Protein AF-0000000084443148 (afdb_homodimer)

InterPro domains:
  IPR000672 Tetrahydrofolate dehydrogenase/cyclohydrolase [MF_01576] (3-283)
  IPR000672 Tetrahydrofolate dehydrogenase/cyclohydrolase [PR00085] (34-56)
  IPR000672 Tetrahydrofolate dehydrogenase/cyclohydrolase [PR00085] (75-102)
  IPR000672 Tetrahydrofolate dehydrogenase/cyclohydrolase [PR00085] (110-131)
  IPR000672 Tetrahydrofolate dehydrogenase/cyclohydrolase [PR00085] (155-175)
  IPR000672 Tetrahydrofolate dehydrogenase/cyclohydrolase [PR00085] (204-233)
  IPR000672 Tetrahydrofolate dehydrogenase/cyclohydrolase [PR00085] (239-255)
  IPR000672 Tetrahydrofolate dehydrogenase/cyclohydrolase [PR00085] (256-274)
  IPR020630 Tetrahydrofolate dehydrogenase/cyclohydrolase, catalytic domain [PF00763] (6-121)
  IPR020631 Tetrahydrofolate dehydrogenase/cyclohydrolase, NAD(P)-binding domain [PF02882] (140-282)
  IPR020631 Tetrahydrofolate dehydrogenase/cyclohydrolase, NAD(P)-binding domain [cd01080] (116-280)
  IPR020867 Tetrahydrofolate dehydrogenase/cyclohydrolase, conserved site [PS00766] (76-101)
  IPR020867 Tetrahydrofolate dehydrogenase/cyclohydrolase, conserved site [PS00767] (260-268)
  IPR036291 NAD(P)-binding domain superfamily [SSF51735] (123-281)
  IPR046346 Aminoacid dehydrogenase-like, N-terminal domain superfamily [SSF53223] (1-122)

Organism: Legionella spiritensis (NCBI:txid452)

Sequence (574 aa):
MTASVLDGKQLSSLKRNEIKLAIEAMANEGYRTPGLAVILVGNDPASEIYVANKQKACQEVGIKSWSYNLSDDTTEQELLDLINKLNNSPDIDGILVQLPLPKSMNTHHIIECIHPHKDIDGFHPYNVGRLSQRLPLLRPCTPYGIIQLLEAYNIPLKGMHAVVVGASNIVGRPMALELLAIGSTVTVCHRFTRDLEKHVRSAELLIVATGRRNIISTEWLHSGQIVVDVGIHRLPNGKLTGDVNFDEAAAKVAWITPVPGGVGPMTITTLLQNTLFAAQKNLFPSEMTASVLDGKQLSSLKRNEIKLAIEAMANEGYRTPGLAVILVGNDPASEIYVANKQKACQEVGIKSWSYNLSDDTTEQELLDLINKLNNSPDIDGILVQLPLPKSMNTHHIIECIHPHKDIDGFHPYNVGRLSQRLPLLRPCTPYGIIQLLEAYNIPLKGMHAVVVGASNIVGRPMALELLAIGSTVTVCHRFTRDLEKHVRSAELLIVATGRRNIISTEWLHSGQIVVDVGIHRLPNGKLTGDVNFDEAAAKVAWITPVPGGVGPMTITTLLQNTLFAAQKNLFPSE

Nearest PDB structures (foldseek):
  5o22-assembly1_B  TM=9.679E-01  e=1.514E-38  Escherichia coli K-12
  1b0a-assembly1_A  TM=9.775E-01  e=1.336E-37  Escherichia coli K-12
  5o2a-assembly2_C  TM=9.551E-01  e=2.394E-38  Escherichia coli K-12
  6ape-assembly1_A  TM=9.808E-01  e=2.413E-33  Helicobacter pylori G27
  4a5o-assembly2_C  TM=9.351E-01  e=6.906E-35  Pseudomonas aeruginosa PAO1

pLDDT: mean 95.9, std 5.97, range [42.25, 98.94]

Secondary structure (DSSP, 8-state):
-PPEE--HHHHHHHHHHHHHHHHHHHHHTTPPPPEEEEEEES--HHHHHHHHHHHHHHHHHT-EEEEEEE-TT--HHHHHHHHHHHHT-TT-SEEEEPSSPPTTS-HHHHHHTS-GGGBTTS-SHHHHHHHHTT--SS--HHHHHHHHHHHHTT---TT-EEEEE---TTTHHHHHHHHHHHT-EEEEE-TT-S-HHHHHHH-SEEEE-SS-TT-S-GGG--TT-EEEE---EE-TTS-EE-SS-HHHHHTT-SEE--TTTSHHHHHHHHHHHHHHHHHHHHHS---/-PPEE--HHHHHHHHHHHHHHHHHHHHHTTPPPPEEEEEEES--HHHHHHHHHHHHHHHHHT-EEEEEEE-TT--HHHHHHHHHHHHT-TT-SEEEEPSSPPTTS-HHHHHHTS-GGGBTTS-SHHHHHHHHTT--SS--HHHHHHHHHHHHTT---TT-EEEEE---TTTHHHHHHHHHHHT-EEEEE-TT-S-HHHHHHH-SEEEE-SS-TT-S-GGG--TT-EEEE---EE-TTS-EE-SS-HHHHHTT-SEE--TTTSHHHHHHHHHHHHHHHHHHHHHS---

Radius of gyration: 24.91 Å; Cα contacts (8 Å, |Δi|>4): 1242; chains: 2; bounding box: 59×66×64 Å

Structure (mmCIF, N/CA/C/O backbone):
data_AF-0000000084443148-model_v1
#
loop_
_entity.id
_entity.type
_entity.pdbx_description
1 polymer 'Bifunctional protein FolD'
#
loop_
_atom_site.group_PDB
_atom_site.id
_atom_site.type_symbol
_atom_site.label_atom_id
_atom_site.label_alt_id
_atom_site.label_comp_id
_atom_site.label_asym_id
_atom_site.label_entity_id
_atom_site.label_seq_id
_atom_site.pdbx_PDB_ins_code
_atom_site.Cartn_x
_atom_site.Cartn_y
_atom_site.Cartn_z
_atom_site.occupancy
_atom_site.B_iso_or_equiv
_atom_site.auth_seq_id
_atom_site.auth_comp_id
_atom_site.auth_asym_id
_atom_site.auth_atom_id
_atom_site.pdbx_PDB_model_num
ATOM 1 N N . MET A 1 1 ? 25.5 28.531 0.774 1 65.62 1 MET A N 1
ATOM 2 C CA . MET A 1 1 ? 24.219 29.031 0.329 1 65.62 1 MET A CA 1
ATOM 3 C C . MET A 1 1 ? 23.094 28.562 1.253 1 65.62 1 MET A C 1
ATOM 5 O O . MET A 1 1 ? 23.172 27.469 1.814 1 65.62 1 MET A O 1
ATOM 9 N N . THR A 1 2 ? 22.219 29.5 1.672 1 86.69 2 THR A N 1
ATOM 10 C CA . THR A 1 2 ? 21.156 29.188 2.625 1 86.69 2 THR A CA 1
ATOM 11 C C . THR A 1 2 ? 19.953 28.562 1.915 1 86.69 2 THR A C 1
ATOM 13 O O . THR A 1 2 ? 19.516 29.062 0.872 1 86.69 2 THR A O 1
ATOM 16 N N . ALA A 1 3 ? 19.547 27.406 2.381 1 93.94 3 ALA A N 1
ATOM 17 C CA . ALA A 1 3 ? 18.438 26.672 1.769 1 93.94 3 ALA A CA 1
ATOM 18 C C . ALA A 1 3 ? 17.188 27.531 1.685 1 93.94 3 ALA A C 1
ATOM 20 O O . ALA A 1 3 ? 16.969 28.406 2.521 1 93.94 3 ALA A O 1
ATOM 21 N N . SER A 1 4 ? 16.438 27.422 0.585 1 97.44 4 SER A N 1
ATOM 22 C CA . SER A 1 4 ? 15.07 27.922 0.574 1 97.44 4 SER A CA 1
ATOM 23 C C . SER A 1 4 ? 14.172 27.109 1.503 1 97.44 4 SER A C 1
ATOM 25 O O . SER A 1 4 ? 14.297 25.891 1.584 1 97.44 4 SER A O 1
ATOM 27 N N . VAL A 1 5 ? 13.297 27.812 2.146 1 97.88 5 VAL A N 1
ATOM 28 C CA . VAL A 1 5 ? 12.453 27.172 3.146 1 97.88 5 VAL A CA 1
ATOM 29 C C . VAL A 1 5 ? 11.117 26.781 2.523 1 97.88 5 VAL A C 1
ATOM 31 O O . VAL A 1 5 ? 10.492 27.578 1.824 1 97.88 5 VAL A O 1
ATOM 34 N N . LEU A 1 6 ? 10.695 25.531 2.633 1 98.31 6 LEU A N 1
ATOM 35 C CA . LEU A 1 6 ? 9.352 25.062 2.311 1 98.31 6 LEU A CA 1
ATOM 36 C C . LEU A 1 6 ? 8.375 25.406 3.428 1 98.31 6 LEU A C 1
ATOM 38 O O . LEU A 1 6 ? 8.227 24.656 4.387 1 98.31 6 LEU A O 1
ATOM 42 N N . ASP A 1 7 ? 7.684 26.484 3.246 1 98 7 ASP A N 1
ATOM 43 C CA . ASP A 1 7 ? 6.859 27.078 4.293 1 98 7 ASP A CA 1
ATOM 44 C C . ASP A 1 7 ? 5.457 26.469 4.301 1 98 7 ASP A C 1
ATOM 46 O O . ASP A 1 7 ? 4.59 26.875 3.527 1 98 7 ASP A O 1
ATOM 50 N N . GLY A 1 8 ? 5.207 25.531 5.211 1 98.25 8 GLY A N 1
ATOM 51 C CA . GLY A 1 8 ? 3.916 24.875 5.305 1 98.25 8 GLY A CA 1
ATOM 52 C C . GLY A 1 8 ? 2.84 25.75 5.926 1 98.25 8 GLY A C 1
ATOM 53 O O . GLY A 1 8 ? 1.65 25.547 5.668 1 98.25 8 GLY A O 1
ATOM 54 N N . LYS A 1 9 ? 3.252 26.734 6.742 1 97.56 9 LYS A N 1
ATOM 55 C CA . LYS A 1 9 ? 2.291 27.625 7.395 1 97.56 9 LYS A CA 1
ATOM 56 C C . LYS A 1 9 ? 1.575 28.5 6.371 1 97.56 9 LYS A C 1
ATOM 58 O O . LYS A 1 9 ? 0.351 28.625 6.41 1 97.56 9 LYS A O 1
ATOM 63 N N . GLN A 1 10 ? 2.387 29.047 5.535 1 97.56 10 GLN A N 1
ATOM 64 C CA . GLN A 1 10 ? 1.818 29.906 4.508 1 97.56 10 GLN A CA 1
ATOM 65 C C . GLN A 1 10 ? 0.858 29.141 3.609 1 97.56 10 GLN A C 1
ATOM 67 O O . GLN A 1 10 ? -0.254 29.594 3.34 1 97.56 10 GLN A O 1
ATOM 72 N N . LEU A 1 11 ? 1.298 27.984 3.129 1 98.25 11 LEU A N 1
ATOM 73 C CA . LEU A 1 11 ? 0.445 27.188 2.25 1 98.25 11 LEU A CA 1
ATOM 74 C C . LEU A 1 11 ? -0.804 26.719 2.984 1 98.25 11 LEU A C 1
ATOM 76 O O . LEU A 1 11 ? -1.896 26.703 2.412 1 98.25 11 LEU A O 1
ATOM 80 N N . SER A 1 12 ? -0.629 26.312 4.203 1 98.19 12 SER A N 1
ATOM 81 C CA . SER A 1 12 ? -1.756 25.875 5.02 1 98.19 12 SER A CA 1
ATOM 82 C C . SER A 1 12 ? -2.828 26.953 5.109 1 98.19 12 SER A C 1
ATOM 84 O O . SER A 1 12 ? -4.02 26.672 4.973 1 98.19 12 SER A O 1
ATOM 86 N N . SER A 1 13 ? -2.406 28.188 5.348 1 97.88 13 SER A N 1
ATOM 87 C CA . SER A 1 13 ? -3.34 29.297 5.438 1 97.88 13 SER A CA 1
ATOM 88 C C . SER A 1 13 ? -4.125 29.469 4.141 1 97.88 13 SER A C 1
ATOM 90 O O . SER A 1 13 ? -5.344 29.656 4.168 1 97.88 13 SER A O 1
ATOM 92 N N . LEU A 1 14 ? -3.422 29.406 3.064 1 98.19 14 LEU A N 1
ATOM 93 C CA . LEU A 1 14 ? -4.059 29.516 1.758 1 98.19 14 LEU A CA 1
ATOM 94 C C . LEU A 1 14 ? -5.078 28.406 1.544 1 98.19 14 LEU A C 1
ATOM 96 O O . LEU A 1 14 ? -6.203 28.656 1.114 1 98.19 14 LEU A O 1
ATOM 100 N N . LYS A 1 15 ? -4.711 27.188 1.854 1 98.31 15 LYS A N 1
ATOM 101 C CA . LYS A 1 15 ? -5.566 26.031 1.635 1 98.31 15 LYS A CA 1
ATOM 102 C C . LYS A 1 15 ? -6.77 26.047 2.574 1 98.31 15 LYS A C 1
ATOM 104 O O . LYS A 1 15 ? -7.875 25.672 2.184 1 98.31 15 LYS A O 1
ATOM 109 N N . ARG A 1 16 ? -6.551 26.469 3.775 1 98.25 16 ARG A N 1
ATOM 110 C CA . ARG A 1 16 ? -7.656 26.562 4.719 1 98.25 16 ARG A CA 1
ATOM 111 C C . ARG A 1 16 ? -8.688 27.594 4.258 1 98.25 16 ARG A C 1
ATOM 113 O O . ARG A 1 16 ? -9.891 27.391 4.418 1 98.25 16 ARG A O 1
ATOM 120 N N . ASN A 1 17 ? -8.203 28.688 3.676 1 98.44 17 ASN A N 1
ATOM 121 C CA . ASN A 1 17 ? -9.133 29.656 3.104 1 98.44 17 ASN A CA 1
ATOM 122 C C . ASN A 1 17 ? -9.93 29.062 1.95 1 98.44 17 ASN A C 1
ATOM 124 O O . ASN A 1 17 ? -11.125 29.312 1.822 1 98.44 17 ASN A O 1
ATOM 128 N N . GLU A 1 18 ? -9.289 28.281 1.122 1 98.56 18 GLU A N 1
ATOM 129 C CA . GLU A 1 18 ? -9.977 27.594 0.027 1 98.56 18 GLU A CA 1
ATOM 130 C C . GLU A 1 18 ? -11.055 26.656 0.552 1 98.56 18 GLU A C 1
ATOM 132 O O . GLU A 1 18 ? -12.148 26.578 -0.015 1 98.56 18 GLU A O 1
ATOM 137 N N . ILE A 1 19 ? -10.742 25.922 1.584 1 98.69 19 ILE A N 1
ATOM 138 C CA . ILE A 1 19 ? -11.695 25 2.201 1 98.69 19 ILE A CA 1
ATOM 139 C C . ILE A 1 19 ? -12.891 25.766 2.742 1 98.69 19 ILE A C 1
ATOM 141 O O . ILE A 1 19 ? -14.039 25.375 2.527 1 98.69 19 ILE A O 1
ATOM 145 N N . LYS A 1 20 ? -12.586 26.875 3.439 1 98.62 20 LYS A N 1
ATOM 146 C CA . LYS A 1 20 ? -13.633 27.719 3.998 1 98.62 20 LYS A CA 1
ATOM 147 C C . LYS A 1 20 ? -14.594 28.188 2.91 1 98.62 20 LYS A C 1
ATOM 149 O O . LYS A 1 20 ? -15.812 28.094 3.061 1 98.62 20 LYS A O 1
ATOM 154 N N . LEU A 1 21 ? -14.07 28.688 1.817 1 98.62 21 LEU A N 1
ATOM 155 C CA . LEU A 1 21 ? -14.883 29.188 0.714 1 98.62 21 LEU A CA 1
ATOM 156 C C . LEU A 1 21 ? -15.719 28.062 0.098 1 98.62 21 LEU A C 1
ATOM 158 O O . LEU A 1 21 ? -16.875 28.281 -0.27 1 98.62 21 LEU A O 1
ATOM 162 N N . ALA A 1 22 ? -15.125 26.906 -0.022 1 98.31 22 ALA A N 1
ATOM 163 C CA . ALA A 1 22 ? -15.852 25.766 -0.578 1 98.31 22 ALA A CA 1
ATOM 164 C C . ALA A 1 22 ? -17.031 25.391 0.31 1 98.31 22 ALA A C 1
ATOM 166 O O . ALA A 1 22 ? -18.109 25.078 -0.189 1 98.31 22 ALA A O 1
ATOM 167 N N . ILE A 1 23 ? -16.797 25.391 1.604 1 98.31 23 ILE A N 1
ATOM 168 C CA . ILE A 1 23 ? -17.844 25.016 2.553 1 98.31 23 ILE A CA 1
ATOM 169 C C . ILE A 1 23 ? -18.953 26.062 2.523 1 98.31 23 ILE A C 1
ATOM 171 O O . ILE A 1 23 ? -20.141 25.719 2.568 1 98.31 23 ILE A O 1
ATOM 175 N N . GLU A 1 24 ? -18.609 27.328 2.434 1 98 24 GLU A N 1
ATOM 176 C CA . GLU A 1 24 ? -19.578 28.406 2.316 1 98 24 GLU A CA 1
ATOM 177 C C . GLU A 1 24 ? -20.422 28.25 1.052 1 98 24 GLU A C 1
ATOM 179 O O . GLU A 1 24 ? -21.641 28.469 1.074 1 98 24 GLU A O 1
ATOM 184 N N . ALA A 1 25 ? -19.766 27.906 0.022 1 97.56 25 ALA A N 1
ATOM 185 C CA . ALA A 1 25 ? -20.469 27.688 -1.238 1 97.56 25 ALA A CA 1
ATOM 186 C C . ALA A 1 25 ? -21.484 26.547 -1.109 1 97.56 25 ALA A C 1
ATOM 188 O O . ALA A 1 25 ? -22.594 26.641 -1.635 1 97.56 25 ALA A O 1
ATOM 189 N N . MET A 1 26 ? -21.094 25.469 -0.469 1 96.56 26 MET A N 1
ATOM 190 C CA . MET A 1 26 ? -22 24.359 -0.219 1 96.56 26 MET A CA 1
ATOM 191 C C . MET A 1 26 ? -23.203 24.797 0.59 1 96.56 26 MET A C 1
ATOM 193 O O . MET A 1 26 ? -24.344 24.453 0.263 1 96.56 26 MET A O 1
ATOM 197 N N . ALA A 1 27 ? -22.938 25.578 1.586 1 95.5 27 ALA A N 1
ATOM 198 C CA . ALA A 1 27 ? -24 26.078 2.451 1 95.5 27 ALA A CA 1
ATOM 199 C C . ALA A 1 27 ? -24.984 26.953 1.671 1 95.5 27 ALA A C 1
ATOM 201 O O . ALA A 1 27 ? -26.188 26.891 1.88 1 95.5 27 ALA A O 1
ATOM 202 N N . ASN A 1 28 ? -24.469 27.734 0.812 1 96.94 28 ASN A N 1
ATOM 203 C CA . ASN A 1 28 ? -25.281 28.625 -0.01 1 96.94 28 ASN A CA 1
ATOM 204 C C . ASN A 1 28 ? -26.188 27.844 -0.957 1 96.94 28 ASN A C 1
ATOM 206 O O . ASN A 1 28 ? -27.234 28.328 -1.365 1 96.94 28 ASN A O 1
ATOM 210 N N . GLU A 1 29 ? -25.734 26.688 -1.31 1 96 29 GLU A N 1
ATOM 211 C CA . GLU A 1 29 ? -26.531 25.828 -2.178 1 96 29 GLU A CA 1
ATOM 212 C C . GLU A 1 29 ? -27.531 25 -1.37 1 96 29 GLU A C 1
ATOM 214 O O . GLU A 1 29 ? -28.281 24.203 -1.932 1 96 29 GLU A O 1
ATOM 219 N N . GLY A 1 30 ? -27.516 25.062 -0.034 1 95.38 30 GLY A N 1
ATOM 220 C CA . GLY A 1 30 ? -28.516 24.438 0.814 1 95.38 30 GLY A CA 1
ATOM 221 C C . GLY A 1 30 ? -28.016 23.141 1.452 1 95.38 30 GLY A C 1
ATOM 222 O O . GLY A 1 30 ? -28.781 22.438 2.107 1 95.38 30 GLY A O 1
ATOM 223 N N . TYR A 1 31 ? -26.75 22.844 1.291 1 96.06 31 TYR A N 1
ATOM 224 C CA . TYR A 1 31 ? -26.188 21.641 1.891 1 96.06 31 TYR A CA 1
ATOM 225 C C . TYR A 1 31 ? -25.703 21.906 3.311 1 96.06 31 TYR A C 1
ATOM 227 O O . TYR A 1 31 ? -25.344 23.047 3.646 1 96.06 31 TYR A O 1
ATOM 235 N N . ARG A 1 32 ? -25.766 20.922 4.098 1 95.94 32 ARG A N 1
ATOM 236 C CA . ARG A 1 32 ? -25.203 21.047 5.43 1 95.94 32 ARG A CA 1
ATOM 237 C C . ARG A 1 32 ? -23.672 21.156 5.367 1 95.94 32 ARG A C 1
ATOM 239 O O . ARG A 1 32 ? -23.062 20.719 4.391 1 95.94 32 ARG A O 1
ATOM 246 N N . THR A 1 33 ? -23.016 21.719 6.434 1 97.06 33 THR A N 1
ATOM 247 C CA . THR A 1 33 ? -21.562 21.766 6.523 1 97.06 33 THR A CA 1
ATOM 248 C C . THR A 1 33 ? -20.984 20.391 6.848 1 97.06 33 THR A C 1
ATOM 250 O O . THR A 1 33 ? -21.688 19.531 7.375 1 97.06 33 THR A O 1
ATOM 253 N N . PRO A 1 34 ? -19.734 20.109 6.535 1 98.44 34 PRO A N 1
ATOM 254 C CA . PRO A 1 34 ? -19.094 18.828 6.859 1 98.44 34 PRO A CA 1
ATOM 255 C C . PRO A 1 34 ? -19.062 18.547 8.359 1 98.44 34 PRO A C 1
ATOM 257 O O . PRO A 1 34 ? -18.891 19.469 9.156 1 98.44 34 PRO A O 1
ATOM 260 N N . GLY A 1 35 ? -19.234 17.344 8.703 1 98.5 35 GLY A N 1
ATOM 261 C CA . GLY A 1 35 ? -19.203 16.922 10.094 1 98.5 35 GLY A CA 1
ATOM 262 C C . GLY A 1 35 ? -18.016 16.016 10.406 1 98.5 35 GLY A C 1
ATOM 263 O O . GLY A 1 35 ? -17.781 15.023 9.711 1 98.5 35 GLY A O 1
ATOM 264 N N . LEU A 1 36 ? -17.25 16.391 11.461 1 98.44 36 LEU A N 1
ATOM 265 C CA . LEU A 1 36 ? -16.078 15.617 11.883 1 98.44 36 LEU A CA 1
ATOM 266 C C . LEU A 1 36 ? -16.203 15.203 13.352 1 98.44 36 LEU A C 1
ATOM 268 O O . LEU A 1 36 ? -16.422 16.047 14.219 1 98.44 36 LEU A O 1
ATOM 272 N N . ALA A 1 37 ? -16.156 13.898 13.594 1 98.38 37 ALA A N 1
ATOM 273 C CA . ALA A 1 37 ? -16.094 13.391 14.961 1 98.38 37 ALA A CA 1
ATOM 274 C C . ALA A 1 37 ? -14.648 13.109 15.367 1 98.38 37 ALA A C 1
ATOM 276 O O . ALA A 1 37 ? -13.93 12.391 14.672 1 98.38 37 ALA A O 1
ATOM 277 N N . VAL A 1 38 ? -14.203 13.688 16.453 1 97.19 38 VAL A N 1
ATOM 278 C CA . VAL A 1 38 ? -12.867 13.461 16.984 1 97.19 38 VAL A CA 1
ATOM 279 C C . VAL A 1 38 ? -12.961 12.703 18.312 1 97.19 38 VAL A C 1
ATOM 281 O O . VAL A 1 38 ? -13.625 13.156 19.25 1 97.19 38 VAL A O 1
ATOM 284 N N . ILE A 1 39 ? -12.281 11.578 18.344 1 97.06 39 ILE A N 1
ATOM 285 C CA . ILE A 1 39 ? -12.336 10.719 19.516 1 97.06 39 ILE A CA 1
ATOM 286 C C . ILE A 1 39 ? -10.969 10.695 20.203 1 97.06 39 ILE A C 1
ATOM 288 O O . ILE A 1 39 ? -9.953 10.422 19.547 1 97.06 39 ILE A O 1
ATOM 292 N N . LEU A 1 40 ? -10.922 10.992 21.406 1 95.94 40 LEU A N 1
ATOM 293 C CA . LEU A 1 40 ? -9.734 10.906 22.25 1 95.94 40 LEU A CA 1
ATOM 294 C C . LEU A 1 40 ? -9.961 9.93 23.406 1 95.94 40 LEU A C 1
ATOM 296 O O . LEU A 1 40 ? -10.984 10 24.094 1 95.94 40 LEU A O 1
ATOM 300 N N . VAL A 1 41 ? -9.086 8.953 23.484 1 95.19 41 VAL A N 1
ATOM 301 C CA . VAL A 1 41 ? -9.148 8.016 24.609 1 95.19 41 VAL A CA 1
ATOM 302 C C . VAL A 1 41 ? -7.969 8.266 25.547 1 95.19 41 VAL A C 1
ATOM 304 O O . VAL A 1 41 ? -6.809 8.164 25.156 1 95.19 41 VAL A O 1
ATOM 307 N N . GLY A 1 42 ? -8.297 8.5 26.781 1 90 42 GLY A N 1
ATOM 308 C CA . GLY A 1 42 ? -7.273 8.758 27.766 1 90 42 GLY A CA 1
ATOM 309 C C . GLY A 1 42 ? -7.012 10.234 28 1 90 42 GLY A C 1
ATOM 310 O O . GLY A 1 42 ? -7.719 11.086 27.453 1 90 42 GLY A O 1
ATOM 311 N N . ASN A 1 43 ? -6 10.555 28.875 1 83.25 43 ASN A N 1
ATOM 312 C CA . ASN A 1 43 ? -5.773 11.93 29.281 1 83.25 43 ASN A CA 1
ATOM 313 C C . ASN A 1 43 ? -4.352 12.391 28.969 1 83.25 43 ASN A C 1
ATOM 315 O O . ASN A 1 43 ? -3.76 13.164 29.719 1 83.25 43 ASN A O 1
ATOM 319 N N . ASP A 1 44 ? -3.861 11.922 27.859 1 82.81 44 ASP A N 1
ATOM 320 C CA . ASP A 1 44 ? -2.529 12.359 27.453 1 82.81 44 ASP A CA 1
ATOM 321 C C . ASP A 1 44 ? -2.531 13.844 27.078 1 82.81 44 ASP A C 1
ATOM 323 O O . ASP A 1 44 ? -3.236 14.25 26.156 1 82.81 44 ASP A O 1
ATOM 327 N N . PRO A 1 45 ? -1.739 14.656 27.812 1 79.69 45 PRO A N 1
ATOM 328 C CA . PRO A 1 45 ? -1.759 16.109 27.578 1 79.69 45 PRO A CA 1
ATOM 329 C C . PRO A 1 45 ? -1.415 16.484 26.141 1 79.69 45 PRO A C 1
ATOM 331 O O . PRO A 1 45 ? -2.006 17.406 25.578 1 79.69 45 PRO A O 1
ATOM 334 N N . ALA A 1 46 ? -0.445 15.867 25.578 1 77.88 46 ALA A N 1
ATOM 335 C CA . ALA A 1 46 ? -0.072 16.156 24.188 1 77.88 46 ALA A CA 1
ATOM 336 C C . ALA A 1 46 ? -1.244 15.898 23.25 1 77.88 46 ALA A C 1
ATOM 338 O O . ALA A 1 46 ? -1.514 16.719 22.359 1 77.88 46 ALA A O 1
ATOM 339 N N . SER A 1 47 ? -1.956 14.859 23.406 1 82.12 47 SER A N 1
ATOM 340 C CA . SER A 1 47 ? -3.113 14.523 22.594 1 82.12 47 SER A CA 1
ATOM 341 C C . SER A 1 47 ? -4.23 15.547 22.75 1 82.12 47 SER A C 1
ATOM 343 O O . SER A 1 47 ? -4.898 15.906 21.781 1 82.12 47 SER A O 1
ATOM 345 N N . GLU A 1 48 ? -4.336 16.016 23.969 1 84.25 48 GLU A N 1
ATOM 346 C CA . GLU A 1 48 ? -5.371 17.016 24.234 1 84.25 48 GLU A CA 1
ATOM 347 C C . GLU A 1 48 ? -5.105 18.312 23.469 1 84.25 48 GLU A C 1
ATOM 349 O O . GLU A 1 48 ? -6.031 18.922 22.922 1 84.25 48 GLU A O 1
ATOM 354 N N . ILE A 1 49 ? -3.939 18.688 23.469 1 81.5 49 ILE A N 1
ATOM 355 C CA . ILE A 1 49 ? -3.557 19.891 22.75 1 81.5 49 ILE A CA 1
ATOM 356 C C . ILE A 1 49 ? -3.812 19.703 21.25 1 81.5 49 ILE A C 1
ATOM 358 O O . ILE A 1 49 ? -4.336 20.594 20.594 1 81.5 49 ILE A O 1
ATOM 362 N N . TYR A 1 50 ? -3.445 18.531 20.766 1 82.75 50 TYR A N 1
ATOM 363 C CA . TYR A 1 50 ? -3.631 18.234 19.344 1 82.75 50 TYR A CA 1
ATOM 364 C C . TYR A 1 50 ? -5.109 18.25 18.984 1 82.75 50 TYR A C 1
ATOM 366 O O . TYR A 1 50 ? -5.484 18.781 17.938 1 82.75 50 TYR A O 1
ATOM 374 N N . VAL A 1 51 ? -5.926 17.703 19.844 1 85.38 51 VAL A N 1
ATOM 375 C CA . VAL A 1 51 ? -7.363 17.672 19.594 1 85.38 51 VAL A CA 1
ATOM 376 C C . VAL A 1 51 ? -7.938 19.078 19.625 1 85.38 51 VAL A C 1
ATOM 378 O O . VAL A 1 51 ? -8.766 19.438 18.781 1 85.38 51 VAL A O 1
ATOM 381 N N . ALA A 1 52 ? -7.414 19.859 20.547 1 86.25 52 ALA A N 1
ATOM 382 C CA . ALA A 1 52 ? -7.863 21.25 20.641 1 86.25 52 ALA A CA 1
ATOM 383 C C . ALA A 1 52 ? -7.5 22.031 19.375 1 86.25 52 ALA A C 1
ATOM 385 O O . ALA A 1 52 ? -8.297 22.828 18.891 1 86.25 52 ALA A O 1
ATOM 386 N N . ASN A 1 53 ? -6.387 21.812 18.922 1 86.94 53 ASN A N 1
ATOM 387 C CA . ASN A 1 53 ? -5.938 22.469 17.703 1 86.94 53 ASN A CA 1
ATOM 388 C C . ASN A 1 53 ? -6.797 22.062 16.5 1 86.94 53 ASN A C 1
ATOM 390 O O . ASN A 1 53 ? -7.129 22.891 15.664 1 86.94 53 ASN A O 1
ATOM 394 N N . LYS A 1 54 ? -7.164 20.828 16.438 1 88.94 54 LYS A N 1
ATOM 395 C CA . LYS A 1 54 ? -8.023 20.344 15.359 1 88.94 54 LYS A CA 1
ATOM 396 C C . LYS A 1 54 ? -9.406 21 15.422 1 88.94 54 LYS A C 1
ATOM 398 O O . LYS A 1 54 ? -9.969 21.359 14.383 1 88.94 54 LYS A O 1
ATOM 403 N N . GLN A 1 55 ? -9.875 21.125 16.656 1 91.75 55 GLN A N 1
ATOM 404 C CA . GLN A 1 55 ? -11.18 21.75 16.828 1 91.75 55 GLN A CA 1
ATOM 405 C C . GLN A 1 55 ? -11.156 23.203 16.344 1 91.75 55 GLN A C 1
ATOM 407 O O . GLN A 1 55 ? -12.086 23.656 15.672 1 91.75 55 GLN A O 1
ATOM 412 N N . LYS A 1 56 ? -10.125 23.859 16.703 1 94.31 56 LYS A N 1
ATOM 413 C CA . LYS A 1 56 ? -9.977 25.25 16.281 1 94.31 56 LYS A CA 1
ATOM 414 C C . LYS A 1 56 ? -9.891 25.359 14.766 1 94.31 56 LYS A C 1
ATOM 416 O O . LYS A 1 56 ? -10.508 26.234 14.164 1 94.31 56 LYS A O 1
ATOM 421 N N . ALA A 1 57 ? -9.141 24.5 14.203 1 95.38 57 ALA A N 1
ATOM 422 C CA . ALA A 1 57 ? -8.992 24.469 12.75 1 95.38 57 ALA A CA 1
ATOM 423 C C . ALA A 1 57 ? -10.336 24.219 12.062 1 95.38 57 ALA A C 1
ATOM 425 O O . ALA A 1 57 ? -10.648 24.844 11.055 1 95.38 57 ALA A O 1
ATOM 426 N N . CYS A 1 58 ? -11.133 23.312 12.602 1 97 58 CYS A N 1
ATOM 427 C CA . CYS A 1 58 ? -12.461 23.016 12.078 1 97 58 CYS A CA 1
ATOM 428 C C . CYS A 1 58 ? -13.352 24.25 12.109 1 97 58 CYS A C 1
ATOM 430 O O . CYS A 1 58 ? -14.008 24.578 11.117 1 97 58 CYS A O 1
ATOM 432 N N . GLN A 1 59 ? -13.297 24.891 13.258 1 96.75 59 GLN A N 1
ATOM 433 C CA . GLN A 1 59 ? -14.102 26.094 13.422 1 96.75 59 GLN A CA 1
ATOM 434 C C . GLN A 1 59 ? -13.719 27.172 12.414 1 96.75 59 GLN A C 1
ATOM 436 O O . GLN A 1 59 ? -14.586 27.828 11.844 1 96.75 59 GLN A O 1
ATOM 441 N N . GLU A 1 60 ? -12.516 27.281 12.211 1 97.19 60 GLU A N 1
ATOM 442 C CA . GLU A 1 60 ? -11.984 28.281 11.305 1 97.19 60 GLU A CA 1
ATOM 443 C C . GLU A 1 60 ? -12.531 28.109 9.891 1 97.19 60 GLU A C 1
ATOM 445 O O . GLU A 1 60 ? -12.805 29.078 9.195 1 97.19 60 GLU A O 1
ATOM 450 N N . VAL A 1 61 ? -12.719 26.906 9.43 1 98.31 61 VAL A N 1
ATOM 451 C CA . VAL A 1 61 ? -13.062 26.672 8.031 1 98.31 61 VAL A CA 1
ATOM 452 C C . VAL A 1 61 ? -14.547 26.344 7.902 1 98.31 61 VAL A C 1
ATOM 454 O O . VAL A 1 61 ? -15.062 26.188 6.793 1 98.31 61 VAL A O 1
ATOM 457 N N . GLY A 1 62 ? -15.234 26.172 9.023 1 98.25 62 GLY A N 1
ATOM 458 C CA . GLY A 1 62 ? -16.672 25.969 8.992 1 98.25 62 GLY A CA 1
ATOM 459 C C . GLY A 1 62 ? -17.078 24.516 9.078 1 98.25 62 GLY A C 1
ATOM 460 O O . GLY A 1 62 ? -18.203 24.156 8.719 1 98.25 62 GLY A O 1
ATOM 461 N N . ILE A 1 63 ? -16.203 23.641 9.555 1 98.5 63 ILE A N 1
ATOM 462 C CA . ILE A 1 63 ? -16.516 22.234 9.789 1 98.5 63 ILE A CA 1
ATOM 463 C C . ILE A 1 63 ? -17.125 22.062 11.18 1 98.5 63 ILE A C 1
ATOM 465 O O . ILE A 1 63 ? -16.609 22.609 12.156 1 98.5 63 ILE A O 1
ATOM 469 N N . LYS A 1 64 ? -18.266 21.469 11.234 1 97.75 64 LYS A N 1
ATOM 470 C CA . LYS A 1 64 ? -18.844 21.141 12.531 1 97.75 64 LYS A CA 1
ATOM 471 C C . LYS A 1 64 ? -18.125 19.953 13.172 1 97.75 64 LYS A C 1
ATOM 473 O O . LYS A 1 64 ? -18.031 18.875 12.594 1 97.75 64 LYS A O 1
ATOM 478 N N . SER A 1 65 ? -17.609 20.156 14.352 1 96.88 65 SER A N 1
ATOM 479 C CA . SER A 1 65 ? -16.797 19.141 15 1 96.88 65 SER A CA 1
ATOM 480 C C . SER A 1 65 ? -17.438 18.656 16.297 1 96.88 65 SER A C 1
ATOM 482 O O . SER A 1 65 ? -17.969 19.469 17.062 1 96.88 65 SER A O 1
ATOM 484 N N . TRP A 1 66 ? -17.547 17.391 16.469 1 96.38 66 TRP A N 1
ATOM 485 C CA . TRP A 1 66 ? -17.953 16.75 17.719 1 96.38 66 TRP A CA 1
ATOM 486 C C . TRP A 1 66 ? -16.75 16.094 18.406 1 96.38 66 TRP A C 1
ATOM 488 O O . TRP A 1 66 ? -16.047 15.305 17.797 1 96.38 66 TRP A O 1
ATOM 498 N N . SER A 1 67 ? -16.547 16.453 19.656 1 95.38 67 SER A N 1
ATOM 499 C CA . SER A 1 67 ? -15.445 15.883 20.422 1 95.38 67 SER A CA 1
ATOM 500 C C . SER A 1 67 ? -15.945 14.844 21.406 1 95.38 67 SER A C 1
ATOM 502 O O . SER A 1 67 ? -16.891 15.094 22.156 1 95.38 67 SER A O 1
ATOM 504 N N . TYR A 1 68 ? -15.312 13.703 21.359 1 96.06 68 TYR A N 1
ATOM 505 C CA . TYR A 1 68 ? -15.562 12.617 22.297 1 96.06 68 TYR A CA 1
ATOM 506 C C . TYR A 1 68 ? -14.328 12.32 23.141 1 96.06 68 TYR A C 1
ATOM 508 O O . TYR A 1 68 ? -13.391 11.68 22.656 1 96.06 68 TYR A O 1
ATOM 516 N N . ASN A 1 69 ? -14.359 12.805 24.344 1 94.75 69 ASN A N 1
ATOM 517 C CA . ASN A 1 69 ? -13.273 12.562 25.281 1 94.75 69 ASN A CA 1
ATOM 518 C C . ASN A 1 69 ? -13.586 11.398 26.219 1 94.75 69 ASN A C 1
ATOM 520 O O . ASN A 1 69 ? -14.336 11.57 27.188 1 94.75 69 ASN A O 1
ATOM 524 N N . LEU A 1 70 ? -12.992 10.305 25.953 1 96 70 LEU A N 1
ATOM 525 C CA . LEU A 1 70 ? -13.242 9.086 26.703 1 96 70 LEU A CA 1
ATOM 526 C C . LEU A 1 70 ?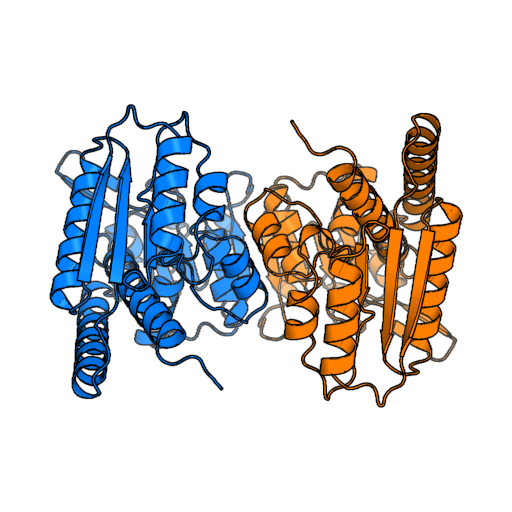 -12.141 8.844 27.734 1 96 70 LEU A C 1
ATOM 528 O O . LEU A 1 70 ? -10.992 9.242 27.516 1 96 70 LEU A O 1
ATOM 532 N N . SER A 1 71 ? -12.484 8.195 28.844 1 93.56 71 SER A N 1
ATOM 533 C CA . SER A 1 71 ? -11.516 7.938 29.906 1 93.56 71 SER A CA 1
ATOM 534 C C . SER A 1 71 ? -10.57 6.805 29.516 1 93.56 71 SER A C 1
ATOM 536 O O . SER A 1 71 ? -10.844 6.055 28.578 1 93.56 71 SER A O 1
ATOM 538 N N . ASP A 1 72 ? -9.516 6.707 30.234 1 90.81 72 ASP A N 1
ATOM 539 C CA . ASP A 1 72 ? -8.516 5.66 30.031 1 90.81 72 ASP A CA 1
ATOM 540 C C . ASP A 1 72 ? -9.094 4.281 30.344 1 90.81 72 ASP A C 1
ATOM 542 O O . ASP A 1 72 ? -8.531 3.264 29.938 1 90.81 72 ASP A O 1
ATOM 546 N N . ASP A 1 73 ? -10.234 4.25 31.062 1 92.19 73 ASP A N 1
ATOM 547 C CA . ASP A 1 73 ? -10.852 2.99 31.453 1 92.19 73 ASP A CA 1
ATOM 548 C C . ASP A 1 73 ? -11.82 2.492 30.391 1 92.19 73 ASP A C 1
ATOM 550 O O . ASP A 1 73 ? -12.352 1.382 30.484 1 92.19 73 ASP A O 1
ATOM 554 N N . THR A 1 74 ? -11.93 3.303 29.391 1 95.88 74 THR A N 1
ATOM 555 C CA . THR A 1 74 ? -12.812 2.904 28.297 1 95.88 74 THR A CA 1
ATOM 556 C C . THR A 1 74 ? -12.344 1.594 27.672 1 95.88 74 THR A C 1
ATOM 558 O O . THR A 1 74 ? -11.148 1.407 27.438 1 95.88 74 THR A O 1
ATOM 561 N N . THR A 1 75 ? -13.305 0.685 27.5 1 96.62 75 THR A N 1
ATOM 562 C CA . THR A 1 75 ? -12.961 -0.592 26.891 1 96.62 75 THR A CA 1
ATOM 563 C C . THR A 1 75 ? -12.93 -0.467 25.359 1 96.62 75 THR A C 1
ATOM 565 O O . THR A 1 75 ? -13.523 0.456 24.797 1 96.62 75 THR A O 1
ATOM 568 N N . GLU A 1 76 ? -12.25 -1.345 24.719 1 97.38 76 GLU A N 1
ATOM 569 C CA . GLU A 1 76 ? -12.242 -1.373 23.266 1 97.38 76 GLU A CA 1
ATOM 570 C C . GLU A 1 76 ? -13.656 -1.484 22.703 1 97.38 76 GLU A C 1
ATOM 572 O O . GLU A 1 76 ? -14 -0.818 21.719 1 97.38 76 GLU A O 1
ATOM 577 N N . GLN A 1 77 ? -14.453 -2.334 23.344 1 97.88 77 GLN A N 1
ATOM 578 C CA . GLN A 1 77 ? -15.82 -2.537 22.875 1 97.88 77 GLN A CA 1
ATOM 579 C C . GLN A 1 77 ? -16.625 -1.243 22.938 1 97.88 77 GLN A C 1
ATOM 581 O O . GLN A 1 77 ? -17.391 -0.929 22.031 1 97.88 77 GLN A O 1
ATOM 586 N N . GLU A 1 78 ? -16.484 -0.529 24.031 1 97.94 78 GLU A N 1
ATOM 587 C CA . GLU A 1 78 ? -17.156 0.756 24.172 1 97.94 78 GLU A CA 1
ATOM 588 C C . GLU A 1 78 ? -16.75 1.717 23.047 1 97.94 78 GLU A C 1
ATOM 590 O O . GLU A 1 78 ? -17.594 2.424 22.5 1 97.94 78 GLU A O 1
ATOM 595 N N . LEU A 1 79 ? -15.477 1.743 22.797 1 98.12 79 LEU A N 1
ATOM 596 C CA . LEU A 1 79 ? -14.969 2.576 21.703 1 98.12 79 LEU A CA 1
ATOM 597 C C . LEU A 1 79 ? -15.547 2.127 20.359 1 98.12 79 LEU A C 1
ATOM 599 O O . LEU A 1 79 ? -15.977 2.955 19.562 1 98.12 79 LEU A O 1
ATOM 603 N N . LEU A 1 80 ? -15.594 0.829 20.109 1 98.5 80 LEU A N 1
ATOM 604 C CA . LEU A 1 80 ? -16.125 0.282 18.859 1 98.5 80 LEU A CA 1
ATOM 605 C C . LEU A 1 80 ? -17.609 0.607 18.703 1 98.5 80 LEU A C 1
ATOM 607 O O . LEU A 1 80 ? -18.078 0.891 17.609 1 98.5 80 LEU A O 1
ATOM 611 N N . ASP A 1 81 ? -18.328 0.581 19.844 1 98.62 81 ASP A N 1
ATOM 612 C CA . ASP A 1 81 ? -19.734 0.942 19.812 1 98.62 81 ASP A CA 1
ATOM 613 C C . ASP A 1 81 ? -19.922 2.402 19.406 1 98.62 81 ASP A C 1
ATOM 615 O O . ASP A 1 81 ? -20.828 2.725 18.625 1 98.62 81 ASP A O 1
ATOM 619 N N . LEU A 1 82 ? -19.094 3.236 19.953 1 98.69 82 LEU A N 1
ATOM 620 C CA . LEU A 1 82 ? -19.141 4.648 19.594 1 98.69 82 LEU A CA 1
ATOM 621 C C . LEU A 1 82 ? -18.828 4.836 18.109 1 98.69 82 LEU A C 1
ATOM 623 O O . LEU A 1 82 ? -19.531 5.559 17.406 1 98.69 82 LEU A O 1
ATOM 627 N N . ILE A 1 83 ? -17.812 4.168 17.578 1 98.75 83 ILE A N 1
ATOM 628 C CA . ILE A 1 83 ? -17.406 4.262 16.172 1 98.75 83 ILE A CA 1
ATOM 629 C C . ILE A 1 83 ? -18.547 3.787 15.281 1 98.75 83 ILE A C 1
ATOM 631 O O . ILE A 1 83 ? -18.859 4.418 14.266 1 98.75 83 ILE A O 1
ATOM 635 N N . ASN A 1 84 ? -19.172 2.727 15.688 1 98.75 84 ASN A N 1
ATOM 636 C CA . ASN A 1 84 ? -20.312 2.215 14.93 1 98.75 84 ASN A CA 1
ATOM 637 C C . ASN A 1 84 ? -21.438 3.24 14.852 1 98.75 84 ASN A C 1
ATOM 639 O O . ASN A 1 84 ? -22.031 3.436 13.781 1 98.75 84 ASN A O 1
ATOM 643 N N . LYS A 1 85 ? -21.703 3.84 16.031 1 98.75 85 LYS A N 1
ATOM 644 C CA . LYS A 1 85 ? -22.703 4.895 16.062 1 98.75 85 LYS A CA 1
ATOM 645 C C . LYS A 1 85 ? -22.344 6.035 15.117 1 98.75 85 LYS A C 1
ATOM 647 O O . LYS A 1 85 ? -23.188 6.516 14.359 1 98.75 85 LYS A O 1
ATOM 652 N N . LEU A 1 86 ? -21.141 6.43 15.102 1 98.75 86 LEU A N 1
ATOM 653 C CA . LEU A 1 86 ? -20.672 7.543 14.289 1 98.75 86 LEU A CA 1
ATOM 654 C C . LEU A 1 86 ? -20.641 7.16 12.812 1 98.75 86 LEU A C 1
ATOM 656 O O . LEU A 1 86 ? -20.953 7.984 11.953 1 98.75 86 LEU A O 1
ATOM 660 N N . ASN A 1 87 ? -20.312 5.957 12.484 1 98.69 87 ASN A N 1
ATOM 661 C CA . ASN A 1 87 ? -20.344 5.445 11.125 1 98.69 87 ASN A CA 1
ATOM 662 C C . ASN A 1 87 ? -21.734 5.609 10.5 1 98.69 87 ASN A C 1
ATOM 664 O O . ASN A 1 87 ? -21.844 5.883 9.305 1 98.69 87 ASN A O 1
ATOM 668 N N . ASN A 1 88 ? -22.688 5.484 11.297 1 98.25 88 ASN A N 1
ATOM 669 C CA . ASN A 1 88 ? -24.062 5.449 10.797 1 98.25 88 ASN A CA 1
ATOM 670 C C . ASN A 1 88 ? -24.75 6.797 10.953 1 98.25 88 ASN A C 1
ATOM 672 O O . ASN A 1 88 ? -25.922 6.945 10.602 1 98.25 88 ASN A O 1
ATOM 676 N N . SER A 1 89 ? -24.094 7.773 11.508 1 98 89 SER A N 1
ATOM 677 C CA . SER A 1 89 ? -24.672 9.094 11.703 1 98 89 SER A CA 1
ATOM 678 C C . SER A 1 89 ? -24.656 9.898 10.406 1 98 89 SER A C 1
ATOM 680 O O . SER A 1 89 ? -23.609 10.086 9.789 1 98 89 SER A O 1
ATOM 682 N N . PRO A 1 90 ? -25.766 10.398 9.961 1 96 90 PRO A N 1
ATOM 683 C CA . PRO A 1 90 ? -25.812 11.211 8.742 1 96 90 PRO A CA 1
ATOM 684 C C . PRO A 1 90 ? -25.141 12.57 8.914 1 96 90 PRO A C 1
ATOM 686 O O . PRO A 1 90 ? -24.844 13.25 7.926 1 96 90 PRO A O 1
ATOM 689 N N . ASP A 1 91 ? -24.906 12.945 10.242 1 96.81 91 ASP A N 1
ATOM 690 C CA . ASP A 1 91 ? -24.312 14.25 10.523 1 96.81 91 ASP A CA 1
ATOM 691 C C . ASP A 1 91 ? -22.781 14.188 10.461 1 96.81 91 ASP A C 1
ATOM 693 O O . ASP A 1 91 ? -22.125 15.227 10.406 1 96.81 91 ASP A O 1
ATOM 697 N N . ILE A 1 92 ? -22.281 12.93 10.461 1 98.44 92 ILE A N 1
ATOM 698 C CA . ILE A 1 92 ? -20.844 12.742 10.555 1 98.44 92 ILE A CA 1
ATOM 699 C C . ILE A 1 92 ? -20.297 12.281 9.203 1 98.44 92 ILE A C 1
ATOM 701 O O . ILE A 1 92 ? -20.719 11.266 8.672 1 98.44 92 ILE A O 1
ATOM 705 N N . ASP A 1 93 ? -19.344 13.055 8.695 1 98.44 93 ASP A N 1
ATOM 706 C CA . ASP A 1 93 ? -18.703 12.711 7.43 1 98.44 93 ASP A CA 1
ATOM 707 C C . ASP A 1 93 ? -17.312 12.125 7.648 1 98.44 93 ASP 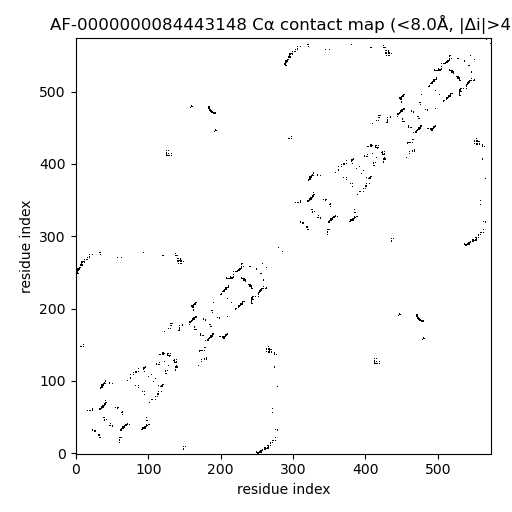A C 1
ATOM 709 O O . ASP A 1 93 ? -16.797 11.406 6.793 1 98.44 93 ASP A O 1
ATOM 713 N N . GLY A 1 94 ? -16.719 12.477 8.703 1 98.56 94 GLY A N 1
ATOM 714 C CA . GLY A 1 94 ? -15.383 12.008 9.039 1 98.56 94 GLY A CA 1
ATOM 715 C C . GLY A 1 94 ? -15.242 11.594 10.492 1 98.56 94 GLY A C 1
ATOM 716 O O . GLY A 1 94 ? -15.875 12.172 11.375 1 98.56 94 GLY A O 1
ATOM 717 N N . ILE A 1 95 ? -14.445 10.609 10.742 1 98.75 95 ILE A N 1
ATOM 718 C CA . ILE A 1 95 ? -14.133 10.125 12.086 1 98.75 95 ILE A CA 1
ATOM 719 C C . ILE A 1 95 ? -12.617 10.094 12.289 1 98.75 95 ILE A C 1
ATOM 721 O O . ILE A 1 95 ? -11.891 9.562 11.453 1 98.75 95 ILE A O 1
ATOM 725 N N . LEU A 1 96 ? -12.156 10.719 13.297 1 97.31 96 LEU A N 1
ATOM 726 C CA . LEU A 1 96 ? -10.75 10.719 13.68 1 97.31 96 LEU A CA 1
ATOM 727 C C . LEU A 1 96 ? -10.562 10.141 15.086 1 97.31 96 LEU A C 1
ATOM 729 O O . LEU A 1 96 ? -11.156 10.641 16.047 1 97.31 96 LEU A O 1
ATOM 733 N N . VAL A 1 97 ? -9.852 9.078 15.172 1 96.12 97 VAL A N 1
ATOM 734 C CA . VAL A 1 97 ? -9.422 8.539 16.453 1 96.12 97 VAL A CA 1
ATOM 735 C C . VAL A 1 97 ? -7.992 8.984 16.75 1 96.12 97 VAL A C 1
ATOM 737 O O . VAL A 1 97 ? -7.062 8.609 16.031 1 96.12 97 VAL A O 1
ATOM 740 N N . GLN A 1 98 ? -7.863 9.781 17.719 1 93.19 98 GLN A N 1
ATOM 741 C CA . GLN A 1 98 ? -6.543 10.305 18.062 1 93.19 98 GLN A CA 1
ATOM 742 C C . GLN A 1 98 ? -5.629 9.195 18.578 1 93.19 98 GLN A C 1
ATOM 744 O O . GLN A 1 98 ? -6.012 8.43 19.469 1 93.19 98 GLN A O 1
ATOM 749 N N . LEU A 1 99 ? -4.461 9.133 18 1 89.69 99 LEU A N 1
ATOM 750 C CA . LEU A 1 99 ? -3.459 8.172 18.438 1 89.69 99 LEU A CA 1
ATOM 751 C C . LEU A 1 99 ? -2.41 8.836 19.312 1 89.69 99 LEU A C 1
ATOM 753 O O . LEU A 1 99 ? -2.166 10.039 19.203 1 89.69 99 LEU A O 1
ATOM 757 N N . PRO A 1 100 ? -1.702 8.055 20.219 1 89 100 PRO A N 1
ATOM 758 C CA . PRO A 1 100 ? -1.849 6.605 20.391 1 89 100 PRO A CA 1
ATOM 759 C C . PRO A 1 100 ? -3.039 6.23 21.266 1 89 100 PRO A C 1
ATOM 761 O O . PRO A 1 100 ? -3.459 7.023 22.109 1 89 100 PRO A O 1
ATOM 764 N N . LEU A 1 101 ? -3.578 5.086 21.062 1 93.12 101 LEU A N 1
ATOM 765 C CA . LEU A 1 101 ? -4.594 4.492 21.922 1 93.12 101 LEU A CA 1
ATOM 766 C C . LEU A 1 101 ? -3.949 3.729 23.078 1 93.12 101 LEU A C 1
ATOM 768 O O . LEU A 1 101 ? -2.768 3.379 23.016 1 93.12 101 LEU A O 1
ATOM 772 N N . PRO A 1 102 ? -4.758 3.557 24.141 1 91.81 102 PRO A N 1
ATOM 773 C CA . PRO A 1 102 ? -4.242 2.717 25.234 1 91.81 102 PRO A CA 1
ATOM 774 C C . PRO A 1 102 ? -3.736 1.362 24.734 1 91.81 102 PRO A C 1
ATOM 776 O O . PRO A 1 102 ? -4.285 0.804 23.781 1 91.81 102 PRO A O 1
ATOM 779 N N . LYS A 1 103 ? -2.738 0.759 25.469 1 90.25 103 LYS A N 1
ATOM 780 C CA . LYS A 1 103 ? -2.061 -0.469 25.062 1 90.25 103 LYS A CA 1
ATOM 781 C C . LYS A 1 103 ? -3.027 -1.649 25.047 1 90.25 103 LYS A C 1
ATOM 783 O O . LYS A 1 103 ? -2.797 -2.637 24.344 1 90.25 103 LYS A O 1
ATOM 788 N N . SER A 1 104 ? -4.047 -1.507 25.844 1 91.94 104 SER A N 1
ATOM 789 C CA . SER A 1 104 ? -5.012 -2.596 25.953 1 91.94 104 SER A CA 1
ATOM 790 C C . SER A 1 104 ? -5.883 -2.695 24.703 1 91.94 104 SER A C 1
ATOM 792 O O . SER A 1 104 ? -6.598 -3.68 24.516 1 91.94 104 SER A O 1
ATOM 794 N N . MET A 1 105 ? -5.773 -1.689 23.828 1 94.56 105 MET A N 1
ATOM 795 C CA . MET A 1 105 ? -6.621 -1.656 22.641 1 94.56 105 MET A CA 1
ATOM 796 C C . MET A 1 105 ? -5.824 -2.021 21.391 1 94.56 105 MET A C 1
ATOM 798 O O . MET A 1 105 ? -4.641 -1.688 21.297 1 94.56 105 MET A O 1
ATOM 802 N N . ASN A 1 106 ? -6.539 -2.719 20.5 1 95.75 106 ASN A N 1
ATOM 803 C CA . ASN A 1 106 ? -5.961 -3.025 19.188 1 95.75 106 ASN A CA 1
ATOM 804 C C . ASN A 1 106 ? -6.195 -1.895 18.203 1 95.75 106 ASN A C 1
ATOM 806 O O . ASN A 1 106 ? -7.234 -1.85 17.531 1 95.75 106 ASN A O 1
ATOM 810 N N . THR A 1 107 ? -5.238 -1.024 18.047 1 95 107 THR A N 1
ATOM 811 C CA . THR A 1 107 ? -5.336 0.177 17.219 1 95 107 THR A CA 1
ATOM 812 C C . THR A 1 107 ? -5.73 -0.178 15.789 1 95 107 THR A C 1
ATOM 814 O O . THR A 1 107 ? -6.598 0.471 15.203 1 95 107 THR A O 1
ATOM 817 N N . HIS A 1 108 ? -5.121 -1.171 15.227 1 95.06 108 HIS A N 1
ATOM 818 C CA . HIS A 1 108 ? -5.406 -1.573 13.859 1 95.06 108 HIS A CA 1
ATOM 819 C C . HIS A 1 108 ? -6.867 -1.968 13.688 1 95.06 108 HIS A C 1
ATOM 821 O O . HIS A 1 108 ? -7.516 -1.566 12.719 1 95.06 108 HIS A O 1
ATOM 827 N N . HIS A 1 109 ? -7.316 -2.785 14.641 1 96.56 109 HIS A N 1
ATOM 828 C CA . HIS A 1 109 ? -8.711 -3.219 14.602 1 96.56 109 HIS A CA 1
ATOM 829 C C . HIS A 1 109 ? -9.656 -2.029 14.68 1 96.56 109 HIS A C 1
ATOM 831 O O . HIS A 1 109 ? -10.641 -1.968 13.945 1 96.56 109 HIS A O 1
ATOM 837 N N . ILE A 1 110 ? -9.352 -1.139 15.539 1 97.62 110 ILE A N 1
ATOM 838 C CA . ILE A 1 110 ? -10.195 0.031 15.758 1 97.62 110 ILE A CA 1
ATOM 839 C C . ILE A 1 110 ? -10.258 0.865 14.477 1 97.62 110 ILE A C 1
ATOM 841 O O . ILE A 1 110 ? -11.344 1.261 14.039 1 97.62 110 ILE A O 1
ATOM 845 N N . ILE A 1 111 ? -9.141 1.122 13.836 1 97.06 111 ILE A N 1
ATOM 846 C CA . ILE A 1 111 ? -9.078 1.901 12.602 1 97.06 111 ILE A CA 1
ATOM 847 C C . ILE A 1 111 ? -9.891 1.206 11.508 1 97.06 111 ILE A C 1
ATOM 849 O O . ILE A 1 111 ? -10.617 1.858 10.758 1 97.06 111 ILE A O 1
ATOM 853 N N . GLU A 1 112 ? -9.82 -0.062 11.461 1 97.06 112 GLU A N 1
ATOM 854 C CA . GLU A 1 112 ? -10.5 -0.838 10.438 1 97.06 112 GLU A CA 1
ATOM 855 C C . GLU A 1 112 ? -12.016 -0.791 10.625 1 97.06 112 GLU A C 1
ATOM 857 O O . GLU A 1 112 ? -12.773 -1.1 9.695 1 97.06 112 GLU A O 1
ATOM 862 N N . CYS A 1 113 ? -12.445 -0.447 11.828 1 98.19 113 CYS A N 1
ATOM 863 C CA . CYS A 1 113 ? -13.875 -0.398 12.117 1 98.19 113 CYS A CA 1
ATOM 864 C C . CYS A 1 113 ? -14.461 0.952 11.727 1 98.19 113 CYS A C 1
ATOM 866 O O . CYS A 1 113 ? -15.688 1.126 11.734 1 98.19 113 CYS A O 1
ATOM 868 N N . ILE A 1 114 ? -13.602 1.882 11.422 1 98.69 114 ILE A N 1
ATOM 869 C CA . ILE A 1 114 ? -14.07 3.125 10.82 1 98.69 114 ILE A CA 1
ATOM 870 C C . ILE A 1 114 ? -14.406 2.893 9.352 1 98.69 114 ILE A C 1
ATOM 872 O O . ILE A 1 114 ? -13.609 2.318 8.609 1 98.69 114 ILE A O 1
ATOM 876 N N . HIS A 1 115 ? -15.617 3.307 8.953 1 98.38 115 HIS A N 1
ATOM 877 C CA . HIS A 1 115 ? -15.938 3.195 7.531 1 98.38 115 HIS A CA 1
ATOM 878 C C . HIS A 1 115 ? -14.875 3.871 6.672 1 98.38 115 HIS A C 1
ATOM 880 O O . HIS A 1 115 ? -14.484 5.012 6.941 1 98.38 115 HIS A O 1
ATOM 886 N N . PRO A 1 116 ? -14.422 3.229 5.562 1 98.19 116 PRO A N 1
ATOM 887 C CA . PRO A 1 116 ? -13.344 3.789 4.75 1 98.19 116 PRO A CA 1
ATOM 888 C C . PRO A 1 116 ? -13.664 5.191 4.234 1 98.19 116 PRO A C 1
ATOM 890 O O . PRO A 1 116 ? -12.758 6.02 4.094 1 98.19 116 PRO A O 1
ATOM 893 N N . HIS A 1 117 ? -14.883 5.469 3.979 1 97.75 117 HIS A N 1
ATOM 894 C CA . HIS A 1 117 ? -15.266 6.766 3.434 1 97.75 117 HIS A CA 1
ATOM 895 C C . HIS A 1 117 ? -15.328 7.828 4.527 1 97.75 117 HIS A C 1
ATOM 897 O O . HIS A 1 117 ? -15.508 9.016 4.238 1 97.75 117 HIS A O 1
ATOM 903 N N . LYS A 1 118 ? -15.203 7.41 5.82 1 98.69 118 LYS A N 1
ATOM 904 C CA . LYS A 1 118 ? -15.18 8.367 6.922 1 98.69 118 LYS A CA 1
ATOM 905 C C . LYS A 1 118 ? -13.812 8.406 7.594 1 98.69 118 LYS A C 1
ATOM 907 O O . LYS A 1 118 ? -13.617 9.133 8.57 1 98.69 118 LYS A O 1
ATOM 912 N N . ASP A 1 119 ? -12.867 7.656 7.113 1 98.5 119 ASP A N 1
ATOM 913 C CA . ASP A 1 119 ? -11.508 7.578 7.645 1 98.5 119 ASP A CA 1
ATOM 914 C C . ASP A 1 119 ? -10.695 8.805 7.242 1 98.5 119 ASP A C 1
ATOM 916 O O . ASP A 1 119 ? -9.836 8.727 6.359 1 98.5 119 ASP A O 1
ATOM 920 N N . ILE A 1 120 ? -10.773 9.867 7.895 1 98 120 ILE A N 1
ATOM 921 C CA . ILE A 1 120 ? -10.266 11.156 7.434 1 98 120 ILE A CA 1
ATOM 922 C C . ILE A 1 120 ? -8.75 11.195 7.586 1 98 120 ILE A C 1
ATOM 924 O O . ILE A 1 120 ? -8.078 12.016 6.957 1 98 120 ILE A O 1
ATOM 928 N N . ASP A 1 121 ? -8.188 10.281 8.414 1 97.12 121 ASP A N 1
ATOM 929 C CA . ASP A 1 121 ? -6.734 10.195 8.516 1 97.12 121 ASP A CA 1
ATOM 930 C C . ASP A 1 121 ? -6.148 9.398 7.352 1 97.12 121 ASP A C 1
ATOM 932 O O . ASP A 1 121 ? -4.938 9.445 7.113 1 97.12 121 ASP A O 1
ATOM 936 N N . GLY A 1 122 ? -6.98 8.656 6.695 1 98.19 122 GLY A N 1
ATOM 937 C CA . GLY A 1 122 ? -6.559 7.871 5.543 1 98.19 122 GLY A CA 1
ATOM 938 C C . GLY A 1 122 ? -5.789 6.621 5.922 1 98.19 122 GLY A C 1
ATOM 939 O O . GLY A 1 122 ? -4.922 6.172 5.168 1 98.19 122 GLY A O 1
ATOM 940 N N . PHE A 1 123 ? -6.098 6.066 7.117 1 98.06 123 PHE A N 1
ATOM 941 C CA . PHE A 1 123 ? -5.285 4.965 7.617 1 98.06 123 PHE A CA 1
ATOM 942 C C . PHE A 1 123 ? -5.965 3.627 7.359 1 98.06 123 PHE A C 1
ATOM 944 O O . PHE A 1 123 ? -5.344 2.57 7.488 1 98.06 123 PHE A O 1
ATOM 951 N N . HIS A 1 124 ? -7.293 3.693 7.023 1 98.5 124 HIS A N 1
ATOM 952 C CA . HIS A 1 124 ? -7.969 2.436 6.734 1 98.5 124 HIS A CA 1
ATOM 953 C C . HIS A 1 124 ? -7.254 1.669 5.625 1 98.5 124 HIS A C 1
ATOM 955 O O . HIS A 1 124 ? -6.859 2.254 4.613 1 98.5 124 HIS A O 1
ATOM 961 N N . PRO A 1 125 ? -7.102 0.322 5.766 1 98.44 125 PRO A N 1
ATOM 962 C CA . PRO A 1 125 ? -6.391 -0.44 4.738 1 98.44 125 PRO A CA 1
ATOM 963 C C . PRO A 1 125 ? -6.98 -0.243 3.344 1 98.44 125 PRO A C 1
ATOM 965 O O . PRO A 1 125 ? -6.242 -0.22 2.355 1 98.44 125 PRO A O 1
ATOM 968 N N . TYR A 1 126 ? -8.25 -0.096 3.244 1 98.5 126 TYR A N 1
ATOM 969 C CA . TYR A 1 126 ? -8.883 0.142 1.951 1 98.5 126 TYR A CA 1
ATOM 970 C C . TYR A 1 126 ? -8.336 1.409 1.304 1 98.5 126 TYR A C 1
ATOM 972 O O . TYR A 1 126 ? -8.008 1.414 0.115 1 98.5 126 TYR A O 1
ATOM 980 N N . ASN A 1 127 ? -8.203 2.469 2.059 1 98.75 127 ASN A N 1
ATOM 981 C CA . ASN A 1 127 ? -7.727 3.738 1.524 1 98.75 127 ASN A CA 1
ATOM 982 C C . ASN A 1 127 ? -6.242 3.668 1.163 1 98.75 127 ASN A C 1
ATOM 984 O O . ASN A 1 127 ? -5.824 4.211 0.139 1 98.75 127 ASN A O 1
ATOM 988 N N . VAL A 1 128 ? -5.473 3.012 1.991 1 98.69 128 VAL A N 1
ATOM 989 C CA . VAL A 1 128 ? -4.055 2.838 1.704 1 98.69 128 VAL A CA 1
ATOM 990 C C . VAL A 1 128 ? -3.881 1.993 0.444 1 98.69 128 VAL A C 1
ATOM 992 O O . VAL A 1 128 ? -3.021 2.281 -0.392 1 98.69 128 VAL A O 1
ATOM 995 N N . GLY A 1 129 ? -4.695 0.938 0.372 1 98.62 129 GLY A N 1
ATOM 996 C CA . GLY A 1 129 ? -4.656 0.114 -0.825 1 98.62 129 GLY A CA 1
ATOM 997 C C . GLY A 1 129 ? -5.031 0.874 -2.084 1 98.62 129 GLY A C 1
ATOM 998 O O . GLY A 1 129 ? -4.395 0.712 -3.125 1 98.62 129 GLY A O 1
ATOM 999 N N . ARG A 1 130 ? -6.059 1.711 -2.01 1 98.5 130 ARG A N 1
ATOM 1000 C CA . ARG A 1 130 ? -6.449 2.545 -3.141 1 98.5 130 ARG A CA 1
ATOM 1001 C C . ARG A 1 130 ? -5.316 3.48 -3.549 1 98.5 130 ARG A C 1
ATOM 1003 O O . ARG A 1 130 ? -5.086 3.705 -4.738 1 98.5 130 ARG A O 1
ATOM 1010 N N . LEU A 1 131 ? -4.656 3.973 -2.557 1 98.75 131 LEU A N 1
ATOM 1011 C CA . LEU A 1 131 ? -3.494 4.809 -2.836 1 98.75 131 LEU A CA 1
ATOM 1012 C C . LEU A 1 131 ? -2.414 4.016 -3.566 1 98.75 131 LEU A C 1
ATOM 1014 O O . LEU A 1 131 ? -1.854 4.488 -4.559 1 98.75 131 LEU A O 1
ATOM 1018 N N . SER A 1 132 ? -2.166 2.846 -3.131 1 98.44 132 SER A N 1
ATOM 1019 C CA . SER A 1 132 ? -1.171 1.976 -3.748 1 98.44 132 SER A CA 1
ATOM 1020 C C . SER A 1 132 ? -1.51 1.698 -5.211 1 98.44 132 SER A C 1
ATOM 1022 O O . SER A 1 132 ? -0.613 1.567 -6.047 1 98.44 132 SER A O 1
ATOM 1024 N N . GLN A 1 133 ? -2.797 1.686 -5.5 1 97.94 133 GLN A N 1
ATOM 1025 C CA . GLN A 1 133 ? -3.262 1.314 -6.832 1 97.94 133 GLN A CA 1
ATOM 1026 C C . GLN A 1 133 ? -3.514 2.551 -7.691 1 97.94 133 GLN A C 1
ATOM 1028 O O . GLN A 1 133 ? -4.203 2.475 -8.711 1 97.94 133 GLN A O 1
ATOM 1033 N N . ARG A 1 134 ? -3.115 3.723 -7.258 1 97.5 134 ARG A N 1
ATOM 1034 C CA . ARG A 1 134 ? -3.117 4.992 -7.977 1 97.5 134 ARG A CA 1
ATOM 1035 C C . ARG A 1 134 ? -4.539 5.496 -8.195 1 97.5 134 ARG A C 1
ATOM 1037 O O . ARG A 1 134 ? -4.812 6.176 -9.188 1 97.5 134 ARG A O 1
ATOM 1044 N N . LEU A 1 135 ? -5.477 5.07 -7.355 1 97.31 135 LEU A N 1
ATOM 1045 C CA . LEU A 1 135 ? -6.863 5.523 -7.34 1 97.31 135 LEU A CA 1
ATOM 1046 C C . LEU A 1 135 ? -7.266 5.988 -5.945 1 97.31 135 LEU A C 1
ATOM 1048 O O . LEU A 1 135 ? -8.211 5.457 -5.355 1 97.31 135 LEU A O 1
ATOM 1052 N N . PRO A 1 136 ? -6.586 7.012 -5.457 1 98.12 136 PRO A N 1
ATOM 1053 C CA . PRO A 1 136 ? -6.777 7.383 -4.055 1 98.12 136 PRO A CA 1
ATOM 1054 C C . PRO A 1 136 ? -8.156 7.984 -3.787 1 98.12 136 PRO A C 1
ATOM 1056 O O . PRO A 1 136 ? -8.75 8.594 -4.68 1 98.12 136 PRO A O 1
ATOM 1059 N N . LEU A 1 137 ? -8.711 7.754 -2.666 1 97.62 137 LEU A N 1
ATOM 1060 C CA . LEU A 1 137 ? -9.844 8.445 -2.055 1 97.62 137 LEU A CA 1
ATOM 1061 C C . LEU A 1 137 ? -9.391 9.297 -0.874 1 97.62 137 LEU A C 1
ATOM 1063 O O . LEU A 1 137 ? -8.664 10.281 -1.054 1 97.62 137 LEU A O 1
ATOM 1067 N N . LEU A 1 138 ? -9.719 8.836 0.381 1 98.62 138 LEU A N 1
ATOM 1068 C CA . LEU A 1 138 ? -9.141 9.516 1.532 1 98.62 138 LEU A CA 1
ATOM 1069 C C . LEU A 1 138 ? -7.688 9.102 1.737 1 98.62 138 LEU A C 1
ATOM 1071 O O . LEU A 1 138 ? -7.395 7.906 1.853 1 98.62 138 LEU A O 1
ATOM 1075 N N . ARG A 1 139 ? -6.789 10.086 1.719 1 98.62 139 ARG A N 1
ATOM 1076 C CA . ARG A 1 139 ? -5.352 9.82 1.713 1 98.62 139 ARG A CA 1
ATOM 1077 C C . ARG A 1 139 ? -4.734 10.117 3.074 1 98.62 139 ARG A C 1
ATOM 1079 O O . ARG A 1 139 ? -5.207 11 3.797 1 98.62 139 ARG A O 1
ATOM 1086 N N . PRO A 1 140 ? -3.648 9.367 3.434 1 98.75 140 PRO A N 1
ATOM 1087 C CA . PRO A 1 140 ? -2.957 9.695 4.684 1 98.75 140 PRO A CA 1
ATOM 1088 C C . PRO A 1 140 ? -2.531 11.156 4.754 1 98.75 140 PRO A C 1
ATOM 1090 O O . PRO A 1 140 ? -1.898 11.664 3.824 1 98.75 140 PRO A O 1
ATOM 1093 N N . CYS A 1 141 ? -2.838 11.812 5.848 1 98.25 141 CYS A N 1
ATOM 1094 C CA . CYS A 1 141 ? -2.812 13.273 5.938 1 98.25 141 CYS A CA 1
ATOM 1095 C C . CYS A 1 141 ? -1.393 13.805 5.785 1 98.25 141 CYS A C 1
ATOM 1097 O O . CYS A 1 141 ? -1.148 14.719 5 1 98.25 141 CYS A O 1
ATOM 1099 N N . THR A 1 142 ? -0.435 13.219 6.52 1 98.19 142 THR A N 1
ATOM 1100 C CA . THR A 1 142 ? 0.925 13.742 6.52 1 98.19 142 THR A CA 1
ATOM 1101 C C . THR A 1 142 ? 1.572 13.57 5.148 1 98.19 142 THR A C 1
ATOM 1103 O O . THR A 1 142 ? 2.021 14.547 4.539 1 98.19 142 THR A O 1
ATOM 1106 N N . PRO A 1 143 ? 1.554 12.375 4.551 1 98.81 143 PRO A N 1
ATOM 1107 C CA . PRO A 1 143 ? 2.143 12.203 3.223 1 98.81 143 PRO A CA 1
ATOM 1108 C C . PRO A 1 143 ? 1.498 13.102 2.168 1 98.81 143 PRO A C 1
ATOM 1110 O O . PRO A 1 143 ? 2.201 13.742 1.386 1 98.81 143 PRO A O 1
ATOM 1113 N N . TYR A 1 144 ? 0.219 13.141 2.154 1 98.88 144 TYR A N 1
ATOM 1114 C CA . TYR A 1 144 ? -0.474 13.938 1.149 1 98.88 144 TYR A CA 1
ATOM 1115 C C . TYR A 1 144 ? -0.184 15.422 1.334 1 98.88 144 TYR A C 1
ATOM 1117 O O . TYR A 1 144 ? -0.031 16.156 0.357 1 98.88 144 TYR A O 1
ATOM 1125 N N . GLY A 1 145 ? -0.132 15.828 2.6 1 98.75 145 GLY A N 1
ATOM 1126 C CA . GLY A 1 145 ? 0.266 17.203 2.891 1 98.75 145 GLY A CA 1
ATOM 1127 C C . GLY A 1 145 ? 1.638 17.547 2.35 1 98.75 145 GLY A C 1
ATOM 1128 O O . GLY A 1 145 ? 1.845 18.656 1.835 1 98.75 145 GLY A O 1
ATOM 1129 N N . ILE A 1 146 ? 2.561 16.656 2.459 1 98.88 146 ILE A N 1
ATOM 1130 C CA . ILE A 1 146 ? 3.916 16.859 1.959 1 98.88 146 ILE A CA 1
ATOM 1131 C C . ILE A 1 146 ? 3.887 17.016 0.44 1 98.88 146 ILE A C 1
ATOM 1133 O O . ILE A 1 146 ? 4.551 17.891 -0.115 1 98.88 146 ILE A O 1
ATOM 1137 N N . ILE A 1 147 ? 3.119 16.172 -0.248 1 98.88 147 ILE A N 1
ATOM 1138 C CA . ILE A 1 147 ? 3.01 16.25 -1.701 1 98.88 147 ILE A CA 1
ATOM 1139 C C . ILE A 1 147 ? 2.488 17.625 -2.113 1 98.88 147 ILE A C 1
ATOM 1141 O O . ILE A 1 147 ? 3.041 18.25 -3.012 1 98.88 147 ILE A O 1
ATOM 1145 N N . GLN A 1 148 ? 1.439 18.078 -1.396 1 98.69 148 GLN A N 1
ATOM 1146 C CA . GLN A 1 148 ? 0.864 19.375 -1.71 1 98.69 148 GLN A CA 1
ATOM 1147 C C . GLN A 1 148 ? 1.89 20.484 -1.519 1 98.69 148 GLN A C 1
ATOM 1149 O O . GLN A 1 148 ? 1.952 21.422 -2.316 1 98.69 148 GLN A O 1
ATOM 1154 N N . LEU A 1 149 ? 2.631 20.375 -0.451 1 98.69 149 LEU A N 1
ATOM 1155 C CA . LEU A 1 149 ? 3.656 21.375 -0.164 1 98.69 149 LEU A CA 1
ATOM 1156 C C . LEU A 1 149 ? 4.699 21.422 -1.276 1 98.69 149 LEU A C 1
ATOM 1158 O O . LEU A 1 149 ? 5.016 22.484 -1.795 1 98.69 149 LEU A O 1
ATOM 1162 N N . LEU A 1 150 ? 5.195 20.281 -1.696 1 98.75 150 LEU A N 1
ATOM 1163 C CA . LEU A 1 150 ? 6.203 20.203 -2.746 1 98.75 150 LEU A CA 1
ATOM 1164 C C . LEU A 1 150 ? 5.652 20.703 -4.074 1 98.75 150 LEU A C 1
ATOM 1166 O O . LEU A 1 150 ? 6.352 21.406 -4.816 1 98.75 150 LEU A O 1
ATOM 1170 N N . GLU A 1 151 ? 4.41 20.391 -4.355 1 98.25 151 GLU A N 1
ATOM 1171 C CA . GLU A 1 151 ? 3.768 20.844 -5.59 1 98.25 151 GLU A CA 1
ATOM 1172 C C . GLU A 1 151 ? 3.604 22.359 -5.602 1 98.25 151 GLU A C 1
ATOM 1174 O O . GLU A 1 151 ? 3.777 23 -6.641 1 98.25 151 GLU A O 1
ATOM 1179 N N . ALA A 1 152 ? 3.23 22.906 -4.457 1 98.06 152 ALA A N 1
ATOM 1180 C CA . ALA A 1 152 ? 3.012 24.359 -4.359 1 98.06 152 ALA A CA 1
ATOM 1181 C C . ALA A 1 152 ? 4.289 25.125 -4.676 1 98.06 152 ALA A C 1
ATOM 1183 O O . ALA A 1 152 ? 4.234 26.25 -5.16 1 98.06 152 ALA A O 1
ATOM 1184 N N . TYR A 1 153 ? 5.453 24.578 -4.41 1 97.81 153 TYR A N 1
ATOM 1185 C CA . TYR A 1 153 ? 6.73 25.219 -4.695 1 97.81 153 TYR A CA 1
ATOM 1186 C C . TYR A 1 153 ? 7.266 24.797 -6.059 1 97.81 153 TYR A C 1
ATOM 1188 O O . TYR A 1 153 ? 8.43 25.031 -6.375 1 97.81 153 TYR A O 1
ATOM 1196 N N . ASN A 1 154 ? 6.48 24.047 -6.828 1 97.38 154 ASN A N 1
ATOM 1197 C CA . ASN A 1 154 ? 6.758 23.641 -8.203 1 97.38 154 ASN A CA 1
ATOM 1198 C C . ASN A 1 154 ? 7.988 22.75 -8.281 1 97.38 154 ASN A C 1
ATOM 1200 O O . ASN A 1 154 ? 8.789 22.859 -9.211 1 97.38 154 ASN A O 1
ATOM 1204 N N . ILE A 1 155 ? 8.211 21.969 -7.254 1 96.94 155 ILE A N 1
ATOM 1205 C CA . ILE A 1 155 ? 9.281 20.984 -7.289 1 96.94 155 ILE A CA 1
ATOM 1206 C C . ILE A 1 155 ? 8.906 19.844 -8.227 1 96.94 155 ILE A C 1
ATOM 1208 O O . ILE A 1 155 ? 7.871 19.203 -8.047 1 96.94 155 ILE A O 1
ATOM 1212 N N . PRO A 1 156 ? 9.656 19.562 -9.266 1 96.44 156 PRO A N 1
ATOM 1213 C CA . PRO A 1 156 ? 9.32 18.516 -10.234 1 96.44 156 PRO A CA 1
ATOM 1214 C C . PRO A 1 156 ? 9.578 17.109 -9.695 1 96.44 156 PRO A C 1
ATOM 1216 O O . PRO A 1 156 ? 10.664 16.547 -9.891 1 96.44 156 PRO A O 1
ATOM 1219 N N . LEU A 1 157 ? 8.625 16.453 -9.234 1 98.06 157 LEU A N 1
ATOM 1220 C CA . LEU A 1 157 ? 8.758 15.188 -8.516 1 98.06 157 LEU A CA 1
ATOM 1221 C C . LEU A 1 157 ? 8.883 14.016 -9.484 1 98.06 157 LEU A C 1
ATOM 1223 O O . LEU A 1 157 ? 9.469 12.984 -9.148 1 98.06 157 LEU A O 1
ATOM 1227 N N . LYS A 1 158 ? 8.273 14.117 -10.742 1 98.19 158 LYS A N 1
ATOM 1228 C CA . LYS A 1 158 ? 8.305 13.023 -11.711 1 98.19 158 LYS A CA 1
ATOM 1229 C C . LYS A 1 158 ? 9.734 12.703 -12.141 1 98.19 158 LYS A C 1
ATOM 1231 O O . LYS A 1 158 ? 10.484 13.602 -12.539 1 98.19 158 LYS A O 1
ATOM 1236 N N . GLY A 1 159 ? 10.164 11.5 -11.938 1 97.75 159 GLY A N 1
ATOM 1237 C CA . GLY A 1 159 ? 11.492 11.039 -12.32 1 97.75 159 GLY A CA 1
ATOM 1238 C C . GLY A 1 159 ? 12.539 11.25 -11.242 1 97.75 159 GLY A C 1
ATOM 1239 O O . GLY A 1 159 ? 13.625 10.672 -11.305 1 97.75 159 GLY A O 1
ATOM 1240 N N . MET A 1 160 ? 12.234 12.094 -10.242 1 98.06 160 MET A N 1
ATOM 1241 C CA . MET A 1 160 ? 13.164 12.414 -9.156 1 98.06 160 MET A CA 1
ATOM 1242 C C . MET A 1 160 ? 13.438 11.18 -8.305 1 98.06 160 MET A C 1
ATOM 1244 O O . MET A 1 160 ? 12.539 10.367 -8.07 1 98.06 160 MET A O 1
ATOM 1248 N N . HIS A 1 161 ? 14.688 11.016 -7.879 1 98.69 161 HIS A N 1
ATOM 1249 C CA . HIS A 1 161 ? 15 9.969 -6.91 1 98.69 161 HIS A CA 1
ATOM 1250 C C . HIS A 1 161 ? 14.719 10.438 -5.484 1 98.69 161 HIS A C 1
ATOM 1252 O O . HIS A 1 161 ? 15.477 11.227 -4.93 1 98.69 161 HIS A O 1
ATOM 1258 N N . ALA A 1 162 ? 13.641 9.961 -4.918 1 98.88 162 ALA A N 1
ATOM 1259 C CA . ALA A 1 162 ? 13.242 10.273 -3.551 1 98.88 162 ALA A CA 1
ATOM 1260 C C . ALA A 1 162 ? 13.609 9.141 -2.596 1 98.88 162 ALA A C 1
ATOM 1262 O O . ALA A 1 162 ? 13.336 7.973 -2.879 1 98.88 162 ALA A O 1
ATOM 1263 N N . VAL A 1 163 ? 14.25 9.516 -1.519 1 98.94 163 VAL A N 1
ATOM 1264 C CA . VAL A 1 163 ? 14.578 8.555 -0.471 1 98.94 163 VAL A CA 1
ATOM 1265 C C . VAL A 1 163 ? 13.766 8.859 0.784 1 98.94 163 VAL A C 1
ATOM 1267 O O . VAL A 1 163 ? 13.812 9.977 1.307 1 98.94 163 VAL A O 1
ATOM 1270 N N . VAL A 1 164 ? 12.969 7.918 1.174 1 98.94 164 VAL A N 1
ATOM 1271 C CA . VAL A 1 164 ? 12.195 7.996 2.412 1 98.94 164 VAL A CA 1
ATOM 1272 C C . VAL A 1 164 ? 12.922 7.234 3.52 1 98.94 164 VAL A C 1
ATOM 1274 O O . VAL A 1 164 ? 13.164 6.031 3.396 1 98.94 164 VAL A O 1
ATOM 1277 N N . VAL A 1 165 ? 13.312 7.922 4.566 1 98.81 165 VAL A N 1
ATOM 1278 C CA . VAL A 1 165 ? 13.938 7.277 5.715 1 98.81 165 VAL A CA 1
ATOM 1279 C C . VAL A 1 165 ? 12.922 7.137 6.844 1 98.81 165 VAL A C 1
ATOM 1281 O O . VAL A 1 165 ? 12.547 8.125 7.48 1 98.81 165 VAL A O 1
ATOM 1284 N N . GLY A 1 166 ? 12.57 5.938 7.137 1 98.5 166 GLY A N 1
ATOM 1285 C CA . GLY A 1 166 ? 11.445 5.594 7.992 1 98.5 166 GLY A CA 1
ATOM 1286 C C . GLY A 1 166 ? 10.312 4.914 7.242 1 98.5 166 GLY A C 1
ATOM 1287 O O . GLY A 1 166 ? 9.828 5.438 6.238 1 98.5 166 GLY A O 1
ATOM 1288 N N . ALA A 1 167 ? 9.898 3.75 7.699 1 98.31 167 ALA A N 1
ATOM 1289 C CA . ALA A 1 167 ? 8.898 2.967 6.977 1 98.31 167 ALA A CA 1
ATOM 1290 C C . ALA A 1 167 ? 7.695 2.658 7.863 1 98.31 167 ALA A C 1
ATOM 1292 O O . ALA A 1 167 ? 7.211 1.524 7.895 1 98.31 167 ALA A O 1
ATOM 1293 N N . SER A 1 168 ? 7.219 3.637 8.578 1 96.94 168 SER A N 1
ATOM 1294 C CA . SER A 1 168 ? 6.035 3.447 9.414 1 96.94 168 SER A CA 1
ATOM 1295 C C . SER A 1 168 ? 4.785 3.25 8.57 1 96.94 168 SER A C 1
ATOM 1297 O O . SER A 1 168 ? 4.766 3.605 7.387 1 96.94 168 SER A O 1
ATOM 1299 N N . ASN A 1 169 ? 3.727 2.756 9.203 1 95.94 169 ASN A N 1
ATOM 1300 C CA . ASN A 1 169 ? 2.471 2.469 8.516 1 95.94 169 ASN A CA 1
ATOM 1301 C C . ASN A 1 169 ? 1.723 3.75 8.156 1 95.94 169 ASN A C 1
ATOM 1303 O O . ASN A 1 169 ? 0.944 3.771 7.203 1 95.94 169 ASN A O 1
ATOM 1307 N N . ILE A 1 170 ? 1.973 4.801 8.898 1 93.94 170 ILE A N 1
ATOM 1308 C CA . ILE A 1 170 ? 1.074 5.941 8.75 1 93.94 170 ILE A CA 1
ATOM 1309 C C . ILE A 1 170 ? 1.789 7.074 8.016 1 93.94 170 ILE A C 1
ATOM 1311 O O . ILE A 1 170 ? 1.154 8.039 7.582 1 93.94 170 ILE A O 1
ATOM 1315 N N . VAL A 1 171 ? 3.174 6.98 7.898 1 97.75 171 VAL A N 1
ATOM 1316 C CA . VAL A 1 171 ? 3.875 8.055 7.207 1 97.75 171 VAL A CA 1
ATOM 1317 C C . VAL A 1 171 ? 4.789 7.465 6.133 1 97.75 171 VAL A C 1
ATOM 1319 O O . VAL A 1 171 ? 4.543 7.633 4.938 1 97.75 171 VAL A O 1
ATOM 1322 N N . GLY A 1 172 ? 5.754 6.652 6.578 1 98.44 172 GLY A N 1
ATOM 1323 C CA . GLY A 1 172 ? 6.805 6.203 5.68 1 98.44 172 GLY A CA 1
ATOM 1324 C C . GLY A 1 172 ? 6.277 5.457 4.469 1 98.44 172 GLY A C 1
ATOM 1325 O O . GLY A 1 172 ? 6.512 5.867 3.33 1 98.44 172 GLY A O 1
ATOM 1326 N N . ARG A 1 173 ? 5.543 4.453 4.734 1 98.69 173 ARG A N 1
ATOM 1327 C CA . ARG A 1 173 ? 5.043 3.594 3.662 1 98.69 173 ARG A CA 1
ATOM 1328 C C . ARG A 1 173 ? 4.059 4.344 2.771 1 98.69 173 ARG A C 1
ATOM 1330 O O . ARG A 1 173 ? 4.219 4.375 1.55 1 98.69 173 ARG A O 1
ATOM 1337 N N . PRO A 1 174 ? 3.053 5.047 3.33 1 98.81 174 PRO A N 1
ATOM 1338 C CA . PRO A 1 174 ? 2.172 5.816 2.449 1 98.81 174 PRO A CA 1
ATOM 1339 C C . PRO A 1 174 ? 2.904 6.934 1.713 1 98.81 174 PRO A C 1
ATOM 1341 O O . PRO A 1 174 ? 2.535 7.285 0.59 1 98.81 174 PRO A O 1
ATOM 1344 N N . MET A 1 175 ? 3.957 7.512 2.322 1 98.94 175 MET A N 1
ATOM 1345 C CA . MET A 1 175 ? 4.762 8.523 1.645 1 98.94 175 MET A CA 1
ATOM 1346 C C . MET A 1 175 ? 5.398 7.957 0.381 1 98.94 175 MET A C 1
ATOM 1348 O O . MET A 1 175 ? 5.391 8.602 -0.669 1 98.94 175 MET A O 1
ATOM 1352 N N . ALA A 1 176 ? 5.934 6.781 0.53 1 98.88 176 ALA A N 1
ATOM 1353 C CA . ALA A 1 176 ? 6.52 6.105 -0.624 1 98.88 176 ALA A CA 1
ATOM 1354 C C . ALA A 1 176 ? 5.484 5.891 -1.722 1 98.88 176 ALA A C 1
ATOM 1356 O O . ALA A 1 176 ? 5.773 6.082 -2.904 1 98.88 176 ALA A O 1
ATOM 1357 N N . LEU A 1 177 ? 4.285 5.523 -1.354 1 98.88 177 LEU A N 1
ATOM 1358 C CA . LEU A 1 177 ? 3.221 5.266 -2.318 1 98.88 177 LEU A CA 1
ATOM 1359 C C . LEU A 1 177 ? 2.801 6.555 -3.021 1 98.88 177 LEU A C 1
ATOM 1361 O O . LEU A 1 177 ? 2.553 6.555 -4.23 1 98.88 177 LEU A O 1
ATOM 1365 N N . GLU A 1 178 ? 2.691 7.664 -2.256 1 98.88 178 GLU A N 1
ATOM 1366 C CA . GLU A 1 178 ? 2.383 8.961 -2.855 1 98.88 178 GLU A CA 1
ATOM 1367 C C . GLU A 1 178 ? 3.41 9.328 -3.92 1 98.88 178 GLU A C 1
ATOM 1369 O O . GLU A 1 178 ? 3.047 9.734 -5.027 1 98.88 178 GLU A O 1
ATOM 1374 N N . LEU A 1 179 ? 4.672 9.203 -3.566 1 98.88 179 LEU A N 1
ATOM 1375 C CA . LEU A 1 179 ? 5.766 9.586 -4.457 1 98.88 179 LEU A CA 1
ATOM 1376 C C . LEU A 1 179 ? 5.793 8.688 -5.691 1 98.88 179 LEU A C 1
ATOM 1378 O O . LEU A 1 179 ? 6.004 9.172 -6.809 1 98.88 179 LEU A O 1
ATOM 1382 N N . LEU A 1 180 ? 5.582 7.434 -5.453 1 98.69 180 LEU A N 1
ATOM 1383 C CA . LEU A 1 180 ? 5.535 6.492 -6.566 1 98.69 180 LEU A CA 1
ATOM 1384 C C . LEU A 1 180 ? 4.398 6.836 -7.523 1 98.69 180 LEU A C 1
ATOM 1386 O O . LEU A 1 180 ? 4.559 6.75 -8.742 1 98.69 180 LEU A O 1
ATOM 1390 N N . ALA A 1 181 ? 3.252 7.191 -7.008 1 98.25 181 ALA A N 1
ATOM 1391 C CA . ALA A 1 181 ? 2.08 7.523 -7.812 1 98.25 181 ALA A CA 1
ATOM 1392 C C . ALA A 1 181 ? 2.357 8.727 -8.719 1 98.25 181 ALA A C 1
ATOM 1394 O O . ALA A 1 181 ? 1.812 8.82 -9.82 1 98.25 181 ALA A O 1
ATOM 1395 N N . ILE A 1 182 ? 3.195 9.602 -8.281 1 98 182 ILE A N 1
ATOM 1396 C CA . ILE A 1 182 ? 3.516 10.812 -9.031 1 98 182 ILE A CA 1
ATOM 1397 C C . ILE A 1 182 ? 4.543 10.484 -10.117 1 98 182 ILE A C 1
ATOM 1399 O O . ILE A 1 182 ? 4.641 11.195 -11.117 1 98 182 ILE A O 1
ATOM 1403 N N . GLY A 1 183 ? 5.348 9.438 -9.898 1 98.38 183 GLY A N 1
ATOM 1404 C CA . GLY A 1 183 ? 6.336 9.031 -10.883 1 98.38 183 GLY A CA 1
ATOM 1405 C C . GLY A 1 183 ? 7.766 9.234 -10.422 1 98.38 183 GLY A C 1
ATOM 1406 O O . GLY A 1 183 ? 8.688 9.297 -11.234 1 98.38 183 GLY A O 1
ATOM 1407 N N . SER A 1 184 ? 7.941 9.422 -9.102 1 98.75 184 SER A N 1
ATOM 1408 C CA . SER A 1 184 ? 9.297 9.43 -8.562 1 98.75 184 SER A CA 1
ATOM 1409 C C . SER A 1 184 ? 9.883 8.023 -8.5 1 98.75 184 SER A C 1
ATOM 1411 O O . SER A 1 184 ? 9.141 7.043 -8.406 1 98.75 184 SER A O 1
ATOM 1413 N N . THR A 1 185 ? 11.203 7.934 -8.672 1 98.88 185 THR A N 1
ATOM 1414 C CA . THR A 1 185 ? 11.898 6.734 -8.234 1 98.88 185 THR A CA 1
ATOM 1415 C C . THR A 1 185 ? 12.078 6.738 -6.715 1 98.88 185 THR A C 1
ATOM 1417 O O . THR A 1 185 ? 12.609 7.695 -6.148 1 98.88 185 THR A O 1
ATOM 1420 N N . VAL A 1 186 ? 11.625 5.691 -6.023 1 98.88 186 VAL A N 1
ATOM 1421 C CA . VAL A 1 186 ? 11.539 5.797 -4.57 1 98.88 186 VAL A CA 1
ATOM 1422 C C . VAL A 1 186 ? 12.406 4.723 -3.918 1 98.88 186 VAL A C 1
ATOM 1424 O O . VAL A 1 186 ? 12.352 3.553 -4.309 1 98.88 186 VAL A O 1
ATOM 1427 N N . THR A 1 187 ? 13.242 5.098 -3.014 1 98.88 187 THR A N 1
ATOM 1428 C CA . THR A 1 187 ? 13.945 4.195 -2.109 1 98.88 187 THR A CA 1
ATOM 1429 C C . THR A 1 187 ? 13.422 4.348 -0.683 1 98.88 187 THR A C 1
ATOM 1431 O O . THR A 1 187 ? 13.312 5.465 -0.174 1 98.88 187 THR A O 1
ATOM 1434 N N . VAL A 1 188 ? 13.07 3.277 -0.083 1 98.94 188 VAL A N 1
ATOM 1435 C CA . VAL A 1 188 ? 12.586 3.314 1.293 1 98.94 188 VAL A CA 1
ATOM 1436 C C . VAL A 1 188 ? 13.617 2.676 2.221 1 98.94 188 VAL A C 1
ATOM 1438 O O . VAL A 1 188 ? 13.953 1.499 2.068 1 98.94 188 VAL A O 1
ATOM 1441 N N . CYS A 1 189 ? 14.117 3.467 3.145 1 98.88 189 CYS A N 1
ATOM 1442 C CA . CYS A 1 189 ? 15.078 3.025 4.152 1 98.88 189 CYS A CA 1
ATOM 1443 C C . CYS A 1 189 ? 14.422 2.918 5.523 1 98.88 189 CYS A C 1
ATOM 1445 O O . CYS A 1 189 ? 13.367 3.506 5.754 1 98.88 189 CYS A O 1
ATOM 1447 N N . HIS A 1 190 ? 14.961 2.154 6.355 1 98.5 190 HIS A N 1
ATOM 1448 C CA . HIS A 1 190 ? 14.453 1.869 7.695 1 98.5 190 HIS A CA 1
ATOM 1449 C C . HIS A 1 190 ? 15.562 1.345 8.602 1 98.5 190 HIS A C 1
ATOM 1451 O O . HIS A 1 190 ? 16.75 1.416 8.25 1 98.5 190 HIS A O 1
ATOM 1457 N N . ARG A 1 191 ? 15.211 0.875 9.789 1 97.06 191 ARG A N 1
ATOM 1458 C CA . ARG A 1 191 ? 16.188 0.557 10.828 1 97.06 191 ARG A CA 1
ATOM 1459 C C . ARG A 1 191 ? 17.078 -0.601 10.398 1 97.06 191 ARG A C 1
ATOM 1461 O O . ARG A 1 191 ? 18.203 -0.742 10.898 1 97.06 191 ARG A O 1
ATOM 1468 N N . PHE A 1 192 ? 16.703 -1.493 9.469 1 98 192 PHE A N 1
ATOM 1469 C CA . PHE A 1 192 ? 17.484 -2.652 9.039 1 98 192 PHE A CA 1
ATOM 1470 C C . PHE A 1 192 ? 18.359 -2.301 7.84 1 98 192 PHE A C 1
ATOM 1472 O O . PHE A 1 192 ? 19.172 -3.113 7.402 1 98 192 PHE A O 1
ATOM 1479 N N . THR A 1 193 ? 18.219 -1.074 7.363 1 98.25 193 THR A N 1
ATOM 1480 C CA . THR A 1 193 ? 19.031 -0.65 6.227 1 98.25 193 THR A CA 1
ATOM 1481 C C . THR A 1 193 ? 20.5 -0.621 6.598 1 98.25 193 THR A C 1
ATOM 1483 O O . THR A 1 193 ? 20.891 -0.05 7.625 1 98.25 193 THR A O 1
ATOM 1486 N N . ARG A 1 194 ? 21.438 -1.211 5.898 1 95.81 194 ARG A N 1
ATOM 1487 C CA . ARG A 1 194 ? 22.859 -1.364 6.223 1 95.81 194 ARG A CA 1
ATOM 1488 C C . ARG A 1 194 ? 23.656 -0.141 5.781 1 95.81 194 ARG A C 1
ATOM 1490 O O . ARG A 1 194 ? 24.625 0.23 6.426 1 95.81 194 ARG A O 1
ATOM 1497 N N . ASP A 1 195 ? 23.469 0.551 4.789 1 93.88 195 ASP A N 1
ATOM 1498 C CA . ASP A 1 195 ? 24.25 1.657 4.234 1 93.88 195 ASP A CA 1
ATOM 1499 C C . ASP A 1 195 ? 23.359 2.885 4.008 1 93.88 195 ASP A C 1
ATOM 1501 O O . ASP A 1 195 ? 23.281 3.396 2.889 1 93.88 195 ASP A O 1
ATOM 1505 N N . LEU A 1 196 ? 22.953 3.373 5.172 1 98 196 LEU A N 1
ATOM 1506 C CA . LEU A 1 196 ? 22 4.484 5.09 1 98 196 LEU A CA 1
ATOM 1507 C C . LEU A 1 196 ? 22.656 5.695 4.422 1 98 196 LEU A C 1
ATOM 1509 O O . LEU A 1 196 ? 22 6.406 3.656 1 98 196 LEU A O 1
ATOM 1513 N N . GLU A 1 197 ? 23.969 5.941 4.715 1 98.31 197 GLU A N 1
ATOM 1514 C CA . GLU A 1 197 ? 24.688 7.074 4.145 1 98.31 197 GLU A CA 1
ATOM 1515 C C . GLU A 1 197 ? 24.625 7.059 2.619 1 98.31 197 GLU A C 1
ATOM 1517 O O . GLU A 1 197 ? 24.344 8.086 1.992 1 98.31 197 GLU A O 1
ATOM 1522 N N . LYS A 1 198 ? 24.875 5.898 2.055 1 98.12 198 LYS A N 1
ATOM 1523 C CA . LYS A 1 198 ? 24.859 5.75 0.603 1 98.12 198 LYS A CA 1
ATOM 1524 C C . LYS A 1 198 ? 23.516 6.191 0.021 1 98.12 198 LYS A C 1
ATOM 1526 O O . LYS A 1 198 ? 23.469 6.898 -0.988 1 98.12 198 LYS A O 1
ATOM 1531 N N . HIS A 1 199 ? 22.469 5.785 0.614 1 98.5 199 HIS A N 1
ATOM 1532 C CA . HIS A 1 199 ? 21.125 6.117 0.129 1 98.5 199 HIS A CA 1
ATOM 1533 C C . HIS A 1 199 ? 20.828 7.602 0.306 1 98.5 199 HIS A C 1
ATOM 1535 O O . HIS A 1 199 ? 20.281 8.242 -0.596 1 98.5 199 HIS A O 1
ATOM 1541 N N . VAL A 1 200 ? 21.172 8.156 1.444 1 98.69 200 VAL A N 1
ATOM 1542 C CA . VAL A 1 200 ? 20.922 9.57 1.707 1 98.69 200 VAL A CA 1
ATOM 1543 C C . VAL A 1 200 ? 21.688 10.422 0.695 1 98.69 200 VAL A C 1
ATOM 1545 O O . VAL A 1 200 ? 21.141 11.375 0.132 1 98.69 200 VAL A O 1
ATOM 1548 N N . ARG A 1 201 ? 22.953 10.086 0.398 1 98.44 201 ARG A N 1
ATOM 1549 C CA . ARG A 1 201 ? 23.781 10.836 -0.543 1 98.44 201 ARG A CA 1
ATOM 1550 C C . ARG A 1 201 ? 23.203 10.781 -1.95 1 98.44 201 ARG A C 1
ATOM 1552 O O . ARG A 1 201 ? 23.359 11.719 -2.73 1 98.44 201 ARG A O 1
ATOM 1559 N N . SER A 1 202 ? 22.484 9.75 -2.244 1 97.62 202 SER A N 1
ATOM 1560 C CA . SER A 1 202 ? 21.969 9.555 -3.596 1 97.62 202 SER A CA 1
ATOM 1561 C C . SER A 1 202 ? 20.625 10.258 -3.781 1 97.62 202 SER A C 1
ATOM 1563 O O . SER A 1 202 ? 20.141 10.391 -4.906 1 97.62 202 SER A O 1
ATOM 1565 N N . ALA A 1 203 ? 20 10.75 -2.773 1 98.44 203 ALA A N 1
ATOM 1566 C CA . ALA A 1 203 ? 18.641 11.305 -2.795 1 98.44 203 ALA A CA 1
ATOM 1567 C C . ALA A 1 203 ? 18.641 12.703 -3.412 1 98.44 203 ALA A C 1
ATOM 1569 O O . ALA A 1 203 ? 19.484 13.531 -3.102 1 98.44 203 ALA A O 1
ATOM 1570 N N . GLU A 1 204 ? 17.75 12.953 -4.324 1 98.62 204 GLU A N 1
ATOM 1571 C CA . GLU A 1 204 ? 17.406 14.32 -4.715 1 98.62 204 GLU A CA 1
ATOM 1572 C C . GLU A 1 204 ? 16.375 14.922 -3.76 1 98.62 204 GLU A C 1
ATOM 1574 O O . GLU A 1 204 ? 16.469 16.094 -3.391 1 98.62 204 GLU A O 1
ATOM 1579 N N . LEU A 1 205 ? 15.438 14.156 -3.398 1 98.88 205 LEU A N 1
ATOM 1580 C CA . LEU A 1 205 ? 14.453 14.453 -2.363 1 98.88 205 LEU A CA 1
ATOM 1581 C C . LEU A 1 205 ? 14.594 13.484 -1.189 1 98.88 205 LEU A C 1
ATOM 1583 O O . LEU A 1 205 ? 14.523 12.266 -1.369 1 98.88 205 LEU A O 1
ATOM 1587 N N . LEU A 1 206 ? 14.891 14.055 -0.039 1 98.88 206 LEU A N 1
ATOM 1588 C CA . LEU A 1 206 ? 15.055 13.266 1.175 1 98.88 206 LEU A CA 1
ATOM 1589 C C . LEU A 1 206 ? 13.914 13.531 2.156 1 98.88 206 LEU A C 1
ATOM 1591 O O . LEU A 1 206 ? 13.75 14.656 2.629 1 98.88 206 LEU A O 1
ATOM 1595 N N . ILE A 1 207 ? 13.062 12.531 2.385 1 98.88 207 ILE A N 1
ATOM 1596 C CA . ILE A 1 207 ? 12.023 12.586 3.406 1 98.88 207 ILE A CA 1
ATOM 1597 C C . ILE A 1 207 ? 12.5 11.867 4.668 1 98.88 207 ILE A C 1
ATOM 1599 O O . ILE A 1 207 ? 12.797 10.672 4.633 1 98.88 207 ILE A O 1
ATOM 1603 N N . VAL A 1 208 ? 12.578 12.555 5.762 1 98.81 208 VAL A N 1
ATOM 1604 C CA . VAL A 1 208 ? 13.039 11.961 7.008 1 98.81 208 VAL A CA 1
ATOM 1605 C C . VAL A 1 208 ? 11.875 11.82 7.984 1 98.81 208 VAL A C 1
ATOM 1607 O O . VAL A 1 208 ? 11.367 12.82 8.5 1 98.81 208 VAL A O 1
ATOM 1610 N N . ALA A 1 209 ? 11.445 10.586 8.188 1 98.12 209 ALA A N 1
ATOM 1611 C CA . ALA A 1 209 ? 10.281 10.289 9.016 1 98.12 209 ALA A CA 1
ATOM 1612 C C . ALA A 1 209 ? 10.586 9.164 10 1 98.12 209 ALA A C 1
ATOM 1614 O O . ALA A 1 209 ? 9.844 8.18 10.078 1 98.12 209 ALA A O 1
ATOM 1615 N N . THR A 1 210 ? 11.562 9.32 10.844 1 97 210 THR A N 1
ATOM 1616 C CA . THR A 1 210 ? 12.031 8.234 11.703 1 97 210 THR A CA 1
ATOM 1617 C C . THR A 1 210 ? 11.562 8.438 13.141 1 97 210 THR A C 1
ATOM 1619 O O . THR A 1 210 ? 11.539 7.492 13.93 1 97 210 THR A O 1
ATOM 1622 N N . GLY A 1 211 ? 11.297 9.664 13.492 1 93.75 211 GLY A N 1
ATOM 1623 C CA . GLY A 1 211 ? 11 9.969 14.883 1 93.75 211 GLY A CA 1
ATOM 1624 C C . GLY A 1 211 ? 12.219 9.914 15.781 1 93.75 211 GLY A C 1
ATOM 1625 O O . GLY A 1 211 ? 12.086 9.781 17 1 93.75 211 GLY A O 1
ATOM 1626 N N . ARG A 1 212 ? 13.422 10.008 15.25 1 95.5 212 ARG A N 1
ATOM 1627 C CA . ARG A 1 212 ? 14.688 10.031 15.977 1 95.5 212 ARG A CA 1
ATOM 1628 C C . ARG A 1 212 ? 15.508 11.258 15.602 1 95.5 212 ARG A C 1
ATOM 1630 O O . ARG A 1 212 ? 15.805 11.477 14.422 1 95.5 212 ARG A O 1
ATOM 1637 N N . ARG A 1 213 ? 15.938 11.93 16.562 1 93.69 213 ARG A N 1
ATOM 1638 C CA . ARG A 1 213 ? 16.688 13.164 16.312 1 93.69 213 ARG A CA 1
ATOM 1639 C C . ARG A 1 213 ? 18.062 12.867 15.742 1 93.69 213 ARG A C 1
ATOM 1641 O O . ARG A 1 213 ? 18.75 11.945 16.188 1 93.69 213 ARG A O 1
ATOM 1648 N N . ASN A 1 214 ? 18.453 13.578 14.766 1 91.06 214 ASN A N 1
ATOM 1649 C CA . ASN A 1 214 ? 19.797 13.664 14.203 1 91.06 214 ASN A CA 1
ATOM 1650 C C . ASN A 1 214 ? 20.25 12.312 13.656 1 91.06 214 ASN A C 1
ATOM 1652 O O . ASN A 1 214 ? 21.438 11.984 13.742 1 91.06 214 ASN A O 1
ATOM 1656 N N . ILE A 1 215 ? 19.281 11.508 13.258 1 91.62 215 ILE A N 1
ATOM 1657 C CA . ILE A 1 215 ? 19.594 10.211 12.672 1 91.62 215 ILE A CA 1
ATOM 1658 C C . ILE A 1 215 ? 20.359 10.406 11.359 1 91.62 215 ILE A C 1
ATOM 1660 O O . ILE A 1 215 ? 21.141 9.547 10.953 1 91.62 215 ILE A O 1
ATOM 1664 N N . ILE A 1 216 ? 20.125 11.508 10.672 1 96.69 216 ILE A N 1
ATOM 1665 C CA . ILE A 1 216 ? 20.797 11.844 9.43 1 96.69 216 ILE A CA 1
ATOM 1666 C C . ILE A 1 216 ? 21.984 12.766 9.719 1 96.69 216 ILE A C 1
ATOM 1668 O O . ILE A 1 216 ? 21.797 13.891 10.195 1 96.69 216 ILE A O 1
ATOM 1672 N N . SER A 1 217 ? 23.172 12.312 9.438 1 96.81 217 SER A N 1
ATOM 1673 C CA . SER A 1 217 ? 24.328 13.203 9.523 1 96.81 217 SER A CA 1
ATOM 1674 C C . SER A 1 217 ? 24.281 14.273 8.445 1 96.81 217 SER A C 1
ATOM 1676 O O . SER A 1 217 ? 24.125 13.969 7.262 1 96.81 217 SER A O 1
ATOM 1678 N N . THR A 1 218 ? 24.5 15.453 8.844 1 97.06 218 THR A N 1
ATOM 1679 C CA . THR A 1 218 ? 24.453 16.547 7.871 1 97.06 218 THR A CA 1
ATOM 1680 C C . THR A 1 218 ? 25.625 16.453 6.906 1 97.06 218 THR A C 1
ATOM 1682 O O . THR A 1 218 ? 25.609 17.078 5.84 1 97.06 218 THR A O 1
ATOM 1685 N N . GLU A 1 219 ? 26.641 15.688 7.246 1 97.25 219 GLU A N 1
ATOM 1686 C CA . GLU A 1 219 ? 27.781 15.461 6.355 1 97.25 219 GLU A CA 1
ATOM 1687 C C . GLU A 1 219 ? 27.359 14.664 5.121 1 97.25 219 GLU A C 1
ATOM 1689 O O . GLU A 1 219 ? 28.078 14.648 4.117 1 97.25 219 GLU A O 1
ATOM 1694 N N . TRP A 1 220 ? 26.266 13.953 5.289 1 98.25 220 TRP A N 1
ATOM 1695 C CA . TRP A 1 220 ? 25.781 13.133 4.18 1 98.25 220 TRP A CA 1
ATOM 1696 C C . TRP A 1 220 ? 25.016 13.977 3.17 1 98.25 220 TRP A C 1
ATOM 1698 O O . TRP A 1 220 ? 24.734 13.516 2.057 1 98.25 220 TRP A O 1
ATOM 1708 N N . LEU A 1 221 ? 24.625 15.219 3.512 1 98.38 221 LEU A N 1
ATOM 1709 C CA . LEU A 1 221 ? 23.797 16.078 2.678 1 98.38 221 LEU A CA 1
ATOM 1710 C C . LEU A 1 221 ? 24.641 16.844 1.672 1 98.38 221 LEU A C 1
ATOM 1712 O O . LEU A 1 221 ? 25.844 17 1.863 1 98.38 221 LEU A O 1
ATOM 1716 N N . HIS A 1 222 ? 23.969 17.344 0.554 1 97.38 222 HIS A N 1
ATOM 1717 C CA . HIS A 1 222 ? 24.672 18.141 -0.456 1 97.38 222 HIS A CA 1
ATOM 1718 C C . HIS A 1 222 ? 23.75 19.188 -1.069 1 97.38 222 HIS A C 1
ATOM 1720 O O . HIS A 1 222 ? 22.531 19.141 -0.875 1 97.38 222 HIS A O 1
ATOM 1726 N N . SER A 1 223 ? 24.188 20.156 -1.817 1 95.62 223 SER A N 1
ATOM 1727 C CA . SER A 1 223 ? 23.562 21.422 -2.186 1 95.62 223 SER A CA 1
ATOM 1728 C C . SER A 1 223 ? 22.375 21.203 -3.105 1 95.62 223 SER A C 1
ATOM 1730 O O . SER A 1 223 ? 21.453 22.031 -3.152 1 95.62 223 SER A O 1
ATOM 1732 N N . GLY A 1 224 ? 22.172 20.094 -3.729 1 95.75 224 GLY A N 1
ATOM 1733 C CA . GLY A 1 224 ? 21.078 19.891 -4.66 1 95.75 224 GLY A CA 1
ATOM 1734 C C . GLY A 1 224 ? 19.891 19.188 -4.035 1 95.75 224 GLY A C 1
ATOM 1735 O O . GLY A 1 224 ? 18.844 19.047 -4.668 1 95.75 224 GLY A O 1
ATOM 1736 N N . GLN A 1 225 ? 19.906 19 -2.785 1 98.44 225 GLN A N 1
ATOM 1737 C CA . GLN A 1 225 ? 18.906 18.141 -2.17 1 98.44 225 GLN A CA 1
ATOM 1738 C C . GLN A 1 225 ? 17.734 18.953 -1.608 1 98.44 225 GLN A C 1
ATOM 1740 O O . GLN A 1 225 ? 17.922 20.109 -1.222 1 98.44 225 GLN A O 1
ATOM 1745 N N . ILE A 1 226 ? 16.609 18.391 -1.669 1 98.88 226 ILE A N 1
ATOM 1746 C CA . ILE A 1 226 ? 15.414 18.844 -0.968 1 98.88 226 ILE A CA 1
ATOM 1747 C C . ILE A 1 226 ? 15.172 17.953 0.252 1 98.88 226 ILE A C 1
ATOM 1749 O O . ILE A 1 226 ? 15.094 16.734 0.134 1 98.88 226 ILE A O 1
ATOM 1753 N N . VAL A 1 227 ? 15.102 18.578 1.427 1 98.75 227 VAL A N 1
ATOM 1754 C CA . VAL A 1 227 ? 14.938 17.797 2.648 1 98.75 227 VAL A CA 1
ATOM 1755 C C . VAL A 1 227 ? 13.586 18.125 3.291 1 98.75 227 VAL A C 1
ATOM 1757 O O . VAL A 1 227 ? 13.297 19.281 3.576 1 98.75 227 VAL A O 1
ATOM 1760 N N . VAL A 1 228 ? 12.766 17.141 3.463 1 98.88 228 VAL A N 1
ATOM 1761 C CA . VAL A 1 228 ? 11.508 17.25 4.195 1 98.88 228 VAL A CA 1
ATOM 1762 C C . VAL A 1 228 ? 11.625 16.531 5.531 1 98.88 228 VAL A C 1
ATOM 1764 O O . VAL A 1 228 ? 11.75 15.297 5.57 1 98.88 228 VAL A O 1
ATOM 1767 N N . ASP A 1 229 ? 11.609 17.266 6.57 1 98.62 229 ASP A N 1
ATOM 1768 C CA . ASP A 1 229 ? 11.742 16.734 7.922 1 98.62 229 ASP A CA 1
ATOM 1769 C C . ASP A 1 229 ? 10.367 16.531 8.57 1 98.62 229 ASP A C 1
ATOM 1771 O O . ASP A 1 229 ? 9.719 17.516 8.969 1 98.62 229 ASP A O 1
ATOM 1775 N N . VAL A 1 230 ? 9.945 15.289 8.75 1 98.31 230 VAL A N 1
ATOM 1776 C CA . VAL A 1 230 ? 8.617 14.945 9.242 1 98.31 230 VAL A CA 1
ATOM 1777 C C . VAL A 1 230 ? 8.633 14.836 10.766 1 98.31 230 VAL A C 1
ATOM 1779 O O . VAL A 1 230 ? 7.605 15.016 11.414 1 98.31 230 VAL A O 1
ATOM 1782 N N . GLY A 1 231 ? 9.805 14.539 11.32 1 95.81 231 GLY A N 1
ATOM 1783 C CA . GLY A 1 231 ? 9.922 14.312 12.75 1 95.81 231 GLY A CA 1
ATOM 1784 C C . GLY A 1 231 ? 9.586 15.531 13.586 1 95.81 231 GLY A C 1
ATOM 1785 O O . GLY A 1 231 ? 9.789 16.672 13.141 1 95.81 231 GLY A O 1
ATOM 1786 N N . ILE A 1 232 ? 9.062 15.289 14.789 1 93.12 232 ILE A N 1
ATOM 1787 C CA . ILE A 1 232 ? 8.766 16.344 15.75 1 93.12 232 ILE A CA 1
ATOM 1788 C C . ILE A 1 232 ? 9.258 15.93 17.141 1 93.12 232 ILE A C 1
ATOM 1790 O O . ILE A 1 232 ? 8.875 14.875 17.641 1 93.12 232 ILE A O 1
ATOM 1794 N N . HIS A 1 233 ? 10.109 16.75 17.641 1 93.75 233 HIS A N 1
ATOM 1795 C CA . HIS A 1 233 ? 10.641 16.547 18.984 1 93.75 233 HIS A CA 1
ATOM 1796 C C . HIS A 1 233 ? 10.523 17.828 19.812 1 93.75 233 HIS A C 1
ATOM 1798 O O . HIS A 1 233 ? 10.789 18.922 19.312 1 93.75 233 HIS A O 1
ATOM 1804 N N . ARG A 1 234 ? 10.078 17.672 21 1 91.25 234 ARG A N 1
ATOM 1805 C CA . ARG A 1 234 ? 10.07 18.797 21.922 1 91.25 234 ARG A CA 1
ATOM 1806 C C . ARG A 1 234 ? 11.336 18.797 22.781 1 91.25 234 ARG A C 1
ATOM 1808 O O . ARG A 1 234 ? 11.602 17.844 23.516 1 91.25 234 ARG A O 1
ATOM 1815 N N . LEU A 1 235 ? 12.086 19.891 22.688 1 92.75 235 LEU A N 1
ATOM 1816 C CA . LEU A 1 235 ? 13.305 20.047 23.469 1 92.75 235 LEU A CA 1
ATOM 1817 C C . LEU A 1 235 ? 12.984 20.469 24.906 1 92.75 235 LEU A C 1
ATOM 1819 O O . LEU A 1 235 ? 11.875 20.922 25.188 1 92.75 235 LEU A O 1
ATOM 1823 N N . PRO A 1 236 ? 13.961 20.297 25.781 1 92.62 236 PRO A N 1
ATOM 1824 C CA . PRO A 1 236 ? 13.734 20.688 27.172 1 92.62 236 PRO A CA 1
ATOM 1825 C C . PRO A 1 236 ? 13.344 22.156 27.312 1 92.62 236 PRO A C 1
ATOM 1827 O O . PRO A 1 236 ? 12.578 22.516 28.219 1 92.62 236 PRO A O 1
ATOM 1830 N N . ASN A 1 237 ? 13.781 23 26.438 1 93.69 237 ASN A N 1
ATOM 1831 C CA . ASN A 1 237 ? 13.477 24.422 26.484 1 93.69 237 ASN A CA 1
ATOM 1832 C C . ASN A 1 237 ? 12.125 24.734 25.859 1 93.69 237 ASN A C 1
ATOM 1834 O O . ASN A 1 237 ? 11.742 25.906 25.734 1 93.69 237 ASN A O 1
ATOM 1838 N N . GLY A 1 238 ? 11.477 23.656 25.375 1 90.88 238 GLY A N 1
ATOM 1839 C CA . GLY A 1 238 ? 10.141 23.82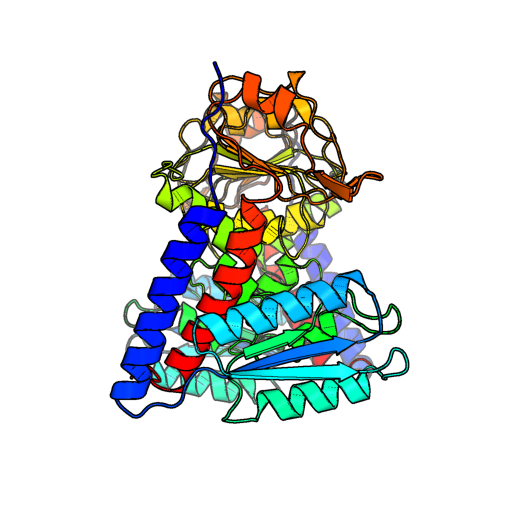8 24.828 1 90.88 238 GLY A CA 1
ATOM 1840 C C . GLY A 1 238 ? 10.125 23.984 23.328 1 90.88 238 GLY A C 1
ATOM 1841 O O . GLY A 1 238 ? 9.078 23.844 22.688 1 90.88 238 GLY A O 1
ATOM 1842 N N . LYS A 1 239 ? 11.273 24.188 22.891 1 93.06 239 LYS A N 1
ATOM 1843 C CA . LYS A 1 239 ? 11.359 24.375 21.438 1 93.06 239 LYS A CA 1
ATOM 1844 C C . LYS A 1 239 ? 11.148 23.062 20.703 1 93.06 239 LYS A C 1
ATOM 1846 O O . LYS A 1 239 ? 11.562 22 21.188 1 93.06 239 LYS A O 1
ATOM 1851 N N . LEU A 1 240 ? 10.445 23.188 19.531 1 94.06 240 LEU A N 1
ATOM 1852 C CA . LEU A 1 240 ? 10.242 22 18.688 1 94.06 240 LEU A CA 1
ATOM 1853 C C . LEU A 1 240 ? 11.359 21.875 17.672 1 94.06 240 LEU A C 1
ATOM 1855 O O . LEU A 1 240 ? 11.875 22.875 17.156 1 94.06 240 LEU A O 1
ATOM 1859 N N . THR A 1 241 ? 11.797 20.672 17.453 1 95.56 241 THR A N 1
ATOM 1860 C CA . THR A 1 241 ? 12.789 20.359 16.422 1 95.56 241 THR A CA 1
ATOM 1861 C C . THR A 1 241 ? 12.43 19.062 15.688 1 95.56 241 THR A C 1
ATOM 1863 O O . THR A 1 241 ? 11.5 18.359 16.094 1 95.56 241 THR A O 1
ATOM 1866 N N . GLY A 1 242 ? 13.086 18.859 14.578 1 96.69 242 GLY A N 1
ATOM 1867 C CA . GLY A 1 242 ? 12.789 17.688 13.781 1 96.69 242 GLY A CA 1
ATOM 1868 C C . GLY A 1 242 ? 13.828 16.594 13.922 1 96.69 242 GLY A C 1
ATOM 1869 O O . GLY A 1 242 ? 14.523 16.516 14.938 1 96.69 242 GLY A O 1
ATOM 1870 N N . ASP A 1 243 ? 13.82 15.641 12.922 1 97.44 243 ASP A N 1
ATOM 1871 C CA . ASP A 1 243 ? 14.758 14.523 12.883 1 97.44 243 ASP A CA 1
ATOM 1872 C C . ASP A 1 243 ? 16.141 14.977 12.422 1 97.44 243 ASP A C 1
ATOM 1874 O O . ASP A 1 243 ? 17.125 14.273 12.633 1 97.44 243 ASP A O 1
ATOM 1878 N N . VAL A 1 244 ? 16.172 16.156 11.773 1 97.56 244 VAL A N 1
ATOM 1879 C CA . VAL A 1 244 ? 17.406 16.672 11.188 1 97.56 244 VAL A CA 1
ATOM 1880 C C . VAL A 1 244 ? 17.766 18 11.844 1 97.56 244 VAL A C 1
ATOM 1882 O O . VAL A 1 244 ? 16.891 18.812 12.164 1 97.56 244 VAL A O 1
ATOM 1885 N N . ASN A 1 245 ? 19.109 18.219 12.055 1 96.69 245 ASN A N 1
ATOM 1886 C CA . ASN A 1 245 ? 19.547 19.547 12.516 1 96.69 245 ASN A CA 1
ATOM 1887 C C . ASN A 1 245 ? 19.266 20.609 11.469 1 96.69 245 ASN A C 1
ATOM 1889 O O . ASN A 1 245 ? 19.969 20.719 10.469 1 96.69 245 ASN A O 1
ATOM 1893 N N . PHE A 1 246 ? 18.344 21.453 11.781 1 96.62 246 PHE A N 1
ATOM 1894 C CA . PHE A 1 246 ? 17.828 22.391 10.789 1 96.62 246 PHE A CA 1
ATOM 1895 C C . PHE A 1 246 ? 18.922 23.344 10.336 1 96.62 246 PHE A C 1
ATOM 1897 O O . PHE A 1 246 ? 19.141 23.516 9.141 1 96.62 246 PHE A O 1
ATOM 1904 N N . ASP A 1 247 ? 19.594 23.938 11.266 1 96.12 247 ASP A N 1
ATOM 1905 C CA . ASP A 1 247 ? 20.562 24.984 10.953 1 96.12 247 ASP A CA 1
ATOM 1906 C C . ASP A 1 247 ? 21.719 24.422 10.117 1 96.12 247 ASP A C 1
ATOM 1908 O O . ASP A 1 247 ? 22.109 25.016 9.109 1 96.12 247 ASP A O 1
ATOM 1912 N N . GLU A 1 248 ? 22.234 23.344 10.516 1 96.88 248 GLU A N 1
ATOM 1913 C CA . GLU A 1 248 ? 23.328 22.719 9.789 1 96.88 248 GLU A CA 1
ATOM 1914 C C . GLU A 1 248 ? 22.875 22.25 8.406 1 96.88 248 GLU A C 1
ATOM 1916 O O . GLU A 1 248 ? 23.609 22.438 7.422 1 96.88 248 GLU A O 1
ATOM 1921 N N . ALA A 1 249 ? 21.734 21.703 8.297 1 97.81 249 ALA A N 1
ATOM 1922 C CA . ALA A 1 249 ? 21.219 21.188 7.023 1 97.81 249 ALA A CA 1
ATOM 1923 C C . ALA A 1 249 ? 20.906 22.344 6.066 1 97.81 249 ALA A C 1
ATOM 1925 O O . ALA A 1 249 ? 21.203 22.25 4.871 1 97.81 249 ALA A O 1
ATOM 1926 N N . ALA A 1 250 ? 20.312 23.391 6.629 1 97.62 250 ALA A N 1
ATOM 1927 C CA . ALA A 1 250 ? 19.922 24.531 5.82 1 97.62 250 ALA A CA 1
ATOM 1928 C C . ALA A 1 250 ? 21.141 25.172 5.141 1 97.62 250 ALA A C 1
ATOM 1930 O O . ALA A 1 250 ? 21.016 25.781 4.078 1 97.62 250 ALA A O 1
ATOM 1931 N N . ALA A 1 251 ? 22.266 24.984 5.711 1 97.31 251 ALA A N 1
ATOM 1932 C CA . ALA A 1 251 ? 23.484 25.547 5.164 1 97.31 251 ALA A CA 1
ATOM 1933 C C . ALA A 1 251 ? 24.031 24.688 4.027 1 97.31 251 ALA A C 1
ATOM 1935 O O . ALA A 1 251 ? 24.969 25.094 3.324 1 97.31 251 ALA A O 1
ATOM 1936 N N . LYS A 1 252 ? 23.422 23.609 3.777 1 97.25 252 LYS A N 1
ATOM 1937 C CA . LYS A 1 252 ? 24.031 22.641 2.85 1 97.25 252 LYS A CA 1
ATOM 1938 C C . LYS A 1 252 ? 23.078 22.344 1.691 1 97.25 252 LYS A C 1
ATOM 1940 O O . LYS A 1 252 ? 23.531 22.047 0.581 1 97.25 252 LYS A O 1
ATOM 1945 N N . VAL A 1 253 ? 21.781 22.375 1.884 1 98.38 253 VAL A N 1
ATOM 1946 C CA . VAL A 1 253 ? 20.844 21.828 0.912 1 98.38 253 VAL A CA 1
ATOM 1947 C C . VAL A 1 253 ? 20.125 22.953 0.179 1 98.38 253 VAL A C 1
ATOM 1949 O O . VAL A 1 253 ? 20.266 24.125 0.547 1 98.38 253 VAL A O 1
ATOM 1952 N N . ALA A 1 254 ? 19.359 22.562 -0.865 1 98.31 254 ALA A N 1
ATOM 1953 C CA . ALA A 1 254 ? 18.656 23.547 -1.684 1 98.31 254 ALA A CA 1
ATOM 1954 C C . ALA A 1 254 ? 17.359 23.984 -1.014 1 98.31 254 ALA A C 1
ATOM 1956 O O . ALA A 1 254 ? 17.047 25.172 -0.994 1 98.31 254 ALA A O 1
ATOM 1957 N N . TRP A 1 255 ? 16.625 23.031 -0.526 1 98.56 255 TRP A N 1
ATOM 1958 C CA . TRP A 1 255 ? 15.336 23.266 0.123 1 98.56 255 TRP A CA 1
ATOM 1959 C C . TRP A 1 255 ? 15.227 22.484 1.42 1 98.56 255 TRP A C 1
ATOM 1961 O O . TRP A 1 255 ? 15.781 21.375 1.531 1 98.56 255 TRP A O 1
ATOM 1971 N N . ILE A 1 256 ? 14.5 23.031 2.395 1 98.56 256 ILE A N 1
ATOM 1972 C CA . ILE A 1 256 ? 14.289 22.281 3.627 1 98.56 256 ILE A CA 1
ATOM 1973 C C . ILE A 1 256 ? 13.008 22.766 4.312 1 98.56 256 ILE A C 1
ATOM 1975 O O . ILE A 1 256 ? 12.672 23.953 4.254 1 98.56 256 ILE A O 1
ATOM 1979 N N . THR A 1 257 ? 12.25 21.875 4.875 1 98.62 257 THR A N 1
ATOM 1980 C CA . THR A 1 257 ? 11.109 22.234 5.695 1 98.62 257 THR A CA 1
ATOM 1981 C C . THR A 1 257 ? 11.547 22.625 7.102 1 98.62 257 THR A C 1
ATOM 1983 O O . THR A 1 257 ? 12.367 21.938 7.715 1 98.62 257 THR A O 1
ATOM 1986 N N . PRO A 1 258 ? 10.977 23.672 7.578 1 97.69 258 PRO A N 1
ATOM 1987 C CA . PRO A 1 258 ? 11.234 23.984 8.984 1 97.69 258 PRO A CA 1
ATOM 1988 C C . PRO A 1 258 ? 10.414 23.141 9.945 1 97.69 258 PRO A C 1
ATOM 1990 O O . PRO A 1 258 ? 9.367 22.594 9.555 1 97.69 258 PRO A O 1
ATOM 1993 N N . VAL A 1 259 ? 10.859 23 11.148 1 95.94 259 VAL A N 1
ATOM 1994 C CA . VAL A 1 259 ? 10.125 22.375 12.234 1 95.94 259 VAL A CA 1
ATOM 1995 C C . VAL A 1 259 ? 10.156 23.281 13.469 1 95.94 259 VAL A C 1
ATOM 1997 O O . VAL A 1 259 ? 11.203 23.469 14.086 1 95.94 259 VAL A O 1
ATOM 2000 N N . PRO A 1 260 ? 9.188 23.828 13.828 1 95.06 260 PRO A N 1
ATOM 2001 C CA . PRO A 1 260 ? 7.832 23.719 13.297 1 95.06 260 PRO A CA 1
ATOM 2002 C C . PRO A 1 260 ? 7.609 24.562 12.047 1 95.06 260 PRO A C 1
ATOM 2004 O O . PRO A 1 260 ? 8.477 25.359 11.68 1 95.06 260 PRO A O 1
ATOM 2007 N N . GLY A 1 261 ? 6.438 24.281 11.359 1 96.62 261 GLY A N 1
ATOM 2008 C CA . GLY A 1 261 ? 5.984 25.203 10.336 1 96.62 261 GLY A CA 1
ATOM 2009 C C . GLY A 1 261 ? 6.078 24.641 8.938 1 96.62 261 GLY A C 1
ATOM 2010 O O . GLY A 1 261 ? 5.633 25.266 7.973 1 96.62 261 GLY A O 1
ATOM 2011 N N . GLY A 1 262 ? 6.652 23.5 8.828 1 97.56 262 GLY A N 1
ATOM 2012 C CA . GLY A 1 262 ? 6.766 22.859 7.531 1 97.56 262 GLY A CA 1
ATOM 2013 C C . GLY A 1 262 ? 5.668 21.844 7.277 1 97.56 262 GLY A C 1
ATOM 2014 O O . GLY A 1 262 ? 4.641 22.156 6.676 1 97.56 262 GLY A O 1
ATOM 2015 N N . VAL A 1 263 ? 5.82 20.625 7.812 1 97.94 263 VAL A N 1
ATOM 2016 C CA . VAL A 1 263 ? 4.953 19.484 7.523 1 97.94 263 VAL A CA 1
ATOM 2017 C C . VAL A 1 263 ? 3.709 19.547 8.406 1 97.94 263 VAL A C 1
ATOM 2019 O O . VAL A 1 263 ? 2.602 19.25 7.949 1 97.94 263 VAL A O 1
ATOM 2022 N N . GLY A 1 264 ? 3.818 19.938 9.648 1 95.38 264 GLY A N 1
ATOM 2023 C CA . GLY A 1 264 ? 2.752 19.922 10.641 1 95.38 264 GLY A CA 1
ATOM 2024 C C . GLY A 1 264 ? 1.505 20.656 10.18 1 95.38 264 GLY A C 1
ATOM 2025 O O . GLY A 1 264 ? 0.425 20.062 10.109 1 95.38 264 GLY A O 1
ATOM 2026 N N . PRO A 1 265 ? 1.616 21.938 9.883 1 96.12 265 PRO A N 1
ATOM 2027 C CA . PRO A 1 265 ? 0.455 22.688 9.414 1 96.12 265 PRO A CA 1
ATOM 2028 C C . PRO A 1 265 ? -0.241 22.016 8.227 1 96.12 265 PRO A C 1
ATOM 2030 O O . PRO A 1 265 ? -1.471 22.047 8.141 1 96.12 265 PRO A O 1
ATOM 2033 N N . MET A 1 266 ? 0.511 21.375 7.371 1 97.88 266 MET A N 1
ATOM 2034 C CA . MET A 1 266 ? -0.059 20.719 6.195 1 97.88 266 MET A CA 1
ATOM 2035 C C . MET A 1 266 ? -0.847 19.469 6.594 1 97.88 266 MET A C 1
ATOM 2037 O O . MET A 1 266 ? -1.83 19.125 5.938 1 97.88 266 MET A O 1
ATOM 2041 N N . THR A 1 267 ? -0.4 18.797 7.652 1 96.44 267 THR A N 1
ATOM 2042 C CA . THR A 1 267 ? -1.097 17.609 8.141 1 96.44 267 THR A CA 1
ATOM 2043 C C . THR A 1 267 ? -2.518 17.969 8.578 1 96.44 267 THR A C 1
ATOM 2045 O O . THR A 1 267 ? -3.479 17.312 8.156 1 96.44 267 THR A O 1
ATOM 2048 N N . ILE A 1 268 ? -2.674 19 9.344 1 95.12 268 ILE A N 1
ATOM 2049 C CA . ILE A 1 268 ? -3.977 19.422 9.836 1 95.12 268 ILE A CA 1
ATOM 2050 C C . ILE A 1 268 ? -4.844 19.891 8.672 1 95.12 268 ILE A C 1
ATOM 2052 O O . ILE A 1 268 ? -6.031 19.578 8.602 1 95.12 268 ILE A O 1
ATOM 2056 N N . THR A 1 269 ? -4.238 20.656 7.824 1 97.69 269 THR A N 1
ATOM 2057 C CA . THR A 1 269 ? -4.945 21.156 6.656 1 97.69 269 THR A CA 1
ATOM 2058 C C . THR A 1 269 ? -5.484 20.016 5.809 1 97.69 269 THR A C 1
ATOM 2060 O O . THR A 1 269 ? -6.625 20.062 5.344 1 97.69 269 THR A O 1
ATOM 2063 N N . THR A 1 270 ? -4.672 18.969 5.617 1 98.25 270 THR A N 1
ATOM 2064 C CA . THR A 1 270 ? -5.086 17.828 4.828 1 98.25 270 THR A CA 1
ATOM 2065 C C . THR A 1 270 ? -6.234 17.078 5.508 1 98.25 270 THR A C 1
ATOM 2067 O O . THR A 1 270 ? -7.129 16.562 4.836 1 98.25 270 THR A O 1
ATOM 2070 N N . LEU A 1 271 ? -6.191 17.062 6.824 1 97.81 271 LEU A N 1
ATOM 2071 C CA . LEU A 1 271 ? -7.301 16.484 7.574 1 97.81 271 LEU A CA 1
ATOM 2072 C C . LEU A 1 271 ? -8.609 17.203 7.25 1 97.81 271 LEU A C 1
ATOM 2074 O O . LEU A 1 271 ? -9.633 16.562 7.031 1 97.81 271 LEU A O 1
ATOM 2078 N N . LEU A 1 272 ? -8.586 18.5 7.191 1 98.5 272 LEU A N 1
ATOM 2079 C CA . LEU A 1 272 ? -9.758 19.312 6.848 1 98.5 272 LEU A CA 1
ATOM 2080 C C . LEU A 1 272 ? -10.188 19.047 5.41 1 98.5 272 LEU A C 1
ATOM 2082 O O . LEU A 1 272 ? -11.383 18.938 5.125 1 98.5 272 LEU A O 1
ATOM 2086 N N . GLN A 1 273 ? -9.211 18.938 4.527 1 98.69 273 GLN A N 1
ATOM 2087 C CA . GLN A 1 273 ? -9.492 18.656 3.127 1 98.69 273 GLN A CA 1
ATOM 2088 C C . GLN A 1 273 ? -10.18 17.297 2.971 1 98.69 273 GLN A C 1
ATOM 2090 O O . GLN A 1 273 ? -11.141 17.172 2.209 1 98.69 273 GLN A O 1
ATOM 2095 N N . ASN A 1 274 ? -9.633 16.312 3.639 1 98.75 274 ASN A N 1
ATOM 2096 C CA . ASN A 1 274 ? -10.242 14.984 3.613 1 98.75 274 ASN A CA 1
ATOM 2097 C C . ASN A 1 274 ? -11.688 15.023 4.117 1 98.75 274 ASN A C 1
ATOM 2099 O O . ASN A 1 274 ? -12.555 14.344 3.57 1 98.75 274 ASN A O 1
ATOM 2103 N N . THR A 1 275 ? -11.922 15.805 5.176 1 98.62 275 THR A N 1
ATOM 2104 C CA . THR A 1 275 ? -13.266 15.922 5.727 1 98.62 275 THR A CA 1
ATOM 2105 C C . THR A 1 275 ? -14.211 16.547 4.711 1 98.62 275 THR A C 1
ATOM 2107 O O . THR A 1 275 ? -15.328 16.062 4.512 1 98.62 275 THR A O 1
ATOM 2110 N N . LEU A 1 276 ? -13.797 17.594 4.086 1 98.62 276 LEU A N 1
ATOM 2111 C CA . LEU A 1 276 ? -14.594 18.234 3.039 1 98.62 276 LEU A CA 1
ATOM 2112 C C . LEU A 1 276 ? -14.867 17.25 1.9 1 98.62 276 LEU A C 1
ATOM 2114 O O . LEU A 1 276 ? -16.016 17.141 1.44 1 98.62 276 LEU A O 1
ATOM 2118 N N . PHE A 1 277 ? -13.836 16.578 1.493 1 98.44 277 PHE A N 1
ATOM 2119 C CA . PHE A 1 277 ? -13.961 15.586 0.426 1 98.44 277 PHE A CA 1
ATOM 2120 C C . PHE A 1 277 ? -15 14.531 0.779 1 98.44 277 PHE A C 1
ATOM 2122 O O . PHE A 1 277 ? -15.867 14.211 -0.037 1 98.44 277 PHE A O 1
ATOM 2129 N N . ALA A 1 278 ? -14.867 14 1.979 1 98.25 278 AL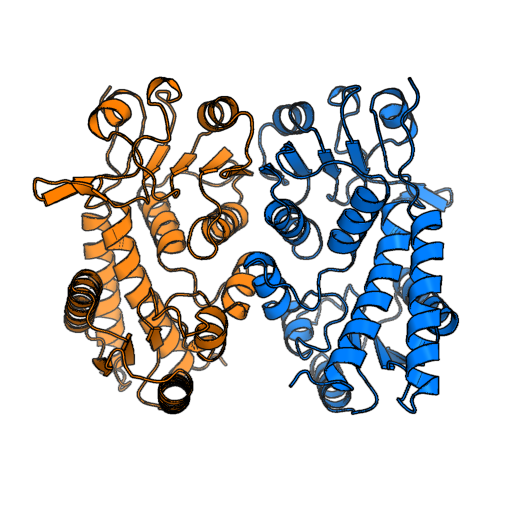A A N 1
ATOM 2130 C CA . ALA A 1 278 ? -15.805 12.992 2.443 1 98.25 278 ALA A CA 1
ATOM 2131 C C . ALA A 1 278 ? -17.234 13.523 2.439 1 98.25 278 ALA A C 1
ATOM 2133 O O . ALA A 1 278 ? -18.156 12.844 1.991 1 98.25 278 ALA A O 1
ATOM 2134 N N . ALA A 1 279 ? -17.422 14.703 2.891 1 98 279 ALA A N 1
ATOM 2135 C CA . ALA A 1 279 ? -18.734 15.328 2.928 1 98 279 ALA A CA 1
ATOM 2136 C C . ALA A 1 279 ? -19.312 15.484 1.522 1 98 279 ALA A C 1
ATOM 2138 O O . ALA A 1 279 ? -20.484 15.203 1.288 1 98 279 ALA A O 1
ATOM 2139 N N . GLN A 1 280 ? -18.516 15.953 0.648 1 97.31 280 GLN A N 1
ATOM 2140 C CA . GLN A 1 280 ? -18.938 16.156 -0.729 1 97.31 280 GLN A CA 1
ATOM 2141 C C . GLN A 1 280 ? -19.375 14.844 -1.374 1 97.31 280 GLN A C 1
ATOM 2143 O O . GLN A 1 280 ? -20.359 14.797 -2.107 1 97.31 280 GLN A O 1
ATOM 2148 N N . LYS A 1 281 ? -18.625 13.836 -1.138 1 95.19 281 LYS A N 1
ATOM 2149 C CA . LYS A 1 281 ? -18.969 12.523 -1.674 1 95.19 281 LYS A CA 1
ATOM 2150 C C . LYS A 1 281 ? -20.281 12.016 -1.089 1 95.19 281 LYS A C 1
ATOM 2152 O O . LYS A 1 281 ? -21.047 11.32 -1.764 1 95.19 281 LYS A O 1
ATOM 2157 N N . ASN A 1 282 ? -20.438 12.289 0.17 1 92.12 282 ASN A N 1
ATOM 2158 C CA . ASN A 1 282 ? -21.656 11.859 0.85 1 92.12 282 ASN A CA 1
ATOM 2159 C C . ASN A 1 282 ? -22.859 12.656 0.379 1 92.12 282 ASN A C 1
ATOM 2161 O O . ASN A 1 282 ? -23.953 12.109 0.252 1 92.12 282 ASN A O 1
ATOM 2165 N N . LEU A 1 283 ? -22.688 13.883 0.172 1 88.69 283 LEU A N 1
ATOM 2166 C CA . LEU A 1 283 ? -23.797 14.781 -0.108 1 88.69 283 LEU A CA 1
ATOM 2167 C C . LEU A 1 283 ? -24.062 14.859 -1.607 1 88.69 283 LEU A C 1
ATOM 2169 O O . LEU A 1 283 ? -25.203 15.102 -2.025 1 88.69 283 LEU A O 1
ATOM 2173 N N . PHE A 1 284 ? -22.953 14.812 -2.396 1 82.56 284 PHE A N 1
ATOM 2174 C CA . PHE A 1 284 ? -23.125 14.859 -3.846 1 82.56 284 PHE A CA 1
ATOM 2175 C C . PHE A 1 284 ? -22.844 13.492 -4.465 1 82.56 284 PHE A C 1
ATOM 2177 O O . PHE A 1 284 ? -21.828 13.312 -5.148 1 82.56 284 PHE A O 1
ATOM 2184 N N . PRO A 1 285 ? -23.344 12.508 -4.027 1 63.59 285 PRO A N 1
ATOM 2185 C CA . PRO A 1 285 ? -22.953 11.195 -4.547 1 63.59 285 PRO A CA 1
ATOM 2186 C C . PRO A 1 285 ? -22.875 11.164 -6.074 1 63.59 285 PRO A C 1
ATOM 2188 O O . PRO A 1 285 ? -23.672 11.812 -6.746 1 63.59 285 PRO A O 1
ATOM 2191 N N . SER A 1 286 ? -21.734 11.078 -6.57 1 56.72 286 SER A N 1
ATOM 2192 C CA . SER A 1 286 ? -21.547 11.039 -8.016 1 56.72 286 SER A CA 1
ATOM 2193 C C . SER A 1 286 ? -22.594 10.148 -8.688 1 56.72 286 SER A C 1
ATOM 2195 O O . SER A 1 286 ? -22.984 9.117 -8.125 1 56.72 286 SER A O 1
ATOM 2197 N N . GLU A 1 287 ? -23.359 10.609 -9.703 1 42.25 287 GLU A N 1
ATOM 2198 C CA . GLU A 1 287 ? -24 9.711 -10.656 1 42.25 287 GLU A CA 1
ATOM 2199 C C . GLU A 1 287 ? -23 8.719 -11.242 1 42.25 287 GLU A C 1
ATOM 2201 O O . GLU A 1 287 ? -21.859 9.078 -11.523 1 42.25 287 GLU A O 1
ATOM 2206 N N . MET B 1 1 ? 31.297 -17.859 -13.719 1 65.62 1 MET B N 1
ATOM 2207 C CA . MET B 1 1 ? 30.578 -18.781 -12.844 1 65.62 1 MET B CA 1
ATOM 2208 C C . MET B 1 1 ? 29.094 -18.812 -13.195 1 65.62 1 MET B C 1
ATOM 2210 O O . MET B 1 1 ? 28.531 -17.797 -13.641 1 65.62 1 MET B O 1
ATOM 2214 N N . THR B 1 2 ? 28.516 -20.016 -13.312 1 86.75 2 THR B N 1
ATOM 2215 C CA . THR B 1 2 ? 27.125 -20.172 -13.727 1 86.75 2 THR B CA 1
ATOM 2216 C C . THR B 1 2 ? 26.172 -19.969 -12.547 1 86.75 2 THR B C 1
ATOM 2218 O O . THR B 1 2 ? 26.406 -20.5 -11.461 1 86.75 2 THR B O 1
ATOM 2221 N N . ALA B 1 3 ? 25.234 -19.078 -12.719 1 93.94 3 ALA B N 1
ATOM 2222 C CA . ALA B 1 3 ? 24.281 -18.734 -11.664 1 93.94 3 ALA B CA 1
ATOM 2223 C C . ALA B 1 3 ? 23.562 -19.969 -11.148 1 93.94 3 ALA B C 1
ATOM 2225 O O . ALA B 1 3 ? 23.375 -20.938 -11.891 1 93.94 3 ALA B O 1
ATOM 2226 N N . SER B 1 4 ? 23.328 -20.047 -9.836 1 97.44 4 SER B N 1
ATOM 2227 C CA . SER B 1 4 ? 22.359 -21 -9.312 1 97.44 4 SER B CA 1
ATOM 2228 C C . SER B 1 4 ? 20.938 -20.641 -9.734 1 97.44 4 SER B C 1
ATOM 2230 O O . SER B 1 4 ? 20.578 -19.453 -9.758 1 97.44 4 SER B O 1
ATOM 2232 N N . VAL B 1 5 ? 20.188 -21.656 -10.008 1 97.88 5 VAL B N 1
ATOM 2233 C CA . VAL B 1 5 ? 18.844 -21.422 -10.531 1 97.88 5 VAL B CA 1
ATOM 2234 C C . VAL B 1 5 ? 17.828 -21.484 -9.398 1 97.88 5 VAL B C 1
ATOM 2236 O O . VAL B 1 5 ? 17.859 -22.406 -8.57 1 97.88 5 VAL B O 1
ATOM 2239 N N . LEU B 1 6 ? 16.984 -20.484 -9.234 1 98.31 6 LEU B N 1
ATOM 2240 C CA . LEU B 1 6 ? 15.82 -20.5 -8.359 1 98.31 6 LEU B CA 1
ATOM 2241 C C . LEU B 1 6 ? 14.672 -21.266 -9.016 1 98.31 6 LEU B C 1
ATOM 2243 O O . LEU B 1 6 ? 13.883 -20.688 -9.766 1 98.31 6 LEU B O 1
ATOM 2247 N N . ASP B 1 7 ? 14.539 -22.484 -8.641 1 98 7 ASP B N 1
ATOM 2248 C CA . ASP B 1 7 ? 13.633 -23.422 -9.312 1 98 7 ASP B CA 1
ATOM 2249 C C . ASP B 1 7 ? 12.234 -23.359 -8.703 1 98 7 ASP B C 1
ATOM 2251 O O . ASP B 1 7 ? 11.969 -23.984 -7.684 1 98 7 ASP B O 1
ATOM 2255 N N . GLY B 1 8 ? 11.328 -22.656 -9.367 1 98.25 8 GLY B N 1
ATOM 2256 C CA . GLY B 1 8 ? 9.961 -22.516 -8.875 1 98.25 8 GLY B CA 1
ATOM 2257 C C . GLY B 1 8 ? 9.117 -23.75 -9.078 1 98.25 8 GLY B C 1
ATOM 2258 O O . GLY B 1 8 ? 8.148 -23.969 -8.359 1 98.25 8 GLY B O 1
ATOM 2259 N N . LYS B 1 9 ? 9.492 -24.578 -10.07 1 97.62 9 LYS B N 1
ATOM 2260 C CA . LYS B 1 9 ? 8.742 -25.797 -10.352 1 97.62 9 LYS B CA 1
ATOM 2261 C C . LYS B 1 9 ? 8.859 -26.797 -9.195 1 97.62 9 LYS B C 1
ATOM 2263 O O . LYS B 1 9 ? 7.859 -27.359 -8.75 1 97.62 9 LYS B O 1
ATOM 2268 N N . GLN B 1 10 ? 10.078 -26.953 -8.805 1 97.56 10 GLN B N 1
ATOM 2269 C CA . GLN B 1 10 ? 10.32 -27.875 -7.707 1 97.56 10 GLN B CA 1
ATOM 2270 C C . GLN B 1 10 ? 9.594 -27.438 -6.438 1 97.56 10 GLN B C 1
ATOM 2272 O O . GLN B 1 10 ? 8.93 -28.234 -5.785 1 97.56 10 GLN B O 1
ATOM 2277 N N . LEU B 1 11 ? 9.75 -26.172 -6.086 1 98.19 11 LEU B N 1
ATOM 2278 C CA . LEU B 1 11 ? 9.102 -25.672 -4.879 1 98.19 11 LEU B CA 1
ATOM 2279 C C . LEU B 1 11 ? 7.586 -25.734 -5.012 1 98.19 11 LEU B C 1
ATOM 2281 O O . LEU B 1 11 ? 6.887 -26.047 -4.047 1 98.19 11 LEU B O 1
ATOM 2285 N N . SER B 1 12 ? 7.09 -25.375 -6.164 1 98.19 12 SER B N 1
ATOM 2286 C CA . SER B 1 12 ? 5.652 -25.438 -6.422 1 98.19 12 SER B CA 1
ATOM 2287 C C . SER B 1 12 ? 5.098 -26.828 -6.156 1 98.19 12 SER B C 1
ATOM 2289 O O . SER B 1 12 ? 4.047 -26.984 -5.531 1 98.19 12 SER B O 1
ATOM 2291 N N . SER B 1 13 ? 5.801 -27.844 -6.641 1 97.88 13 SER B N 1
ATOM 2292 C CA . SER B 1 13 ? 5.375 -29.234 -6.438 1 97.88 13 SER B CA 1
ATOM 2293 C C . SER B 1 13 ? 5.297 -29.562 -4.953 1 97.88 13 SER B C 1
ATOM 2295 O O . SER B 1 13 ? 4.324 -30.172 -4.5 1 97.88 13 SER B O 1
ATOM 2297 N N . LEU B 1 14 ? 6.297 -29.172 -4.246 1 98.19 14 LEU B N 1
ATOM 2298 C CA . LEU B 1 14 ? 6.328 -29.406 -2.807 1 98.19 14 LEU B CA 1
ATOM 2299 C C . LEU B 1 14 ? 5.16 -28.719 -2.113 1 98.19 14 LEU B C 1
ATOM 2301 O O . LEU B 1 14 ? 4.477 -29.328 -1.288 1 98.19 14 LEU B O 1
ATOM 2305 N N . LYS B 1 15 ? 4.918 -27.484 -2.449 1 98.31 15 LYS B N 1
ATOM 2306 C CA . LYS B 1 15 ? 3.867 -26.688 -1.812 1 98.31 15 LYS B CA 1
ATOM 2307 C C . LYS B 1 15 ? 2.484 -27.203 -2.186 1 98.31 15 LYS B C 1
ATOM 2309 O O . LYS B 1 15 ? 1.573 -27.219 -1.354 1 98.31 15 LYS B O 1
ATOM 2314 N N . ARG B 1 16 ? 2.332 -27.609 -3.4 1 98.25 16 ARG B N 1
ATOM 2315 C CA . ARG B 1 16 ? 1.051 -28.172 -3.824 1 98.25 16 ARG B CA 1
ATOM 2316 C C . ARG B 1 16 ? 0.736 -29.453 -3.07 1 98.25 16 ARG B C 1
ATOM 2318 O O . ARG B 1 16 ? -0.418 -29.703 -2.713 1 98.25 16 ARG B O 1
ATOM 2325 N N . ASN B 1 17 ? 1.764 -30.25 -2.822 1 98.44 17 ASN B N 1
ATOM 2326 C CA . ASN B 1 17 ? 1.562 -31.438 -2.006 1 98.44 17 ASN B CA 1
ATOM 2327 C C . ASN B 1 17 ? 1.139 -31.078 -0.585 1 98.44 17 ASN B C 1
ATOM 2329 O O . ASN B 1 17 ? 0.27 -31.734 -0.007 1 98.44 17 ASN B O 1
ATOM 2333 N N . GLU B 1 18 ? 1.74 -30.062 -0.023 1 98.56 18 GLU B N 1
ATOM 2334 C CA . GLU B 1 18 ? 1.362 -29.594 1.305 1 98.56 18 GLU B CA 1
ATOM 2335 C C . GLU B 1 18 ? -0.096 -29.141 1.336 1 98.56 18 GLU B C 1
ATOM 2337 O O . GLU B 1 18 ? -0.815 -29.422 2.299 1 98.56 18 GLU B O 1
ATOM 2342 N N . ILE B 1 19 ? -0.516 -28.422 0.336 1 98.69 19 ILE B N 1
ATOM 2343 C CA . ILE B 1 19 ? -1.892 -27.953 0.228 1 98.69 19 ILE B CA 1
ATOM 2344 C C . ILE B 1 19 ? -2.844 -29.141 0.154 1 98.69 19 ILE B C 1
ATOM 2346 O O . ILE B 1 19 ? -3.865 -29.172 0.844 1 98.69 19 ILE B O 1
ATOM 2350 N N . LYS B 1 20 ? -2.473 -30.109 -0.693 1 98.56 20 LYS B N 1
ATOM 2351 C CA . LYS B 1 20 ? -3.277 -31.312 -0.848 1 98.56 20 LYS B CA 1
ATOM 2352 C C . LYS B 1 20 ? -3.479 -32.031 0.492 1 98.56 20 LYS B C 1
ATOM 2354 O O . LYS B 1 20 ? -4.605 -32.375 0.854 1 98.56 20 LYS B O 1
ATOM 2359 N N . LEU B 1 21 ? -2.424 -32.188 1.236 1 98.62 21 LEU B N 1
ATOM 2360 C CA . LEU B 1 21 ? -2.482 -32.875 2.527 1 98.62 21 LEU B CA 1
ATOM 2361 C C . LEU B 1 21 ? -3.334 -32.094 3.518 1 98.62 21 LEU B C 1
ATOM 2363 O O . LEU B 1 21 ? -4.082 -32.656 4.301 1 98.62 21 LEU B O 1
ATOM 2367 N N . ALA B 1 22 ? -3.207 -30.781 3.482 1 98.31 22 ALA B N 1
ATOM 2368 C CA . ALA B 1 22 ? -3.998 -29.938 4.371 1 98.31 22 ALA B CA 1
ATOM 2369 C C . ALA B 1 22 ? -5.488 -30.062 4.07 1 98.31 22 ALA B C 1
ATOM 2371 O O . ALA B 1 22 ? -6.312 -30.125 4.988 1 98.31 22 ALA B O 1
ATOM 2372 N N . ILE B 1 23 ? -5.812 -30.078 2.799 1 98.31 23 ILE B N 1
ATOM 2373 C CA . ILE B 1 23 ? -7.207 -30.188 2.383 1 98.31 23 ILE B CA 1
ATOM 2374 C C . ILE B 1 23 ? -7.762 -31.562 2.775 1 98.31 23 ILE B C 1
ATOM 2376 O O . ILE B 1 23 ? -8.898 -31.656 3.24 1 98.31 23 ILE B O 1
ATOM 2380 N N . GLU B 1 24 ? -6.973 -32.594 2.609 1 98 24 GLU B N 1
ATOM 2381 C CA . GLU B 1 24 ? -7.371 -33.938 3.027 1 98 24 GLU B CA 1
ATOM 2382 C C . GLU B 1 24 ? -7.625 -34 4.531 1 98 24 GLU B C 1
ATOM 2384 O O . GLU B 1 24 ? -8.578 -34.625 4.98 1 98 24 GLU B O 1
ATOM 2389 N N . ALA B 1 25 ? -6.777 -33.375 5.238 1 97.56 25 ALA B N 1
ATOM 2390 C CA . ALA B 1 25 ? -6.941 -33.312 6.688 1 97.56 25 ALA B CA 1
ATOM 2391 C C . ALA B 1 25 ? -8.25 -32.625 7.07 1 97.56 25 ALA B C 1
ATOM 2393 O O . ALA B 1 25 ? -8.945 -33.062 7.992 1 97.56 25 ALA B O 1
ATOM 2394 N N . MET B 1 26 ? -8.57 -31.547 6.414 1 96.56 26 MET B N 1
ATOM 2395 C CA . MET B 1 26 ? -9.828 -30.844 6.637 1 96.56 26 MET B CA 1
ATOM 2396 C C . MET B 1 26 ? -11.016 -31.75 6.355 1 96.56 26 MET B C 1
ATOM 2398 O O . MET B 1 26 ? -11.969 -31.797 7.141 1 96.56 26 MET B O 1
ATOM 2402 N N . ALA B 1 27 ? -10.914 -32.438 5.273 1 95.5 27 ALA B N 1
ATOM 2403 C CA . ALA B 1 27 ? -11.984 -33.375 4.875 1 95.5 27 ALA B CA 1
ATOM 2404 C C . ALA B 1 27 ? -12.172 -34.469 5.91 1 95.5 27 ALA B C 1
ATOM 2406 O O . ALA B 1 27 ? -13.305 -34.844 6.219 1 95.5 27 ALA B O 1
ATOM 2407 N N . ASN B 1 28 ? -11.117 -34.938 6.426 1 97 28 ASN B N 1
ATOM 2408 C CA . ASN B 1 28 ? -11.164 -36 7.434 1 97 28 ASN B CA 1
ATOM 2409 C C . ASN B 1 28 ? -11.812 -35.5 8.727 1 97 28 ASN B C 1
ATOM 2411 O O . ASN B 1 28 ? -12.367 -36.312 9.484 1 97 28 ASN B O 1
ATOM 2415 N N . GLU B 1 29 ? -11.703 -34.25 8.961 1 95.94 29 GLU B N 1
ATOM 2416 C CA . GLU B 1 29 ? -12.328 -33.656 10.141 1 95.94 29 GLU B CA 1
ATOM 2417 C C . GLU B 1 29 ? -13.789 -33.312 9.875 1 95.94 29 GLU B C 1
ATOM 2419 O O . GLU B 1 29 ? -14.469 -32.781 10.758 1 95.94 29 GLU B O 1
ATOM 2424 N N . GLY B 1 30 ? -14.289 -33.469 8.648 1 95.31 30 GLY B N 1
ATOM 2425 C CA . GLY B 1 30 ? -15.695 -33.312 8.328 1 95.31 30 GLY B CA 1
ATOM 2426 C C . GLY B 1 30 ? -16 -31.984 7.652 1 95.31 30 GLY B C 1
ATOM 2427 O O . GLY B 1 30 ? -17.156 -31.641 7.426 1 95.31 30 GLY B O 1
ATOM 2428 N N . TYR B 1 31 ? -14.961 -31.234 7.309 1 96 31 TYR B N 1
ATOM 2429 C CA . TYR B 1 31 ? -15.156 -29.969 6.633 1 96 31 TYR B CA 1
ATOM 2430 C C . TYR B 1 31 ? -15.227 -30.156 5.121 1 96 31 TYR B C 1
ATOM 2432 O O . TYR B 1 31 ? -14.656 -31.109 4.582 1 96 31 TYR B O 1
ATOM 2440 N N . ARG B 1 32 ? -15.969 -29.312 4.512 1 95.88 32 ARG B N 1
ATOM 2441 C CA . ARG B 1 32 ? -15.977 -29.344 3.051 1 95.88 32 ARG B CA 1
ATOM 2442 C C . ARG B 1 32 ? -14.633 -28.891 2.488 1 95.88 32 ARG B C 1
ATOM 2444 O O . ARG B 1 32 ? -13.875 -28.188 3.164 1 95.88 32 ARG B O 1
ATOM 2451 N N . THR B 1 33 ? -14.312 -29.266 1.2 1 97 33 THR B N 1
ATOM 2452 C CA . THR B 1 33 ? -13.102 -28.797 0.524 1 97 33 THR B CA 1
ATOM 2453 C C . THR B 1 33 ? -13.242 -27.328 0.107 1 97 33 THR B C 1
ATOM 2455 O O . THR B 1 33 ? -14.359 -26.828 -0.018 1 97 33 THR B O 1
ATOM 2458 N N . PRO B 1 34 ? -12.164 -26.594 -0.09 1 98.44 34 PRO B N 1
ATOM 2459 C CA . PRO B 1 34 ? -12.219 -25.203 -0.538 1 98.44 34 PRO B CA 1
ATOM 2460 C C . PRO B 1 34 ? -12.891 -25.047 -1.899 1 98.44 34 PRO B C 1
ATOM 2462 O O . PRO B 1 34 ? -12.75 -25.906 -2.766 1 98.44 34 PRO B O 1
ATOM 2465 N N . GLY B 1 35 ? -13.609 -24.016 -2.055 1 98.5 35 GLY B N 1
ATOM 2466 C CA . GLY B 1 35 ? -14.281 -23.703 -3.305 1 98.5 35 GLY B CA 1
ATOM 2467 C C . GLY B 1 35 ? -13.734 -22.469 -3.994 1 98.5 35 GLY B C 1
ATOM 2468 O O . GLY B 1 35 ? -13.617 -21.406 -3.377 1 98.5 35 GLY B O 1
ATOM 2469 N N . LEU B 1 36 ? -13.383 -22.625 -5.285 1 98.44 36 LEU B N 1
ATOM 2470 C CA . LEU B 1 36 ? -12.844 -21.531 -6.082 1 98.44 36 LEU B CA 1
ATOM 2471 C C . LEU B 1 36 ? -13.688 -21.297 -7.332 1 98.44 36 LEU B C 1
ATOM 2473 O O . LEU B 1 36 ? -13.914 -22.234 -8.109 1 98.44 36 LEU B O 1
ATOM 2477 N N . ALA B 1 37 ? -14.227 -20.094 -7.469 1 98.38 37 ALA B N 1
ATOM 2478 C CA . ALA B 1 37 ? -14.898 -19.703 -8.703 1 98.38 37 ALA B CA 1
ATOM 2479 C C . ALA B 1 37 ? -13.945 -18.953 -9.633 1 98.38 37 ALA B C 1
ATOM 2481 O O . ALA B 1 37 ? -13.312 -17.984 -9.234 1 98.38 37 ALA B O 1
ATOM 2482 N N . VAL B 1 38 ? -13.805 -19.422 -10.844 1 97.19 38 VAL B N 1
ATOM 2483 C CA . VAL B 1 38 ? -12.977 -18.781 -11.859 1 97.19 38 VAL B CA 1
ATOM 2484 C C . VAL B 1 38 ? -13.859 -18.203 -12.969 1 97.19 38 VAL B C 1
ATOM 2486 O O . VAL B 1 38 ? -14.641 -18.938 -13.586 1 97.19 38 VAL B O 1
ATOM 2489 N N . ILE B 1 39 ? -13.703 -16.906 -13.18 1 97 39 ILE B N 1
ATOM 2490 C CA . ILE B 1 39 ? -14.523 -16.219 -14.172 1 97 39 ILE B CA 1
ATOM 2491 C C . ILE B 1 39 ? -13.656 -15.766 -15.336 1 97 39 ILE B C 1
ATOM 2493 O O . ILE B 1 39 ? -12.641 -15.094 -15.141 1 97 39 ILE B O 1
ATOM 2497 N N . LEU B 1 40 ? -14.008 -16.125 -16.484 1 95.88 40 LEU B N 1
ATOM 2498 C CA . LEU B 1 40 ? -13.383 -15.688 -17.734 1 95.88 40 LEU B CA 1
ATOM 2499 C C . LEU B 1 40 ? -14.383 -14.953 -18.609 1 95.88 40 LEU B C 1
ATOM 2501 O O . LEU B 1 40 ? -15.5 -15.43 -18.828 1 95.88 40 LEU B O 1
ATOM 2505 N N . VAL B 1 41 ? -14.031 -13.734 -18.969 1 95.12 41 VAL B N 1
ATOM 2506 C CA . VAL B 1 41 ? -14.867 -12.969 -19.891 1 95.12 41 VAL B CA 1
ATOM 2507 C C . VAL B 1 41 ? -14.172 -12.852 -21.25 1 95.12 41 VAL B C 1
ATOM 2509 O O . VAL B 1 41 ? -13.062 -12.32 -21.344 1 95.12 41 VAL B O 1
ATOM 2512 N N . GLY B 1 42 ? -14.859 -13.281 -22.234 1 90 42 GLY B N 1
ATOM 2513 C CA . GLY B 1 42 ? -14.305 -13.227 -23.578 1 90 42 GLY B CA 1
ATOM 2514 C C . GLY B 1 42 ? -13.648 -14.531 -24 1 90 42 GLY B C 1
ATOM 2515 O O . GLY B 1 42 ? -13.727 -15.531 -23.297 1 90 42 GLY B O 1
ATOM 2516 N N . ASN B 1 43 ? -13.031 -14.523 -25.25 1 83.12 43 ASN B N 1
ATOM 2517 C CA . ASN B 1 43 ? -12.516 -15.758 -25.828 1 83.12 43 ASN B CA 1
ATOM 2518 C C . ASN B 1 43 ? -11.031 -15.648 -26.141 1 83.12 43 ASN B C 1
ATOM 2520 O O . ASN B 1 43 ? -10.555 -16.219 -27.125 1 83.12 43 ASN B O 1
ATOM 2524 N N . ASP B 1 44 ? -10.336 -14.961 -25.297 1 82.88 44 ASP B N 1
ATOM 2525 C CA . ASP B 1 44 ? -8.898 -14.867 -25.5 1 82.88 44 ASP B CA 1
ATOM 2526 C C . ASP B 1 44 ? -8.219 -16.219 -25.266 1 82.88 44 ASP B C 1
ATOM 2528 O O . ASP B 1 44 ? -8.297 -16.781 -24.172 1 82.88 44 ASP B O 1
ATOM 2532 N N . PRO B 1 45 ? -7.547 -16.766 -26.312 1 79.81 45 PRO B N 1
ATOM 2533 C CA . PRO B 1 45 ? -6.957 -18.094 -26.219 1 79.81 45 PRO B CA 1
ATOM 2534 C C . PRO B 1 45 ? -5.953 -18.219 -25.062 1 79.81 45 PRO B C 1
ATOM 2536 O O . PRO B 1 45 ? -5.898 -19.25 -24.391 1 79.81 45 PRO B O 1
ATOM 2539 N N . ALA B 1 46 ? -5.129 -17.25 -24.906 1 77.94 46 ALA B N 1
ATOM 2540 C CA . ALA B 1 46 ? -4.156 -17.266 -23.812 1 77.94 46 ALA B CA 1
ATOM 2541 C C . ALA B 1 46 ? -4.852 -17.391 -22.469 1 77.94 46 ALA B C 1
ATOM 2543 O O . ALA B 1 46 ? -4.434 -18.172 -21.609 1 77.94 46 ALA B O 1
ATOM 2544 N N . SER B 1 47 ? -5.887 -16.688 -22.234 1 82.12 47 SER B N 1
ATOM 2545 C CA . SER B 1 47 ? -6.652 -16.719 -21 1 82.12 47 SER B CA 1
ATOM 2546 C C . SER B 1 47 ? -7.297 -18.078 -20.781 1 82.12 47 SER B C 1
ATOM 2548 O O . SER B 1 47 ? -7.34 -18.578 -19.656 1 82.12 47 SER B O 1
ATOM 2550 N N . GLU B 1 48 ? -7.707 -18.656 -21.875 1 84.25 48 GLU B N 1
ATOM 2551 C CA . GLU B 1 48 ? -8.336 -19.969 -21.781 1 84.25 48 GLU B CA 1
ATOM 2552 C C . GLU B 1 48 ? -7.344 -21.016 -21.281 1 84.25 48 GLU B C 1
ATOM 2554 O O . GLU B 1 48 ? -7.691 -21.875 -20.469 1 84.25 48 GLU B O 1
ATOM 2559 N N . ILE B 1 49 ? -6.234 -20.953 -21.797 1 81.31 49 ILE B N 1
ATOM 2560 C CA . ILE B 1 49 ? -5.191 -21.891 -21.391 1 81.31 49 ILE B CA 1
ATOM 2561 C C . ILE B 1 49 ? -4.867 -21.688 -19.906 1 81.31 49 ILE B C 1
ATOM 2563 O O . ILE B 1 49 ? -4.723 -22.656 -19.156 1 81.31 49 ILE B O 1
ATOM 2567 N N . TYR B 1 50 ? -4.773 -20.438 -19.516 1 82.56 50 TYR B N 1
ATOM 2568 C CA . TYR B 1 50 ? -4.465 -20.109 -18.125 1 82.56 50 TYR B CA 1
ATOM 2569 C C . TYR B 1 50 ? -5.551 -20.625 -17.203 1 82.56 50 TYR B C 1
ATOM 2571 O O . TYR B 1 50 ? -5.254 -21.172 -16.141 1 82.56 50 TYR B O 1
ATOM 2579 N N . VAL B 1 51 ? -6.789 -20.484 -17.609 1 85.38 51 VAL B N 1
ATOM 2580 C CA . VAL B 1 51 ? -7.914 -20.922 -16.797 1 85.38 51 VAL B CA 1
ATOM 2581 C C . VAL B 1 51 ? -7.906 -22.453 -16.703 1 85.38 51 VAL B C 1
ATOM 2583 O O . VAL B 1 51 ? -8.133 -23.016 -15.633 1 85.38 51 VAL B O 1
ATOM 2586 N N . ALA B 1 52 ? -7.562 -23.062 -17.812 1 86.12 52 ALA B N 1
ATOM 2587 C CA . ALA B 1 52 ? -7.484 -24.531 -17.828 1 86.12 52 ALA B CA 1
ATOM 2588 C C . ALA B 1 52 ? -6.391 -25.031 -16.906 1 86.12 52 ALA B C 1
ATOM 2590 O O . ALA B 1 52 ? -6.578 -26.016 -16.188 1 86.12 52 ALA B O 1
ATOM 2591 N N . ASN B 1 53 ? -5.34 -24.391 -16.922 1 86.81 53 ASN B N 1
ATOM 2592 C CA . ASN B 1 53 ? -4.234 -24.734 -16.031 1 86.81 53 ASN B CA 1
ATOM 2593 C C . ASN B 1 53 ? -4.617 -24.578 -14.562 1 86.81 53 ASN B C 1
ATOM 2595 O O . ASN B 1 53 ? -4.258 -25.406 -13.727 1 86.81 53 ASN B O 1
ATOM 2599 N N . LYS B 1 54 ? -5.34 -23.547 -14.258 1 88.94 54 LYS B N 1
ATOM 2600 C CA . LYS B 1 54 ? -5.805 -23.312 -12.891 1 88.94 54 LYS B CA 1
ATOM 2601 C C . LYS B 1 54 ? -6.75 -24.422 -12.438 1 88.94 54 LYS B C 1
ATOM 2603 O O . LYS B 1 54 ? -6.676 -24.875 -11.297 1 88.94 54 LYS B O 1
ATOM 2608 N N . GLN B 1 55 ? -7.602 -24.812 -13.375 1 91.75 55 GLN B N 1
ATOM 2609 C CA . GLN B 1 55 ? -8.539 -25.891 -13.055 1 91.75 55 GLN B CA 1
ATOM 2610 C C . GLN B 1 55 ? -7.812 -27.188 -12.742 1 91.75 55 GLN B C 1
ATOM 2612 O O . GLN B 1 55 ? -8.156 -27.891 -11.789 1 91.75 55 GLN B O 1
ATOM 2617 N N . LYS B 1 56 ? -6.863 -27.453 -13.539 1 94.25 56 LYS B N 1
ATOM 2618 C CA . LYS B 1 56 ? -6.07 -28.656 -13.328 1 94.25 56 LYS B CA 1
ATOM 2619 C C . LYS B 1 56 ? -5.34 -28.609 -11.992 1 94.25 56 LYS B C 1
ATOM 2621 O O . LYS B 1 56 ? -5.297 -29.609 -11.266 1 94.25 56 LYS B O 1
ATOM 2626 N N . ALA B 1 57 ? -4.781 -27.5 -11.711 1 95.31 57 ALA B N 1
ATOM 2627 C CA . ALA B 1 57 ? -4.078 -27.312 -10.445 1 95.31 57 ALA B CA 1
ATOM 2628 C C . ALA B 1 57 ? -5.023 -27.5 -9.258 1 95.31 57 ALA B C 1
ATOM 2630 O O . ALA B 1 57 ? -4.656 -28.125 -8.258 1 95.31 57 ALA B O 1
ATOM 2631 N N . CYS B 1 58 ? -6.234 -26.984 -9.344 1 97 58 CYS B N 1
ATOM 2632 C CA . CYS B 1 58 ? -7.242 -27.141 -8.305 1 97 58 CYS B CA 1
ATOM 2633 C C . CYS B 1 58 ? -7.566 -28.609 -8.07 1 97 58 CYS B C 1
ATOM 2635 O O . CYS B 1 58 ? -7.598 -29.078 -6.93 1 97 58 CYS B O 1
ATOM 2637 N N . GLN B 1 59 ? -7.75 -29.281 -9.195 1 96.69 59 GLN B N 1
ATOM 2638 C CA . GLN B 1 59 ? -8.078 -30.703 -9.117 1 96.69 59 GLN B CA 1
ATOM 2639 C C . GLN B 1 59 ? -6.957 -31.484 -8.438 1 96.69 59 GLN B C 1
ATOM 2641 O O . GLN B 1 59 ? -7.223 -32.375 -7.617 1 96.69 59 GLN B O 1
ATOM 2646 N N . GLU B 1 60 ? -5.832 -31.141 -8.75 1 97.12 60 GLU B N 1
ATOM 2647 C CA . GLU B 1 60 ? -4.656 -31.828 -8.219 1 97.12 60 GLU B CA 1
ATOM 2648 C C . GLU B 1 60 ? -4.613 -31.734 -6.695 1 97.12 60 GLU B C 1
ATOM 2650 O O . GLU B 1 60 ? -4.211 -32.688 -6.027 1 97.12 60 GLU B O 1
ATOM 2655 N N . VAL B 1 61 ? -5.016 -30.656 -6.098 1 98.31 61 VAL B N 1
ATOM 2656 C CA . VAL B 1 61 ? -4.816 -30.453 -4.668 1 98.31 61 VAL B CA 1
ATOM 2657 C C . VAL B 1 61 ? -6.133 -30.672 -3.926 1 98.31 61 VAL B C 1
ATOM 2659 O O . VAL B 1 61 ? -6.176 -30.609 -2.693 1 98.31 61 VAL B O 1
ATOM 2662 N N . GLY B 1 62 ? -7.227 -30.844 -4.656 1 98.19 62 GLY B N 1
ATOM 2663 C CA . GLY B 1 62 ? -8.5 -31.156 -4.031 1 98.19 62 GLY B CA 1
ATOM 2664 C C . GLY B 1 62 ? -9.391 -29.953 -3.834 1 98.19 62 GLY B C 1
ATOM 2665 O O . GLY B 1 62 ? -10.32 -29.984 -3.023 1 98.19 62 GLY B O 1
ATOM 2666 N N . ILE B 1 63 ? -9.164 -28.859 -4.539 1 98.44 63 ILE B N 1
ATOM 2667 C CA . ILE B 1 63 ? -10.023 -27.688 -4.512 1 98.44 63 ILE B CA 1
ATOM 2668 C C . ILE B 1 63 ? -11.164 -27.859 -5.52 1 98.44 63 ILE B C 1
ATOM 2670 O O . ILE B 1 63 ? -10.93 -28.25 -6.664 1 98.44 63 ILE B O 1
ATOM 2674 N N . LYS B 1 64 ? -12.352 -27.703 -5.066 1 97.75 64 LYS B N 1
ATOM 2675 C CA . LYS B 1 64 ? -13.484 -27.703 -5.992 1 97.75 64 LYS B CA 1
ATOM 2676 C C . LYS B 1 64 ? -13.547 -26.406 -6.777 1 97.75 64 LYS B C 1
ATOM 2678 O O . LYS B 1 64 ? -13.617 -25.312 -6.191 1 97.75 64 LYS B O 1
ATOM 2683 N N . SER B 1 65 ? -13.531 -26.5 -8.062 1 96.88 65 SER B N 1
ATOM 2684 C CA . SER B 1 65 ? -13.469 -25.297 -8.906 1 96.88 65 SER B CA 1
ATOM 2685 C C . SER B 1 65 ? -14.703 -25.188 -9.789 1 96.88 65 SER B C 1
ATOM 2687 O O . SER B 1 65 ? -15.172 -26.188 -10.344 1 96.88 65 SER B O 1
ATOM 2689 N N . TRP B 1 66 ? -15.312 -24.047 -9.812 1 96.38 66 TRP B N 1
ATOM 2690 C CA . TRP B 1 66 ? -16.375 -23.703 -10.742 1 96.38 66 TRP B CA 1
ATOM 2691 C C . TRP B 1 66 ? -15.891 -22.719 -11.797 1 96.38 66 TRP B C 1
ATOM 2693 O O . TRP B 1 66 ? -15.32 -21.672 -11.469 1 96.38 66 TRP B O 1
ATOM 2703 N N . SER B 1 67 ? -16.078 -23.078 -13.047 1 95.31 67 SER B N 1
ATOM 2704 C CA . SER B 1 67 ? -15.664 -22.203 -14.141 1 95.31 67 SER B CA 1
ATOM 2705 C C . SER B 1 67 ? -16.859 -21.484 -14.766 1 95.31 67 SER B C 1
ATOM 2707 O O . SER B 1 67 ? -17.875 -22.125 -15.078 1 95.31 67 SER B O 1
ATOM 2709 N N . TYR B 1 68 ? -16.719 -20.203 -14.875 1 96.06 68 TYR B N 1
ATOM 2710 C CA . TYR B 1 68 ? -17.703 -19.359 -15.547 1 96.06 68 TYR B CA 1
ATOM 2711 C C . TYR B 1 68 ? -17.109 -18.703 -16.797 1 96.06 68 TYR B C 1
ATOM 2713 O O . TYR B 1 68 ? -16.359 -17.734 -16.688 1 96.06 68 TYR B O 1
ATOM 2721 N N . ASN B 1 69 ? -17.453 -19.266 -17.906 1 94.75 69 ASN B N 1
ATOM 2722 C CA . ASN B 1 69 ? -17 -18.734 -19.188 1 94.75 69 ASN B CA 1
ATOM 2723 C C . ASN B 1 69 ? -18.062 -17.828 -19.828 1 94.75 69 ASN B C 1
ATOM 2725 O O . ASN B 1 69 ? -19.016 -18.328 -20.422 1 94.75 69 ASN B O 1
ATOM 2729 N N . LEU B 1 70 ? -17.828 -16.578 -19.734 1 96.06 70 LEU B N 1
ATOM 2730 C CA . LEU B 1 70 ? -18.781 -15.594 -20.234 1 96.06 70 LEU B CA 1
ATOM 2731 C C . LEU B 1 70 ? -18.359 -15.062 -21.594 1 96.06 70 LEU B C 1
ATOM 2733 O O . LEU B 1 70 ? -17.156 -15 -21.891 1 96.06 70 LEU B O 1
ATOM 2737 N N . SER B 1 71 ? -19.328 -14.664 -22.406 1 93.56 71 SER B N 1
ATOM 2738 C CA . SER B 1 71 ? -19.031 -14.156 -23.75 1 93.56 71 SER B CA 1
ATOM 2739 C C . SER B 1 71 ? -18.484 -12.734 -23.688 1 93.56 71 SER B C 1
ATOM 2741 O O . SER B 1 71 ? -18.609 -12.055 -22.672 1 93.56 71 SER B O 1
ATOM 2743 N N . ASP B 1 72 ? -17.922 -12.32 -24.766 1 90.81 72 ASP B N 1
ATOM 2744 C CA . ASP B 1 72 ? -17.375 -10.977 -24.891 1 90.81 72 ASP B CA 1
ATOM 2745 C C . ASP B 1 72 ? -18.484 -9.922 -24.828 1 90.81 72 ASP B C 1
ATOM 2747 O O . ASP B 1 72 ? -18.219 -8.742 -24.609 1 90.81 72 ASP B O 1
ATOM 2751 N N . ASP B 1 73 ? -19.75 -10.344 -25.031 1 92.06 73 ASP B N 1
ATOM 2752 C CA . ASP B 1 73 ? -20.875 -9.43 -25.031 1 92.06 73 ASP B CA 1
ATOM 2753 C C . ASP B 1 73 ? -21.438 -9.227 -23.625 1 92.06 73 ASP B C 1
ATOM 2755 O O . ASP B 1 73 ? -22.312 -8.391 -23.422 1 92.06 73 ASP B O 1
ATOM 2759 N N . THR B 1 74 ? -20.828 -9.938 -22.75 1 95.88 74 THR B N 1
ATOM 2760 C CA . THR B 1 74 ? -21.266 -9.797 -21.359 1 95.88 74 THR B CA 1
ATOM 2761 C C . THR B 1 74 ? -21.094 -8.359 -20.875 1 95.88 74 THR B C 1
ATOM 2763 O O . THR B 1 74 ? -20.062 -7.742 -21.141 1 95.88 74 THR B O 1
ATOM 2766 N N . THR B 1 75 ? -22.156 -7.844 -20.266 1 96.62 75 THR B N 1
ATOM 2767 C CA . THR B 1 75 ? -22.078 -6.484 -19.734 1 96.62 75 THR B CA 1
ATOM 2768 C C . THR B 1 75 ? -21.391 -6.477 -18.375 1 96.62 75 THR B C 1
ATOM 2770 O O . THR B 1 75 ? -21.328 -7.5 -17.688 1 96.62 75 THR B O 1
ATOM 2773 N N . GLU B 1 76 ? -20.875 -5.375 -18 1 97.31 76 GLU B N 1
ATOM 2774 C CA . GLU B 1 76 ? -20.297 -5.23 -16.672 1 97.31 76 GLU B CA 1
ATOM 2775 C C . GLU B 1 76 ? -21.297 -5.586 -15.578 1 97.31 76 GLU B C 1
ATOM 2777 O O . GLU B 1 76 ? -20.953 -6.25 -14.602 1 97.31 76 GLU B O 1
ATOM 2782 N N . GLN B 1 77 ? -22.516 -5.125 -15.773 1 97.88 77 GLN B N 1
ATOM 2783 C CA . GLN B 1 77 ? -23.547 -5.387 -14.773 1 97.88 77 GLN B CA 1
ATOM 2784 C C . GLN B 1 77 ? -23.797 -6.883 -14.617 1 97.88 77 GLN B C 1
ATOM 2786 O O . GLN B 1 77 ? -23.969 -7.379 -13.5 1 97.88 77 GLN B O 1
ATOM 2791 N N . GLU B 1 78 ? -23.859 -7.586 -15.711 1 97.88 78 GLU B N 1
ATOM 2792 C CA . GLU B 1 78 ? -24.031 -9.031 -15.664 1 97.88 78 GLU B CA 1
ATOM 2793 C C . GLU B 1 78 ? -22.891 -9.695 -14.891 1 97.88 78 GLU B C 1
ATOM 2795 O O . GLU B 1 78 ? -23.125 -10.617 -14.102 1 97.88 78 GLU B O 1
ATOM 2800 N N . LEU B 1 79 ? -21.703 -9.25 -15.172 1 98.12 79 LEU B N 1
ATOM 2801 C CA . LEU B 1 79 ? -20.547 -9.758 -14.453 1 98.12 79 LEU B CA 1
ATOM 2802 C C . LEU B 1 79 ? -20.641 -9.438 -12.969 1 98.12 79 LEU B C 1
ATOM 2804 O O . LEU B 1 79 ? -20.375 -10.305 -12.125 1 98.12 79 LEU B O 1
ATOM 2808 N N . LEU B 1 80 ? -21.047 -8.227 -12.609 1 98.44 80 LEU B N 1
ATOM 2809 C CA . LEU B 1 80 ? -21.172 -7.805 -11.219 1 98.44 80 LEU B CA 1
ATOM 2810 C C . LEU B 1 80 ? -22.25 -8.625 -10.508 1 98.44 80 LEU B C 1
ATOM 2812 O O . LEU B 1 80 ? -22.094 -8.969 -9.336 1 98.44 80 LEU B O 1
ATOM 2816 N N . ASP B 1 81 ? -23.312 -8.961 -11.242 1 98.62 81 ASP B N 1
ATOM 2817 C CA . ASP B 1 81 ? -24.375 -9.805 -10.68 1 98.62 81 ASP B CA 1
ATOM 2818 C C . ASP B 1 81 ? -23.844 -11.195 -10.352 1 98.62 81 ASP B C 1
ATOM 2820 O O . ASP B 1 81 ? -24.172 -11.758 -9.305 1 98.62 81 ASP B O 1
ATOM 2824 N N . LEU B 1 82 ? -23.062 -11.711 -11.242 1 98.69 82 LEU B N 1
ATOM 2825 C CA . LEU B 1 82 ? -22.453 -13.008 -11 1 98.69 82 LEU B CA 1
ATOM 2826 C C . LEU B 1 82 ? -21.516 -12.953 -9.797 1 98.69 82 LEU B C 1
ATOM 2828 O O . LEU B 1 82 ? -21.578 -13.828 -8.922 1 98.69 82 LEU B O 1
ATOM 2832 N N . ILE B 1 83 ? -20.688 -11.938 -9.68 1 98.75 83 ILE B N 1
ATOM 2833 C CA . ILE B 1 83 ? -19.75 -11.773 -8.57 1 98.75 83 ILE B CA 1
ATOM 2834 C C . ILE B 1 83 ? -20.531 -11.672 -7.254 1 98.75 83 ILE B C 1
ATOM 2836 O O . ILE B 1 83 ? -20.141 -12.289 -6.254 1 98.75 83 ILE B O 1
ATOM 2840 N N . ASN B 1 84 ? -21.594 -10.93 -7.289 1 98.75 84 ASN B N 1
ATOM 2841 C CA . ASN B 1 84 ? -22.422 -10.805 -6.098 1 98.75 84 ASN B CA 1
ATOM 2842 C C . ASN B 1 84 ? -22.984 -12.156 -5.648 1 98.75 84 ASN B C 1
ATOM 2844 O O . ASN B 1 84 ? -22.969 -12.461 -4.457 1 98.75 84 ASN B O 1
ATOM 2848 N N . LYS B 1 85 ? -23.453 -12.898 -6.664 1 98.75 85 LYS B N 1
ATOM 2849 C CA . LYS B 1 85 ? -23.938 -14.242 -6.371 1 98.75 85 LYS B CA 1
ATOM 2850 C C . LYS B 1 85 ? -22.844 -15.102 -5.746 1 98.75 85 LYS B C 1
ATOM 2852 O O . LYS B 1 85 ? -23.078 -15.789 -4.754 1 98.75 85 LYS B O 1
ATOM 2857 N N . LEU B 1 86 ? -21.688 -15.031 -6.254 1 98.75 86 LEU B N 1
ATOM 2858 C CA . LEU B 1 86 ? -20.562 -15.836 -5.789 1 98.75 86 LEU B CA 1
ATOM 2859 C C . LEU B 1 86 ? -20.078 -15.359 -4.426 1 98.75 86 LEU B C 1
ATOM 2861 O O . LEU B 1 86 ? -19.703 -16.172 -3.576 1 98.75 86 LEU B O 1
ATOM 2865 N N . ASN B 1 87 ? -20.094 -14.094 -4.168 1 98.69 87 ASN B N 1
ATOM 2866 C CA . ASN B 1 87 ? -19.75 -13.523 -2.869 1 98.69 87 ASN B CA 1
ATOM 2867 C C . ASN B 1 87 ? -20.609 -14.125 -1.754 1 98.69 87 ASN B C 1
ATOM 2869 O O . ASN B 1 87 ? -20.125 -14.328 -0.638 1 98.69 87 ASN B O 1
ATOM 2873 N N . ASN B 1 88 ? -21.781 -14.422 -2.08 1 98.25 88 ASN B N 1
ATOM 2874 C CA . ASN B 1 88 ? -22.75 -14.836 -1.062 1 98.25 88 ASN B CA 1
ATOM 2875 C C . ASN B 1 88 ? -22.922 -16.344 -1.036 1 98.25 88 ASN B C 1
ATOM 2877 O O . ASN B 1 88 ? -23.703 -16.875 -0.255 1 98.25 88 ASN B O 1
ATOM 2881 N N . SER B 1 89 ? -22.234 -17.062 -1.88 1 98 89 SER B N 1
ATOM 2882 C CA . SER B 1 89 ? -22.328 -18.516 -1.927 1 98 89 SER B CA 1
ATOM 2883 C C . SER B 1 89 ? -21.516 -19.156 -0.812 1 98 89 SER B C 1
ATOM 2885 O O . SER B 1 89 ? -20.312 -18.906 -0.691 1 98 89 SER B O 1
ATOM 2887 N N . PRO B 1 90 ? -22.094 -19.984 -0.006 1 95.94 90 PRO B N 1
ATOM 2888 C CA . PRO B 1 90 ? -21.344 -20.672 1.06 1 95.94 90 PRO B CA 1
ATOM 2889 C C . PRO B 1 90 ? -20.375 -21.703 0.523 1 95.94 90 PRO B C 1
ATOM 2891 O O . PRO B 1 90 ? -19.484 -22.156 1.252 1 95.94 90 PRO B O 1
ATOM 2894 N N . ASP B 1 91 ? -20.562 -22.062 -0.81 1 96.81 91 ASP B N 1
ATOM 2895 C CA . ASP B 1 91 ? -19.719 -23.094 -1.411 1 96.81 91 ASP B CA 1
ATOM 2896 C C . ASP B 1 91 ? -18.422 -22.484 -1.964 1 96.81 91 ASP B C 1
ATOM 2898 O O . ASP B 1 91 ? -17.469 -23.203 -2.264 1 96.81 91 ASP B O 1
ATOM 2902 N N . ILE B 1 92 ? -18.453 -21.125 -2.074 1 98.44 92 ILE B N 1
ATOM 2903 C CA . ILE B 1 92 ? -17.344 -20.453 -2.727 1 98.44 92 ILE B CA 1
ATOM 2904 C C . ILE B 1 92 ? -16.5 -19.719 -1.683 1 98.44 92 ILE B C 1
ATOM 2906 O O . ILE B 1 92 ? -17.016 -18.875 -0.939 1 98.44 92 ILE B O 1
ATOM 2910 N N . ASP B 1 93 ? -15.219 -20.062 -1.661 1 98.44 93 ASP B N 1
ATOM 2911 C CA . ASP B 1 93 ? -14.305 -19.422 -0.729 1 98.44 93 ASP B CA 1
ATOM 2912 C C . ASP B 1 93 ? -13.43 -18.391 -1.445 1 98.44 93 ASP B C 1
ATOM 2914 O O . ASP B 1 93 ? -12.898 -17.469 -0.816 1 98.44 93 ASP B O 1
ATOM 2918 N N . GLY B 1 94 ? -13.219 -18.594 -2.676 1 98.56 94 GLY B N 1
ATOM 2919 C CA . GLY B 1 94 ? -12.398 -17.703 -3.482 1 98.56 94 GLY B CA 1
ATOM 2920 C C . GLY B 1 94 ? -13.016 -17.375 -4.828 1 98.56 94 GLY B C 1
ATOM 2921 O O . GLY B 1 94 ? -13.695 -18.219 -5.422 1 98.56 94 GLY B O 1
ATOM 2922 N N . ILE B 1 95 ? -12.797 -16.188 -5.301 1 98.69 95 ILE B N 1
ATOM 2923 C CA . ILE B 1 95 ? -13.25 -15.734 -6.609 1 98.69 95 ILE B CA 1
ATOM 2924 C C . ILE B 1 95 ? -12.062 -15.18 -7.402 1 98.69 95 ILE B C 1
ATOM 2926 O O . ILE B 1 95 ? -11.305 -14.359 -6.898 1 98.69 95 ILE B O 1
ATOM 2930 N N . LEU B 1 96 ? -11.867 -15.68 -8.57 1 97.25 96 LEU B N 1
ATOM 2931 C CA . LEU B 1 96 ? -10.836 -15.211 -9.484 1 97.25 96 LEU B CA 1
ATOM 2932 C C . LEU B 1 96 ? -11.453 -14.719 -10.789 1 97.25 96 LEU B C 1
ATOM 2934 O O . LEU B 1 96 ? -12.156 -15.469 -11.469 1 97.25 96 LEU B O 1
ATOM 2938 N N . VAL B 1 97 ? -11.273 -13.477 -11.07 1 96.12 97 VAL B N 1
ATOM 2939 C CA . VAL B 1 97 ? -11.625 -12.922 -12.383 1 96.12 97 VAL B CA 1
ATOM 2940 C C . VAL B 1 97 ? -10.375 -12.844 -13.258 1 96.12 97 VAL B C 1
ATOM 2942 O O . VAL B 1 97 ? -9.438 -12.109 -12.953 1 96.12 97 VAL B O 1
ATOM 2945 N N . GLN B 1 98 ? -10.375 -13.625 -14.273 1 93.12 98 GLN B N 1
ATOM 2946 C CA . GLN B 1 98 ? -9.211 -13.664 -15.156 1 93.12 98 GLN B CA 1
ATOM 2947 C C . GLN B 1 98 ? -9.047 -12.344 -15.906 1 93.12 98 GLN B C 1
ATOM 2949 O O . GLN B 1 98 ? -10.008 -11.828 -16.484 1 93.12 98 GLN B O 1
ATOM 2954 N N . LEU B 1 99 ? -7.852 -11.828 -15.852 1 89.5 99 LEU B N 1
ATOM 2955 C CA . LEU B 1 99 ? -7.527 -10.602 -16.578 1 89.5 99 LEU B CA 1
ATOM 2956 C C . LEU B 1 99 ? -6.762 -10.914 -17.859 1 89.5 99 LEU B C 1
ATOM 2958 O O . LEU B 1 99 ? -6.078 -11.938 -17.938 1 89.5 99 LEU B O 1
ATOM 2962 N N . PRO B 1 100 ? -6.816 -10.008 -18.906 1 88.94 100 PRO B N 1
ATOM 2963 C CA . PRO B 1 100 ? -7.523 -8.719 -18.875 1 88.94 100 PRO B CA 1
ATOM 2964 C C . PRO B 1 100 ? -9.016 -8.867 -19.172 1 88.94 100 PRO B C 1
ATOM 2966 O O . PRO B 1 100 ? -9.43 -9.82 -19.828 1 88.94 100 PRO B O 1
ATOM 2969 N N . LEU B 1 101 ? -9.797 -7.977 -18.672 1 93.06 101 LEU B N 1
ATOM 2970 C CA . LEU B 1 101 ? -11.211 -7.852 -19 1 93.06 101 LEU B CA 1
ATOM 2971 C C . LEU B 1 101 ? -11.414 -7.004 -20.25 1 93.06 101 LEU B C 1
ATOM 2973 O O . LEU B 1 101 ? -10.516 -6.254 -20.641 1 93.06 101 LEU B O 1
ATOM 2977 N N . PRO B 1 102 ? -12.594 -7.215 -20.891 1 91.75 102 PRO B N 1
ATOM 2978 C CA . PRO B 1 102 ? -12.898 -6.332 -22.016 1 91.75 102 PRO B CA 1
ATOM 2979 C C . PRO B 1 102 ? -12.758 -4.852 -21.656 1 91.75 102 PRO B C 1
ATOM 2981 O O . PRO B 1 102 ? -13.031 -4.457 -20.531 1 91.75 102 PRO B O 1
ATOM 2984 N N . LYS B 1 103 ? -12.422 -3.984 -22.688 1 90.19 103 LYS B N 1
ATOM 2985 C CA . LYS B 1 103 ? -12.125 -2.568 -22.484 1 90.19 103 LYS B CA 1
ATOM 2986 C C . LYS B 1 103 ? -13.352 -1.813 -21.984 1 90.19 103 LYS B C 1
ATOM 2988 O O . LYS B 1 103 ? -13.227 -0.759 -21.359 1 90.19 103 LYS B O 1
ATOM 2993 N N . SER B 1 104 ? -14.484 -2.385 -22.312 1 91.88 104 SER B N 1
ATOM 2994 C CA . SER B 1 104 ? -15.727 -1.725 -21.922 1 91.88 104 SER B CA 1
ATOM 2995 C C . SER B 1 104 ? -15.984 -1.849 -20.438 1 91.88 104 SER B C 1
ATOM 2997 O O . SER B 1 104 ? -16.875 -1.177 -19.891 1 91.88 104 SER B O 1
ATOM 2999 N N . MET B 1 105 ? -15.18 -2.676 -19.766 1 94.5 105 MET B N 1
ATOM 3000 C CA . MET B 1 105 ? -15.398 -2.916 -18.344 1 94.5 105 MET B CA 1
ATOM 3001 C C . MET B 1 105 ? -14.344 -2.199 -17.5 1 94.5 105 MET B C 1
ATOM 3003 O O . MET B 1 105 ? -13.188 -2.086 -17.922 1 94.5 105 MET B O 1
ATOM 3007 N N . ASN B 1 106 ? -14.828 -1.735 -16.344 1 95.69 106 ASN B N 1
ATOM 3008 C CA . ASN B 1 106 ? -13.914 -1.143 -15.367 1 95.69 106 ASN B CA 1
ATOM 3009 C C . ASN B 1 106 ? -13.305 -2.201 -14.453 1 95.69 106 ASN B C 1
ATOM 3011 O O . ASN B 1 106 ? -13.898 -2.57 -13.438 1 95.69 106 ASN B O 1
ATOM 3015 N N . THR B 1 107 ? -12.125 -2.65 -14.758 1 94.94 107 THR B N 1
ATOM 3016 C CA . THR B 1 107 ? -11.445 -3.738 -14.062 1 94.94 107 THR B CA 1
ATOM 3017 C C . THR B 1 107 ? -11.328 -3.439 -12.57 1 94.94 107 THR B C 1
ATOM 3019 O O . THR B 1 107 ? -11.594 -4.309 -11.742 1 94.94 107 THR B O 1
ATOM 3022 N N . HIS B 1 108 ? -10.945 -2.25 -12.227 1 95.06 108 HIS B N 1
ATOM 3023 C CA . HIS B 1 108 ? -10.781 -1.87 -10.828 1 95.06 108 HIS B CA 1
ATOM 3024 C C . HIS B 1 108 ? -12.086 -2.016 -10.055 1 95.06 108 HIS B C 1
ATOM 3026 O O . HIS B 1 108 ? -12.102 -2.543 -8.938 1 95.06 108 HIS B O 1
ATOM 3032 N N . HIS B 1 109 ? -13.141 -1.491 -10.68 1 96.5 109 HIS B N 1
ATOM 3033 C CA . HIS B 1 109 ? -14.453 -1.58 -10.055 1 96.5 109 HIS B CA 1
ATOM 3034 C C . HIS B 1 109 ? -14.859 -3.033 -9.836 1 96.5 109 HIS B C 1
ATOM 3036 O O . HIS B 1 109 ? -15.367 -3.383 -8.766 1 96.5 109 HIS B O 1
ATOM 3042 N N . ILE B 1 110 ? -14.633 -3.818 -10.812 1 97.56 110 ILE B N 1
ATOM 3043 C CA . ILE B 1 110 ? -15.008 -5.227 -10.758 1 97.56 110 ILE B CA 1
ATOM 3044 C C . ILE B 1 110 ? -14.25 -5.922 -9.633 1 97.56 110 ILE B C 1
ATOM 3046 O O . ILE B 1 110 ? -14.844 -6.641 -8.828 1 97.56 110 ILE B O 1
ATOM 3050 N N . ILE B 1 111 ? -12.953 -5.711 -9.516 1 97.06 111 ILE B N 1
ATOM 3051 C CA . ILE B 1 111 ? -12.125 -6.32 -8.477 1 97.06 111 ILE B CA 1
ATOM 3052 C C . ILE B 1 111 ? -12.617 -5.875 -7.102 1 97.06 111 ILE B C 1
ATOM 3054 O O . ILE B 1 111 ? -12.688 -6.684 -6.176 1 97.06 111 ILE B O 1
ATOM 3058 N N . GLU B 1 112 ? -12.984 -4.66 -6.988 1 97.06 112 GLU B N 1
ATOM 3059 C CA . GLU B 1 112 ? -13.422 -4.105 -5.707 1 97.06 112 GLU B CA 1
ATOM 3060 C C . GLU B 1 112 ? -14.758 -4.699 -5.273 1 97.06 112 GLU B C 1
ATOM 3062 O O . GLU B 1 112 ? -15.133 -4.613 -4.102 1 97.06 112 GLU B O 1
ATOM 3067 N N . CYS B 1 113 ? -15.484 -5.277 -6.23 1 98.19 113 CYS B N 1
ATOM 3068 C CA . CYS B 1 113 ? -16.797 -5.852 -5.922 1 98.19 113 CYS B CA 1
ATOM 3069 C C . CYS B 1 113 ? -16.656 -7.289 -5.43 1 98.19 113 CYS B C 1
ATOM 3071 O O . CYS B 1 113 ? -17.609 -7.883 -4.949 1 98.19 113 CYS B O 1
ATOM 3073 N N . ILE B 1 114 ? -15.469 -7.82 -5.57 1 98.69 114 ILE B N 1
ATOM 3074 C CA . ILE B 1 114 ? -15.1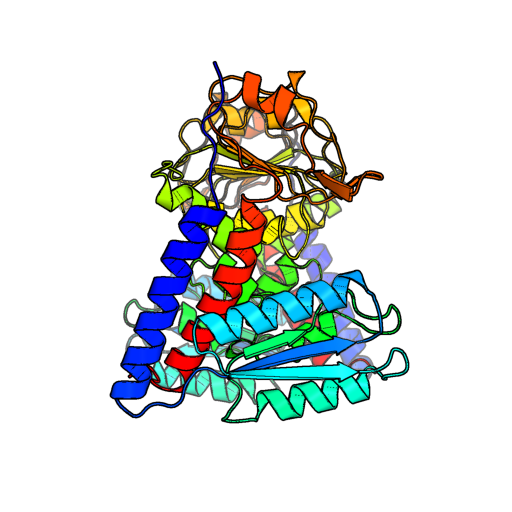8 -9.102 -4.926 1 98.69 114 ILE B CA 1
ATOM 3075 C C . ILE B 1 114 ? -14.953 -8.883 -3.434 1 98.69 114 ILE B C 1
ATOM 3077 O O . ILE B 1 114 ? -14.18 -8.008 -3.037 1 98.69 114 ILE B O 1
ATOM 3081 N N . HIS B 1 115 ? -15.656 -9.68 -2.604 1 98.44 115 HIS B N 1
ATOM 3082 C CA . HIS B 1 115 ? -15.375 -9.57 -1.176 1 98.44 115 HIS B CA 1
ATOM 3083 C C . HIS B 1 115 ? -13.891 -9.742 -0.892 1 98.44 115 HIS B C 1
ATOM 3085 O O . HIS B 1 115 ? -13.258 -10.68 -1.392 1 98.44 115 HIS B O 1
ATOM 3091 N N . PRO B 1 116 ? -13.297 -8.898 -0.022 1 98.19 116 PRO B N 1
ATOM 3092 C CA . PRO B 1 116 ? -11.852 -8.984 0.24 1 98.19 116 PRO B CA 1
ATOM 3093 C C . PRO B 1 116 ? -11.422 -10.359 0.728 1 98.19 116 PRO B C 1
ATOM 3095 O O . PRO B 1 116 ? -10.312 -10.805 0.427 1 98.19 116 PRO B O 1
ATOM 3098 N N . HIS B 1 117 ? -12.25 -11.023 1.439 1 97.81 117 HIS B N 1
ATOM 3099 C CA . HIS B 1 117 ? -11.875 -12.328 1.987 1 97.81 117 HIS B CA 1
ATOM 3100 C C . HIS B 1 117 ? -12.008 -13.422 0.938 1 97.81 117 HIS B C 1
ATOM 3102 O O . HIS B 1 117 ? -11.633 -14.57 1.185 1 97.81 117 HIS B O 1
ATOM 3108 N N . LYS B 1 118 ? -12.578 -13.094 -0.257 1 98.69 118 LYS B N 1
ATOM 3109 C CA . LYS B 1 118 ? -12.672 -14.062 -1.345 1 98.69 118 LYS B CA 1
ATOM 3110 C C . LYS B 1 118 ? -11.766 -13.672 -2.512 1 98.69 118 LYS B C 1
ATOM 3112 O O . LYS B 1 118 ? -11.742 -14.352 -3.539 1 98.69 118 LYS B O 1
ATOM 3117 N N . ASP B 1 119 ? -11.039 -12.602 -2.402 1 98.5 119 ASP B N 1
ATOM 3118 C CA . ASP B 1 119 ? -10.133 -12.086 -3.428 1 98.5 119 ASP B CA 1
ATOM 3119 C C . ASP B 1 119 ? -8.852 -12.906 -3.494 1 98.5 119 ASP B C 1
ATOM 3121 O O . ASP B 1 119 ? -7.797 -12.461 -3.035 1 98.5 119 ASP B O 1
ATOM 3125 N N . ILE B 1 120 ? -8.812 -13.977 -4.141 1 98 120 ILE B N 1
ATOM 3126 C CA . ILE B 1 120 ? -7.738 -14.961 -4.027 1 98 120 ILE B CA 1
ATOM 3127 C C . ILE B 1 120 ? -6.508 -14.469 -4.785 1 98 120 ILE B C 1
ATOM 3129 O O . ILE B 1 120 ? -5.395 -14.953 -4.551 1 98 120 ILE B O 1
ATOM 3133 N N . ASP B 1 121 ? -6.703 -13.484 -5.684 1 97.06 121 ASP B N 1
ATOM 3134 C CA . ASP B 1 121 ? -5.551 -12.891 -6.363 1 97.06 121 ASP B CA 1
ATOM 3135 C C . ASP B 1 121 ? -4.863 -11.859 -5.477 1 97.06 121 ASP B C 1
ATOM 3137 O O . ASP B 1 121 ? -3.73 -11.453 -5.75 1 97.06 121 ASP B O 1
ATOM 3141 N N . GLY B 1 122 ? -5.555 -11.406 -4.48 1 98.19 122 GLY B N 1
ATOM 3142 C CA . GLY B 1 122 ? -5.012 -10.445 -3.539 1 98.19 122 GLY B CA 1
ATOM 3143 C C . GLY B 1 122 ? -4.957 -9.031 -4.09 1 98.19 122 GLY B C 1
ATOM 3144 O O . GLY B 1 122 ? -4.082 -8.242 -3.715 1 98.19 122 GLY B O 1
ATOM 3145 N N . PHE B 1 123 ? -5.902 -8.711 -5.016 1 98 123 PHE B N 1
ATOM 3146 C CA . PHE B 1 123 ? -5.809 -7.438 -5.711 1 98 123 PHE B CA 1
ATOM 3147 C C . PHE B 1 123 ? -6.754 -6.41 -5.09 1 98 123 PHE B C 1
ATOM 3149 O O . PHE B 1 123 ? -6.652 -5.215 -5.375 1 98 123 PHE B O 1
ATOM 3156 N N . HIS B 1 124 ? -7.711 -6.914 -4.258 1 98.5 124 HIS B N 1
ATOM 3157 C CA . HIS B 1 124 ? -8.609 -5.961 -3.623 1 98.5 124 HIS B CA 1
ATOM 3158 C C . HIS B 1 124 ? -7.832 -4.906 -2.84 1 98.5 124 HIS B C 1
ATOM 3160 O O . HIS B 1 124 ? -6.887 -5.234 -2.121 1 98.5 124 HIS B O 1
ATOM 3166 N N . PRO B 1 125 ? -8.25 -3.621 -2.924 1 98.44 125 PRO B N 1
ATOM 3167 C CA . PRO B 1 125 ? -7.504 -2.578 -2.215 1 98.44 125 PRO B CA 1
ATOM 3168 C C . PRO B 1 125 ? -7.367 -2.863 -0.721 1 98.44 125 PRO B C 1
ATOM 3170 O O . PRO B 1 125 ? -6.336 -2.545 -0.12 1 98.44 125 PRO B O 1
ATOM 3173 N N . TYR B 1 126 ? -8.352 -3.453 -0.129 1 98.5 126 TYR B N 1
ATOM 3174 C CA . TYR B 1 126 ? -8.273 -3.797 1.286 1 98.5 126 TYR B CA 1
ATOM 3175 C C . TYR B 1 126 ? -7.098 -4.73 1.556 1 98.5 126 TYR B C 1
ATOM 3177 O O . TYR B 1 126 ? -6.34 -4.527 2.506 1 98.5 126 TYR B O 1
ATOM 3185 N N . ASN B 1 127 ? -6.91 -5.73 0.732 1 98.75 127 ASN B N 1
ATOM 3186 C CA . ASN B 1 127 ? -5.836 -6.699 0.926 1 98.75 127 ASN B CA 1
ATOM 3187 C C . ASN B 1 127 ? -4.469 -6.078 0.661 1 98.75 127 ASN B C 1
ATOM 3189 O O . ASN B 1 127 ? -3.508 -6.352 1.383 1 98.75 127 ASN B O 1
ATOM 3193 N N . VAL B 1 128 ? -4.387 -5.254 -0.352 1 98.69 128 VAL B N 1
ATOM 3194 C CA . VAL B 1 128 ? -3.137 -4.562 -0.651 1 98.69 128 VAL B CA 1
ATOM 3195 C C . VAL B 1 128 ? -2.785 -3.615 0.493 1 98.69 128 VAL B C 1
ATOM 3197 O O . VAL B 1 128 ? -1.619 -3.508 0.882 1 98.69 128 VAL B O 1
ATOM 3200 N N . GLY B 1 129 ? -3.818 -2.92 0.965 1 98.62 129 GLY B N 1
ATOM 3201 C CA . GLY B 1 129 ? -3.6 -2.043 2.105 1 98.62 129 GLY B CA 1
ATOM 3202 C C . GLY B 1 129 ? -3.133 -2.783 3.344 1 98.62 129 GLY B C 1
ATOM 3203 O O . GLY B 1 129 ? -2.232 -2.322 4.047 1 98.62 129 GLY B O 1
ATOM 3204 N N . ARG B 1 130 ? -3.727 -3.936 3.627 1 98.5 130 ARG B N 1
ATOM 3205 C CA . ARG B 1 130 ? -3.299 -4.758 4.754 1 98.5 130 ARG B CA 1
ATOM 3206 C C . ARG B 1 130 ? -1.848 -5.195 4.594 1 98.5 130 ARG B C 1
ATOM 3208 O O . ARG B 1 130 ? -1.093 -5.23 5.566 1 98.5 130 ARG B O 1
ATOM 3215 N N . LEU B 1 131 ? -1.509 -5.496 3.387 1 98.75 131 LEU B N 1
ATOM 3216 C CA . LEU B 1 131 ? -0.118 -5.836 3.107 1 98.75 131 LEU B CA 1
ATOM 3217 C C . LEU B 1 131 ? 0.802 -4.656 3.396 1 98.75 131 LEU B C 1
ATOM 3219 O O . LEU B 1 131 ? 1.844 -4.816 4.035 1 98.75 131 LEU B O 1
ATOM 3223 N N . SER B 1 132 ? 0.414 -3.512 2.988 1 98.44 132 SER B N 1
ATOM 3224 C CA . SER B 1 132 ? 1.188 -2.297 3.217 1 98.44 132 SER B CA 1
ATOM 3225 C C . SER B 1 132 ? 1.393 -2.043 4.707 1 98.44 132 SER B C 1
ATOM 3227 O O . SER B 1 132 ? 2.439 -1.538 5.117 1 98.44 132 SER B O 1
ATOM 3229 N N . GLN B 1 133 ? 0.425 -2.467 5.492 1 97.94 133 GLN B N 1
ATOM 3230 C CA . GLN B 1 133 ? 0.438 -2.182 6.926 1 97.94 133 GLN B CA 1
ATOM 3231 C C . GLN B 1 133 ? 1.018 -3.354 7.715 1 97.94 133 GLN B C 1
ATOM 3233 O O . GLN B 1 133 ? 0.817 -3.451 8.922 1 97.94 133 GLN B O 1
ATOM 3238 N N . ARG B 1 134 ? 1.6 -4.34 7.066 1 97.56 134 ARG B N 1
ATOM 3239 C CA . ARG B 1 134 ? 2.352 -5.461 7.621 1 97.56 134 ARG B CA 1
ATOM 3240 C C . ARG B 1 134 ? 1.431 -6.426 8.359 1 97.56 134 ARG B C 1
ATOM 3242 O O . ARG B 1 134 ? 1.85 -7.09 9.312 1 97.56 134 ARG B O 1
ATOM 3249 N N . LEU B 1 135 ? 0.142 -6.434 8.008 1 97.31 135 LEU B N 1
ATOM 3250 C CA . LEU B 1 135 ? -0.862 -7.363 8.516 1 97.31 135 LEU B CA 1
ATOM 3251 C C . LEU B 1 135 ? -1.604 -8.047 7.371 1 97.31 135 LEU B C 1
ATOM 3253 O O . LEU B 1 135 ? -2.828 -7.934 7.266 1 97.31 135 LEU B O 1
ATOM 3257 N N . PRO B 1 136 ? -0.868 -8.789 6.57 1 98.12 136 PRO B N 1
ATOM 3258 C CA . PRO B 1 136 ? -1.472 -9.305 5.344 1 98.12 136 PRO B CA 1
ATOM 3259 C C . PRO B 1 136 ? -2.525 -10.375 5.609 1 98.12 136 PRO B C 1
ATOM 3261 O O . PRO B 1 136 ? -2.447 -11.094 6.613 1 98.12 136 PRO B O 1
ATOM 3264 N N . LEU B 1 137 ? -3.527 -10.445 4.828 1 97.62 137 LEU B N 1
ATOM 3265 C CA . LEU B 1 137 ? -4.484 -11.539 4.676 1 97.62 137 LEU B CA 1
ATOM 3266 C C . LEU B 1 137 ? -4.281 -12.258 3.348 1 97.62 137 LEU B C 1
ATOM 3268 O O . LEU B 1 137 ? -3.254 -12.906 3.139 1 97.62 137 LEU B O 1
ATOM 3272 N N . LEU B 1 138 ? -5.23 -12.055 2.373 1 98.62 138 LEU B N 1
ATOM 3273 C CA . LEU B 1 138 ? -4.969 -12.57 1.034 1 98.62 138 LEU B CA 1
ATOM 3274 C C . LEU B 1 138 ? -3.979 -11.672 0.292 1 98.62 138 LEU B C 1
ATOM 3276 O O . LEU B 1 138 ? -4.203 -10.469 0.159 1 98.62 138 LEU B O 1
ATOM 3280 N N . ARG B 1 139 ? -2.867 -12.281 -0.126 1 98.62 139 ARG B N 1
ATOM 3281 C CA . ARG B 1 139 ? -1.751 -11.523 -0.684 1 98.62 139 ARG B CA 1
ATOM 3282 C C . ARG B 1 139 ? -1.68 -11.695 -2.197 1 98.62 139 ARG B C 1
ATOM 3284 O O . ARG B 1 139 ? -2.053 -12.742 -2.732 1 98.62 139 ARG B O 1
ATOM 3291 N N . PRO B 1 140 ? -1.183 -10.617 -2.91 1 98.69 140 PRO B N 1
ATOM 3292 C CA . PRO B 1 140 ? -0.991 -10.781 -4.355 1 98.69 140 PRO B CA 1
ATOM 3293 C C . PRO B 1 140 ? -0.139 -11.992 -4.703 1 98.69 140 PRO B C 1
ATOM 3295 O O . PRO B 1 140 ? 0.95 -12.172 -4.152 1 98.69 140 PRO B O 1
ATOM 3298 N N . CYS B 1 141 ? -0.6 -12.797 -5.625 1 98.25 141 CYS B N 1
ATOM 3299 C CA . CYS B 1 141 ? -0.097 -14.148 -5.832 1 98.25 141 CYS B CA 1
ATOM 3300 C C . CYS B 1 141 ? 1.351 -14.133 -6.305 1 98.25 141 CYS B C 1
ATOM 3302 O O . CYS B 1 141 ? 2.199 -14.836 -5.758 1 98.25 141 CYS B O 1
ATOM 3304 N N . THR B 1 142 ? 1.653 -13.305 -7.32 1 98.19 142 THR B N 1
ATOM 3305 C CA . THR B 1 142 ? 2.986 -13.312 -7.91 1 98.19 142 THR B CA 1
ATOM 3306 C C . THR B 1 142 ? 4.023 -12.812 -6.906 1 98.19 142 THR B C 1
ATOM 3308 O O . THR B 1 142 ? 4.992 -13.516 -6.609 1 98.19 142 THR B O 1
ATOM 3311 N N . PRO B 1 143 ? 3.822 -11.664 -6.262 1 98.81 143 PRO B N 1
ATOM 3312 C CA . PRO B 1 143 ? 4.793 -11.188 -5.273 1 98.81 143 PRO B CA 1
ATOM 3313 C C . PRO B 1 143 ? 4.996 -12.164 -4.121 1 98.81 143 PRO B C 1
ATOM 3315 O O . PRO B 1 143 ? 6.133 -12.453 -3.742 1 98.81 143 PRO B O 1
ATOM 3318 N N . TYR B 1 144 ? 3.939 -12.648 -3.6 1 98.88 144 TYR B N 1
ATOM 3319 C CA . TYR B 1 144 ? 4.047 -13.562 -2.465 1 98.88 144 TYR B CA 1
ATOM 3320 C C . TYR B 1 144 ? 4.746 -14.852 -2.863 1 98.88 144 TYR B C 1
ATOM 3322 O O . TYR B 1 144 ? 5.531 -15.406 -2.092 1 98.88 144 TYR B O 1
ATOM 3330 N N . GLY B 1 145 ? 4.422 -15.32 -4.07 1 98.75 145 GLY B N 1
ATOM 3331 C CA . GLY B 1 145 ? 5.125 -16.484 -4.602 1 98.75 145 GLY B CA 1
ATOM 3332 C C . GLY B 1 145 ? 6.625 -16.281 -4.691 1 98.75 145 GLY B C 1
ATOM 3333 O O . GLY B 1 145 ? 7.402 -17.188 -4.391 1 98.75 145 GLY B O 1
ATOM 3334 N N . ILE B 1 146 ? 7.039 -15.125 -5.098 1 98.88 146 ILE B N 1
ATOM 3335 C CA . ILE B 1 146 ? 8.453 -14.781 -5.203 1 98.88 146 ILE B CA 1
ATOM 3336 C C . ILE B 1 146 ? 9.102 -14.82 -3.818 1 98.88 146 ILE B C 1
ATOM 3338 O O . ILE B 1 146 ? 10.195 -15.359 -3.648 1 98.88 146 ILE B O 1
ATOM 3342 N N . ILE B 1 147 ? 8.43 -14.258 -2.807 1 98.88 147 ILE B N 1
ATOM 3343 C CA . ILE B 1 147 ? 8.953 -14.25 -1.443 1 98.88 147 ILE B CA 1
ATOM 3344 C C . ILE B 1 147 ? 9.172 -15.688 -0.966 1 98.88 147 ILE B C 1
ATOM 3346 O O . ILE B 1 147 ? 10.227 -16.016 -0.419 1 98.88 147 ILE B O 1
ATOM 3350 N N . GLN B 1 148 ? 8.148 -16.531 -1.23 1 98.69 148 GLN B N 1
ATOM 3351 C CA . GLN B 1 148 ? 8.258 -17.922 -0.813 1 98.69 148 GLN B CA 1
ATOM 3352 C C . GLN B 1 148 ? 9.438 -18.609 -1.487 1 98.69 148 GLN B C 1
ATOM 3354 O O . GLN B 1 148 ? 10.148 -19.406 -0.857 1 98.69 148 GLN B O 1
ATOM 3359 N N . LEU B 1 149 ? 9.594 -18.328 -2.76 1 98.69 149 LEU B N 1
ATOM 3360 C CA . LEU B 1 149 ? 10.695 -18.922 -3.512 1 98.69 149 LEU B CA 1
ATOM 3361 C C . LEU B 1 149 ? 12.039 -18.5 -2.922 1 98.69 149 LEU B C 1
ATOM 3363 O O . LEU B 1 149 ? 12.898 -19.344 -2.658 1 98.69 149 LEU B O 1
ATOM 3367 N N . LEU B 1 150 ? 12.227 -17.234 -2.65 1 98.75 150 LEU B N 1
ATOM 3368 C CA . LEU B 1 150 ? 13.477 -16.703 -2.094 1 98.75 150 LEU B CA 1
ATOM 3369 C C . LEU B 1 150 ? 13.727 -17.281 -0.701 1 98.75 150 LEU B C 1
ATOM 3371 O O . LEU B 1 150 ? 14.859 -17.609 -0.36 1 98.75 150 LEU B O 1
ATOM 3375 N N . GLU B 1 151 ? 12.68 -17.406 0.089 1 98.25 151 GLU B N 1
ATOM 3376 C CA . GLU B 1 151 ? 12.805 -17.953 1.436 1 98.25 151 GLU B CA 1
ATOM 3377 C C . GLU B 1 151 ? 13.203 -19.422 1.396 1 98.25 151 GLU B C 1
ATOM 3379 O O . GLU B 1 151 ? 14 -19.875 2.223 1 98.25 151 GLU B O 1
ATOM 3384 N N . ALA B 1 152 ? 12.625 -20.156 0.462 1 98.06 152 ALA B N 1
ATOM 3385 C CA . ALA B 1 152 ? 12.914 -21.594 0.349 1 98.06 152 ALA B CA 1
ATOM 3386 C C . ALA B 1 152 ? 14.391 -21.828 0.062 1 98.06 152 ALA B C 1
ATOM 3388 O O . ALA B 1 152 ? 14.945 -22.859 0.444 1 98.06 152 ALA B O 1
ATOM 3389 N N . TYR B 1 153 ? 15.07 -20.938 -0.608 1 97.81 153 TYR B N 1
ATOM 3390 C CA . TYR B 1 153 ? 16.5 -21.047 -0.916 1 97.81 153 TYR B CA 1
ATOM 3391 C C . TYR B 1 153 ? 17.344 -20.359 0.147 1 97.81 153 TYR B C 1
ATOM 3393 O O . TYR B 1 153 ? 18.531 -20.141 -0.051 1 97.81 153 TYR B O 1
ATOM 3401 N N . ASN B 1 154 ? 16.719 -19.875 1.225 1 97.38 154 ASN B N 1
ATOM 3402 C CA . ASN B 1 154 ? 17.359 -19.297 2.396 1 97.38 154 ASN B CA 1
ATOM 3403 C C . ASN B 1 154 ? 18.109 -18.016 2.045 1 97.38 154 ASN B C 1
ATOM 3405 O O . ASN B 1 154 ? 19.203 -17.766 2.559 1 97.38 154 ASN B O 1
ATOM 3409 N N . ILE B 1 155 ? 17.625 -17.297 1.07 1 97 155 ILE B N 1
ATOM 3410 C CA . ILE B 1 155 ? 18.188 -15.984 0.748 1 97 155 ILE B CA 1
ATOM 3411 C C . ILE B 1 155 ? 17.844 -14.992 1.853 1 97 155 ILE B C 1
ATOM 3413 O O . ILE B 1 155 ? 16.672 -14.773 2.16 1 97 155 ILE B O 1
ATOM 3417 N N . PRO B 1 156 ? 18.781 -14.367 2.518 1 96.5 156 PRO B N 1
ATOM 3418 C CA . PRO B 1 156 ? 18.531 -13.438 3.621 1 96.5 156 PRO B CA 1
ATOM 3419 C C . PRO B 1 156 ? 18.031 -12.078 3.141 1 96.5 156 PRO B C 1
ATOM 3421 O O . PRO B 1 156 ? 18.828 -11.156 2.957 1 96.5 156 PRO B O 1
ATOM 3424 N N . LEU B 1 157 ? 16.812 -11.859 3.148 1 98.12 157 LEU B N 1
ATOM 3425 C CA . LEU B 1 157 ? 16.172 -10.695 2.535 1 98.12 157 LEU B CA 1
ATOM 3426 C C . LEU B 1 157 ? 16.25 -9.484 3.459 1 98.12 157 LEU B C 1
ATOM 3428 O O . LEU B 1 157 ? 16.25 -8.344 2.994 1 98.12 157 LEU B O 1
ATOM 3432 N N . LYS B 1 158 ? 16.281 -9.688 4.836 1 98.19 158 LYS B N 1
ATOM 3433 C CA . LYS B 1 158 ? 16.312 -8.586 5.793 1 98.19 158 LYS B CA 1
ATOM 3434 C C . LYS B 1 158 ? 17.578 -7.75 5.633 1 98.19 158 LYS B C 1
ATOM 3436 O O . LYS B 1 158 ? 18.688 -8.281 5.633 1 98.19 158 LYS B O 1
ATOM 3441 N N . GLY B 1 159 ? 17.438 -6.484 5.367 1 97.75 159 GLY B N 1
ATOM 3442 C CA . GLY B 1 159 ? 18.547 -5.555 5.227 1 97.75 159 GLY B CA 1
ATOM 3443 C C . GLY B 1 159 ? 19.062 -5.461 3.807 1 97.75 159 GLY B C 1
ATOM 3444 O O . GLY B 1 159 ? 19.797 -4.535 3.471 1 97.75 159 GLY B O 1
ATOM 3445 N N . MET B 1 160 ? 18.703 -6.438 2.945 1 98.06 160 MET B N 1
ATOM 3446 C CA . MET B 1 160 ? 19.156 -6.48 1.562 1 98.06 160 MET B CA 1
ATOM 3447 C C . MET B 1 160 ? 18.609 -5.305 0.765 1 98.06 160 MET B C 1
ATOM 3449 O O . MET B 1 160 ? 17.469 -4.883 0.979 1 98.06 160 MET B O 1
ATOM 3453 N N . HIS B 1 161 ? 19.438 -4.746 -0.116 1 98.69 161 HIS B N 1
ATOM 3454 C CA . HIS B 1 161 ? 18.938 -3.736 -1.041 1 98.69 161 HIS B CA 1
ATOM 3455 C C . HIS B 1 161 ? 18.297 -4.383 -2.264 1 98.69 161 HIS B C 1
ATOM 3457 O O . HIS B 1 161 ? 18.984 -4.898 -3.139 1 98.69 161 HIS B O 1
ATOM 3463 N N . ALA B 1 162 ? 16.984 -4.359 -2.307 1 98.88 162 ALA B N 1
ATOM 3464 C CA . ALA B 1 162 ? 16.203 -4.902 -3.416 1 98.88 162 ALA B CA 1
ATOM 3465 C C . ALA B 1 162 ? 15.727 -3.795 -4.348 1 98.88 162 ALA B C 1
ATOM 3467 O O . ALA B 1 162 ? 15.203 -2.777 -3.889 1 98.88 162 ALA B O 1
ATOM 3468 N N . VAL B 1 163 ? 15.961 -3.996 -5.625 1 98.94 163 VAL B N 1
ATOM 3469 C CA . VAL B 1 163 ? 15.477 -3.066 -6.637 1 98.94 163 VAL B CA 1
ATOM 3470 C C . VAL B 1 163 ? 14.391 -3.738 -7.473 1 98.94 163 VAL B C 1
ATOM 3472 O O . VAL B 1 163 ? 14.609 -4.801 -8.055 1 98.94 163 VAL B O 1
ATOM 3475 N N . VAL B 1 164 ? 13.227 -3.176 -7.434 1 98.94 164 VAL B N 1
ATOM 3476 C CA . VAL B 1 164 ? 12.102 -3.619 -8.258 1 98.94 164 VAL B CA 1
ATOM 3477 C C . VAL B 1 164 ? 11.992 -2.738 -9.5 1 98.94 164 VAL B C 1
ATOM 3479 O O . VAL B 1 164 ? 11.82 -1.521 -9.391 1 98.94 164 VAL B O 1
ATOM 3482 N N . VAL B 1 165 ? 12.156 -3.32 -10.664 1 98.81 165 VAL B N 1
ATOM 3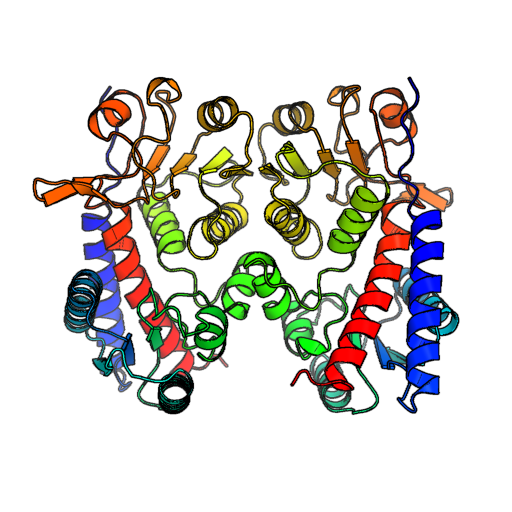483 C CA . VAL B 1 165 ? 11.984 -2.586 -11.914 1 98.81 165 VAL B CA 1
ATOM 3484 C C . VAL B 1 165 ? 10.617 -2.904 -12.516 1 98.81 165 VAL B C 1
ATOM 3486 O O . VAL B 1 165 ? 10.398 -4.008 -13.023 1 98.81 165 VAL B O 1
ATOM 3489 N N . GLY B 1 166 ? 9.781 -1.942 -12.547 1 98.5 166 GLY B N 1
ATOM 3490 C CA . GLY B 1 166 ? 8.367 -2.086 -12.836 1 98.5 166 GLY B CA 1
ATOM 3491 C C . GLY B 1 166 ? 7.477 -1.788 -11.648 1 98.5 166 GLY B C 1
ATOM 3492 O O . GLY B 1 166 ? 7.676 -2.34 -10.562 1 98.5 166 GLY B O 1
ATOM 3493 N N . ALA B 1 167 ? 6.508 -0.904 -11.812 1 98.31 167 ALA B N 1
ATOM 3494 C CA . ALA B 1 167 ? 5.676 -0.465 -10.695 1 98.31 167 ALA B CA 1
ATOM 3495 C C . ALA B 1 167 ? 4.195 -0.677 -10.992 1 98.31 167 ALA B C 1
ATOM 3497 O O . ALA B 1 167 ? 3.373 0.206 -10.742 1 98.31 167 ALA B O 1
ATOM 3498 N N . SER B 1 168 ? 3.855 -1.812 -11.531 1 96.94 168 SER B N 1
ATOM 3499 C CA . SER B 1 168 ? 2.457 -2.123 -11.805 1 96.94 168 SER B CA 1
ATOM 3500 C C . SER B 1 168 ? 1.673 -2.318 -10.508 1 96.94 168 SER B C 1
ATOM 3502 O O . SER B 1 168 ? 2.258 -2.568 -9.453 1 96.94 168 SER B O 1
ATOM 3504 N N . ASN B 1 169 ? 0.356 -2.279 -10.625 1 95.94 169 ASN B N 1
ATOM 3505 C CA . ASN B 1 169 ? -0.527 -2.404 -9.469 1 95.94 169 ASN B CA 1
ATOM 3506 C C . ASN B 1 169 ? -0.561 -3.836 -8.938 1 95.94 169 ASN B C 1
ATOM 3508 O O . ASN B 1 169 ? -0.83 -4.062 -7.758 1 95.94 169 ASN B O 1
ATOM 3512 N N . ILE B 1 170 ? -0.278 -4.777 -9.797 1 93.81 170 ILE B N 1
ATOM 351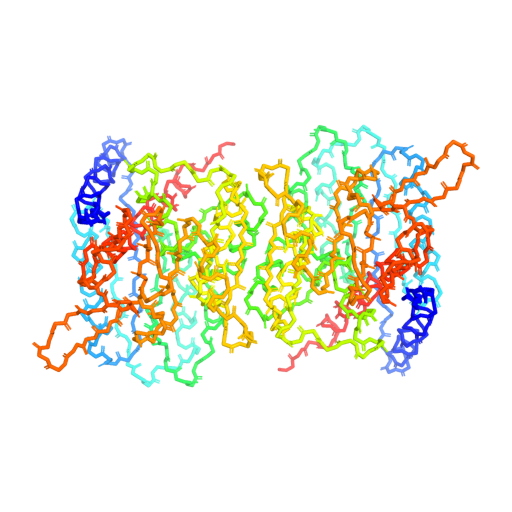3 C CA . ILE B 1 170 ? -0.575 -6.148 -9.391 1 93.81 170 ILE B CA 1
ATOM 3514 C C . ILE B 1 170 ? 0.726 -6.891 -9.102 1 93.81 170 ILE B C 1
ATOM 3516 O O . ILE B 1 170 ? 0.708 -7.984 -8.531 1 93.81 170 ILE B O 1
ATOM 3520 N N . VAL B 1 171 ? 1.914 -6.312 -9.547 1 97.69 171 VAL B N 1
ATOM 3521 C CA . VAL B 1 171 ? 3.166 -7.012 -9.281 1 97.69 171 VAL B CA 1
ATOM 3522 C C . VAL B 1 171 ? 4.164 -6.059 -8.625 1 97.69 171 VAL B C 1
ATOM 3524 O O . VAL B 1 171 ? 4.496 -6.211 -7.449 1 97.69 171 VAL B O 1
ATOM 3527 N N . GLY B 1 172 ? 4.512 -4.992 -9.352 1 98.38 172 GLY B N 1
ATOM 3528 C CA . GLY B 1 172 ? 5.602 -4.129 -8.922 1 98.38 172 GLY B CA 1
ATOM 3529 C C . GLY B 1 172 ? 5.379 -3.527 -7.543 1 98.38 172 GLY B C 1
ATOM 3530 O O . GLY B 1 172 ? 6.18 -3.734 -6.633 1 98.38 172 GLY B O 1
ATOM 3531 N N . ARG B 1 173 ? 4.293 -2.869 -7.418 1 98.69 173 ARG B N 1
ATOM 3532 C CA . ARG B 1 173 ? 4 -2.168 -6.172 1 98.69 173 ARG B CA 1
ATOM 3533 C C . ARG B 1 173 ? 3.799 -3.15 -5.023 1 98.69 173 ARG B C 1
ATOM 3535 O O . ARG B 1 173 ? 4.441 -3.027 -3.977 1 98.69 173 ARG B O 1
ATOM 3542 N N . PRO B 1 174 ? 2.979 -4.203 -5.18 1 98.81 174 PRO B N 1
ATOM 3543 C CA . PRO B 1 174 ? 2.865 -5.16 -4.082 1 98.81 174 PRO B CA 1
ATOM 3544 C C . PRO B 1 174 ? 4.18 -5.887 -3.795 1 98.81 174 PRO B C 1
ATOM 3546 O O . PRO B 1 174 ? 4.445 -6.258 -2.648 1 98.81 174 PRO B O 1
ATOM 3549 N N . MET B 1 175 ? 5.023 -6.105 -4.816 1 98.94 175 MET B N 1
ATOM 3550 C CA . MET B 1 175 ? 6.336 -6.707 -4.602 1 98.94 175 MET B CA 1
ATOM 3551 C C . MET B 1 175 ? 7.18 -5.852 -3.664 1 98.94 175 MET B C 1
ATOM 3553 O O . MET B 1 175 ? 7.824 -6.371 -2.752 1 98.94 175 MET B O 1
ATOM 3557 N N . ALA B 1 176 ? 7.156 -4.574 -3.926 1 98.88 176 ALA B N 1
ATOM 3558 C CA . ALA B 1 176 ? 7.875 -3.643 -3.061 1 98.88 176 ALA B CA 1
ATOM 3559 C C . ALA B 1 176 ? 7.367 -3.725 -1.624 1 98.88 176 ALA B C 1
ATOM 3561 O O . ALA B 1 176 ? 8.156 -3.703 -0.678 1 98.88 176 ALA B O 1
ATOM 3562 N N . LEU B 1 177 ? 6.082 -3.848 -1.452 1 98.88 177 LEU B N 1
ATOM 3563 C CA . LEU B 1 177 ? 5.48 -3.91 -0.124 1 98.88 177 LEU B CA 1
ATOM 3564 C C . LEU B 1 177 ? 5.867 -5.203 0.587 1 98.88 177 LEU B C 1
ATOM 3566 O O . LEU B 1 177 ? 6.148 -5.195 1.789 1 98.88 177 LEU B O 1
ATOM 3570 N N . GLU B 1 178 ? 5.859 -6.328 -0.143 1 98.88 178 GLU B N 1
ATOM 3571 C CA . GLU B 1 178 ? 6.305 -7.594 0.429 1 98.88 178 GLU B CA 1
ATOM 3572 C C . GLU B 1 178 ? 7.73 -7.492 0.955 1 98.88 178 GLU B C 1
ATOM 3574 O O . GLU B 1 178 ? 8.016 -7.914 2.08 1 98.88 178 GLU B O 1
ATOM 3579 N N . LEU B 1 179 ? 8.609 -6.961 0.122 1 98.88 179 LEU B N 1
ATOM 3580 C CA . LEU B 1 179 ? 10.031 -6.855 0.462 1 98.88 179 LEU B CA 1
ATOM 3581 C C . LEU B 1 179 ? 10.234 -5.914 1.644 1 98.88 179 LEU B C 1
ATOM 3583 O O . LEU B 1 179 ? 11.039 -6.203 2.537 1 98.88 179 LEU B O 1
ATOM 3587 N N . LEU B 1 180 ? 9.516 -4.836 1.609 1 98.69 180 LEU B N 1
ATOM 3588 C CA . LEU B 1 180 ? 9.586 -3.891 2.717 1 98.69 180 LEU B CA 1
ATOM 3589 C C . LEU B 1 180 ? 9.141 -4.539 4.02 1 98.69 180 LEU B C 1
ATOM 3591 O O . LEU B 1 180 ? 9.734 -4.309 5.074 1 98.69 180 LEU B O 1
ATOM 3595 N N . ALA B 1 181 ? 8.094 -5.32 3.988 1 98.25 181 ALA B N 1
ATOM 3596 C CA . ALA B 1 181 ? 7.551 -5.98 5.172 1 98.25 181 ALA B CA 1
ATOM 3597 C C . ALA B 1 181 ? 8.57 -6.93 5.789 1 98.25 181 ALA B C 1
ATOM 3599 O O . ALA B 1 181 ? 8.594 -7.125 7.008 1 98.25 181 ALA B O 1
ATOM 3600 N N . ILE B 1 182 ? 9.414 -7.488 4.984 1 98 182 ILE B N 1
ATOM 3601 C CA . ILE B 1 182 ? 10.414 -8.438 5.449 1 98 182 ILE B CA 1
ATOM 3602 C C . ILE B 1 182 ? 11.602 -7.691 6.051 1 98 182 ILE B C 1
ATOM 3604 O O . ILE B 1 182 ? 12.336 -8.234 6.875 1 98 182 ILE B O 1
ATOM 3608 N N . GLY B 1 183 ? 11.828 -6.453 5.605 1 98.38 183 GLY B N 1
ATOM 3609 C CA . GLY B 1 183 ? 12.914 -5.645 6.141 1 98.38 183 GLY B CA 1
ATOM 3610 C C . GLY B 1 183 ? 14 -5.359 5.121 1 98.38 183 GLY B C 1
ATOM 3611 O O . GLY B 1 183 ? 15.125 -5.023 5.492 1 98.38 183 GLY B O 1
ATOM 3612 N N . SER B 1 184 ? 13.68 -5.566 3.836 1 98.75 184 SER B N 1
ATOM 3613 C CA . SER B 1 184 ? 14.609 -5.133 2.795 1 98.75 184 SER B CA 1
ATOM 3614 C C . SER B 1 184 ? 14.57 -3.619 2.621 1 98.75 184 SER B C 1
ATOM 3616 O O . SER B 1 184 ? 13.562 -2.977 2.916 1 98.75 184 SER B O 1
ATOM 3618 N N . THR B 1 185 ? 15.719 -3.055 2.25 1 98.88 185 THR B N 1
ATOM 3619 C CA . THR B 1 185 ? 15.703 -1.719 1.663 1 98.88 185 THR B CA 1
ATOM 3620 C C . THR B 1 185 ? 15.242 -1.773 0.209 1 98.88 185 THR B C 1
ATOM 3622 O O . THR B 1 185 ? 15.812 -2.516 -0.599 1 98.88 185 THR B O 1
ATOM 3625 N N . VAL B 1 186 ? 14.211 -1.015 -0.161 1 98.88 186 VAL B N 1
ATOM 3626 C CA . VAL B 1 186 ? 13.594 -1.257 -1.458 1 98.88 186 VAL B CA 1
ATOM 3627 C C . VAL B 1 186 ? 13.68 0.004 -2.316 1 98.88 186 VAL B C 1
ATOM 3629 O O . VAL B 1 186 ? 13.375 1.104 -1.845 1 98.88 186 VAL B O 1
ATOM 3632 N N . THR B 1 187 ? 14.141 -0.119 -3.51 1 98.88 187 THR B N 1
ATOM 3633 C CA . THR B 1 187 ? 14.047 0.902 -4.547 1 98.88 187 THR B CA 1
ATOM 3634 C C . THR B 1 187 ? 13.086 0.464 -5.652 1 98.88 187 THR B C 1
ATOM 3636 O O . THR B 1 187 ? 13.188 -0.655 -6.16 1 98.88 187 THR B O 1
ATOM 3639 N N . VAL B 1 188 ? 12.164 1.284 -5.973 1 98.94 188 VAL B N 1
ATOM 3640 C CA . VAL B 1 188 ? 11.219 0.969 -7.035 1 98.94 188 VAL B CA 1
ATOM 3641 C C . VAL B 1 188 ? 11.484 1.856 -8.25 1 98.94 188 VAL B C 1
ATOM 3643 O O . VAL B 1 188 ? 11.414 3.084 -8.156 1 98.94 188 VAL B O 1
ATOM 3646 N N . CYS B 1 189 ? 11.812 1.228 -9.344 1 98.88 189 CYS B N 1
ATOM 3647 C CA . CYS B 1 189 ? 12.062 1.9 -10.609 1 98.88 189 CYS B CA 1
ATOM 3648 C C . CYS B 1 189 ? 10.922 1.658 -11.586 1 98.88 189 CYS B C 1
ATOM 3650 O O . CYS B 1 189 ? 10.141 0.718 -11.422 1 98.88 189 CYS B O 1
ATOM 3652 N N . HIS B 1 190 ? 10.766 2.486 -12.516 1 98.5 190 HIS B N 1
ATOM 3653 C CA . HIS B 1 190 ? 9.695 2.467 -13.508 1 98.5 190 HIS B CA 1
ATOM 3654 C C . HIS B 1 190 ? 10.078 3.279 -14.742 1 98.5 190 HIS B C 1
ATOM 3656 O O . HIS B 1 190 ? 11.242 3.664 -14.906 1 98.5 190 HIS B O 1
ATOM 3662 N N . ARG B 1 191 ? 9.133 3.506 -15.641 1 97.12 191 ARG B N 1
ATOM 3663 C CA . ARG B 1 191 ? 9.422 4.07 -16.953 1 97.12 191 ARG B CA 1
ATOM 3664 C C . ARG B 1 191 ? 9.93 5.504 -16.844 1 97.12 191 ARG B C 1
ATOM 3666 O O . ARG B 1 191 ? 10.617 6 -17.734 1 97.12 191 ARG B O 1
ATOM 3673 N N . PHE B 1 192 ? 9.672 6.27 -15.766 1 98 192 PHE B N 1
ATOM 3674 C CA . PHE B 1 192 ? 10.078 7.656 -15.594 1 98 192 PHE B CA 1
ATOM 3675 C C . PHE B 1 192 ? 11.43 7.734 -14.883 1 98 192 PHE B C 1
ATOM 3677 O O . PHE B 1 192 ? 12 8.82 -14.75 1 98 192 PHE B O 1
ATOM 3684 N N . THR B 1 193 ? 11.938 6.574 -14.484 1 98.31 193 THR B N 1
ATOM 3685 C CA . THR B 1 193 ? 13.234 6.559 -13.805 1 98.31 193 THR B CA 1
ATOM 3686 C C . THR B 1 193 ? 14.344 7.031 -14.742 1 98.31 193 THR B C 1
ATOM 3688 O O . THR B 1 193 ? 14.445 6.555 -15.875 1 98.31 193 THR B O 1
ATOM 3691 N N . ARG B 1 194 ? 15.195 7.969 -14.422 1 95.88 194 ARG B N 1
ATOM 3692 C CA . ARG B 1 194 ? 16.203 8.602 -15.273 1 95.88 194 ARG B CA 1
ATOM 3693 C C . ARG B 1 194 ? 17.484 7.781 -15.297 1 95.88 194 ARG B C 1
ATOM 3695 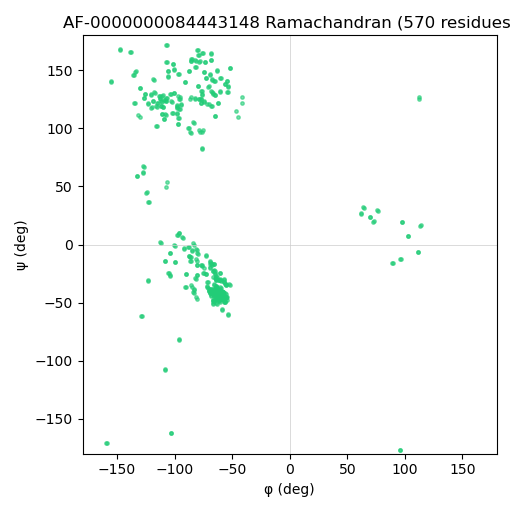O O . ARG B 1 194 ? 18.188 7.742 -16.312 1 95.88 194 ARG B O 1
ATOM 3702 N N . ASP B 1 195 ? 17.984 7.152 -14.367 1 94.06 195 ASP B N 1
ATOM 3703 C CA . ASP B 1 195 ? 19.266 6.445 -14.273 1 94.06 195 ASP B CA 1
ATOM 3704 C C . ASP B 1 195 ? 19.047 5.004 -13.812 1 94.06 195 ASP B C 1
ATOM 3706 O O . ASP B 1 195 ? 19.625 4.582 -12.805 1 94.06 195 ASP B O 1
ATOM 3710 N N . LEU B 1 196 ? 18.391 4.305 -14.742 1 98 196 LEU B N 1
ATOM 3711 C CA . LEU B 1 196 ? 18.031 2.939 -14.375 1 98 196 LEU B CA 1
ATOM 3712 C C . LEU B 1 196 ? 19.281 2.098 -14.125 1 98 196 LEU B C 1
ATOM 3714 O O . LEU B 1 196 ? 19.297 1.261 -13.219 1 98 196 LEU B O 1
ATOM 3718 N N . GLU B 1 197 ? 20.359 2.312 -14.945 1 98.31 197 GLU B N 1
ATOM 3719 C CA . GLU B 1 197 ? 21.609 1.562 -14.805 1 98.31 197 GLU B CA 1
ATOM 3720 C C . GLU B 1 197 ? 22.156 1.67 -13.383 1 98.31 197 GLU B C 1
ATOM 3722 O O . GLU B 1 197 ? 22.547 0.665 -12.789 1 98.31 197 GLU B O 1
ATOM 3727 N N . LYS B 1 198 ? 22.188 2.883 -12.875 1 98.12 198 LYS B N 1
ATOM 3728 C CA . LYS B 1 198 ? 22.703 3.125 -11.531 1 98.12 198 LYS B CA 1
ATOM 3729 C C . LYS B 1 198 ? 21.969 2.283 -10.492 1 98.12 198 LYS B C 1
ATOM 3731 O O . LYS B 1 198 ? 22.594 1.682 -9.617 1 98.12 198 LYS B O 1
ATOM 3736 N N . HIS B 1 199 ? 20.703 2.248 -10.578 1 98.5 199 HIS B N 1
ATOM 3737 C CA . HIS B 1 199 ? 19.891 1.498 -9.625 1 98.5 199 HIS B CA 1
ATOM 3738 C C . HIS B 1 199 ? 20.109 -0.004 -9.781 1 98.5 199 HIS B C 1
ATOM 3740 O O . HIS B 1 199 ? 20.25 -0.724 -8.789 1 98.5 199 HIS B O 1
ATOM 3746 N N . VAL B 1 200 ? 20.125 -0.491 -11 1 98.69 200 VAL B N 1
ATOM 3747 C CA . VAL B 1 200 ? 20.312 -1.915 -11.258 1 98.69 200 VAL B CA 1
ATOM 3748 C C . VAL B 1 200 ? 21.672 -2.355 -10.711 1 98.69 200 VAL B C 1
ATOM 3750 O O . VAL B 1 200 ? 21.781 -3.393 -10.055 1 98.69 200 VAL B O 1
ATOM 3753 N N . ARG B 1 201 ? 22.734 -1.576 -10.93 1 98.44 201 ARG B N 1
ATOM 3754 C CA . ARG B 1 201 ? 24.078 -1.902 -10.469 1 98.44 201 ARG B CA 1
ATOM 3755 C C . ARG B 1 201 ? 24.141 -1.953 -8.945 1 98.44 201 ARG B C 1
ATOM 3757 O O . ARG B 1 201 ? 24.922 -2.713 -8.375 1 98.44 201 ARG B O 1
ATOM 3764 N N . SER B 1 202 ? 23.297 -1.222 -8.305 1 97.62 202 SER B N 1
ATOM 3765 C CA . SER B 1 202 ? 23.344 -1.121 -6.848 1 97.62 202 SER B CA 1
ATOM 3766 C C . SER B 1 202 ? 22.531 -2.238 -6.191 1 97.62 202 SER B C 1
ATOM 3768 O O . SER B 1 202 ? 22.641 -2.455 -4.984 1 97.62 202 SER B O 1
ATOM 3770 N N . ALA B 1 203 ? 21.766 -2.996 -6.891 1 98.44 203 ALA B N 1
ATOM 3771 C CA . ALA B 1 203 ? 20.828 -3.99 -6.367 1 98.44 203 ALA B CA 1
ATOM 3772 C C . ALA B 1 203 ? 21.562 -5.246 -5.91 1 98.44 203 ALA B C 1
ATOM 3774 O O . ALA B 1 203 ? 22.453 -5.738 -6.605 1 98.44 203 ALA B O 1
ATOM 3775 N N . GLU B 1 204 ? 21.266 -5.73 -4.727 1 98.62 204 GLU B N 1
ATOM 3776 C CA . GLU B 1 204 ? 21.625 -7.094 -4.344 1 98.62 204 GLU B CA 1
ATOM 3777 C C . GLU B 1 204 ? 20.578 -8.094 -4.848 1 98.62 204 GLU B C 1
ATOM 3779 O O . GLU B 1 204 ? 20.938 -9.18 -5.316 1 98.62 204 GLU B O 1
ATOM 3784 N N . LEU B 1 205 ? 19.375 -7.746 -4.75 1 98.88 205 LEU B N 1
ATOM 3785 C CA . LEU B 1 205 ? 18.234 -8.453 -5.32 1 98.88 205 LEU B CA 1
ATOM 3786 C C . LEU B 1 205 ? 17.531 -7.594 -6.371 1 98.88 205 LEU B C 1
ATOM 3788 O O . LEU B 1 205 ? 17.109 -6.473 -6.082 1 98.88 205 LEU B O 1
ATOM 3792 N N . LEU B 1 206 ? 17.516 -8.109 -7.578 1 98.88 206 LEU B N 1
ATOM 3793 C CA . LEU B 1 206 ? 16.891 -7.41 -8.688 1 98.88 206 LEU B CA 1
ATOM 3794 C C . LEU B 1 206 ? 15.625 -8.141 -9.148 1 98.88 206 LEU B C 1
ATOM 3796 O O . LEU B 1 206 ? 15.695 -9.281 -9.602 1 98.88 206 LEU B O 1
ATOM 3800 N N . ILE B 1 207 ? 14.461 -7.527 -8.938 1 98.88 207 ILE B N 1
ATOM 3801 C CA . ILE B 1 207 ? 13.188 -8.031 -9.453 1 98.88 207 ILE B CA 1
ATOM 3802 C C . ILE B 1 207 ? 12.828 -7.293 -10.742 1 98.88 207 ILE B C 1
ATOM 3804 O O . ILE B 1 207 ? 12.664 -6.07 -10.734 1 98.88 207 ILE B O 1
ATOM 3808 N N . VAL B 1 208 ? 12.695 -7.988 -11.82 1 98.81 208 VAL B N 1
ATOM 3809 C CA . VAL B 1 208 ? 12.375 -7.367 -13.102 1 98.81 208 VAL B CA 1
ATOM 3810 C C . VAL B 1 208 ? 10.953 -7.727 -13.508 1 98.81 208 VAL B C 1
ATOM 3812 O O . VAL B 1 208 ? 10.672 -8.875 -13.859 1 98.81 208 VAL B O 1
ATOM 3815 N N . ALA B 1 209 ? 10.062 -6.746 -13.43 1 98.12 209 ALA B N 1
ATOM 3816 C CA . ALA B 1 209 ? 8.641 -6.941 -13.695 1 98.12 209 ALA B CA 1
ATOM 3817 C C . ALA B 1 209 ? 8.109 -5.859 -14.625 1 98.12 209 ALA B C 1
ATOM 3819 O O . ALA B 1 209 ? 7.105 -5.211 -14.32 1 98.12 209 ALA B O 1
ATOM 3820 N N . THR B 1 210 ? 8.648 -5.734 -15.805 1 97 210 THR B N 1
ATOM 3821 C CA . THR B 1 210 ? 8.32 -4.621 -16.688 1 97 210 THR B CA 1
ATOM 3822 C C . THR B 1 210 ? 7.414 -5.082 -17.828 1 97 210 THR B C 1
ATOM 3824 O O . THR B 1 210 ? 6.742 -4.27 -18.469 1 97 210 THR B O 1
ATOM 3827 N N . GLY B 1 211 ? 7.469 -6.352 -18.141 1 93.81 211 GLY B N 1
ATOM 3828 C CA . GLY B 1 211 ? 6.758 -6.848 -19.312 1 93.81 211 GLY B CA 1
ATOM 3829 C C . GLY B 1 211 ? 7.406 -6.434 -20.625 1 93.81 211 GLY B C 1
ATOM 3830 O O . GLY B 1 211 ? 6.758 -6.445 -21.672 1 93.81 211 GLY B O 1
ATOM 3831 N N . ARG B 1 212 ? 8.672 -6.043 -20.625 1 95.56 212 ARG B N 1
ATOM 3832 C CA . ARG B 1 212 ? 9.453 -5.672 -21.797 1 95.56 212 ARG B CA 1
ATOM 3833 C C . ARG B 1 212 ? 10.742 -6.484 -21.875 1 95.56 212 ARG B C 1
ATOM 3835 O O . ARG B 1 212 ? 11.547 -6.484 -20.938 1 95.56 212 ARG B O 1
ATOM 3842 N N . ARG B 1 213 ? 10.961 -7.043 -22.984 1 93.81 213 ARG B N 1
ATOM 3843 C CA . ARG B 1 213 ? 12.125 -7.906 -23.156 1 93.81 213 ARG B CA 1
ATOM 3844 C C . ARG B 1 213 ? 13.414 -7.09 -23.156 1 93.81 213 ARG B C 1
ATOM 3846 O O . ARG B 1 213 ? 13.469 -6.023 -23.781 1 93.81 213 ARG B O 1
ATOM 3853 N N . ASN B 1 214 ? 14.391 -7.543 -22.484 1 91.12 214 ASN B N 1
ATOM 3854 C CA . ASN B 1 214 ? 15.773 -7.094 -22.531 1 91.12 214 ASN B CA 1
ATOM 3855 C C . ASN B 1 214 ? 15.906 -5.633 -22.109 1 91.12 214 ASN B C 1
ATOM 3857 O O . ASN B 1 214 ? 16.75 -4.906 -22.641 1 91.12 214 ASN B O 1
ATOM 3861 N N . ILE B 1 215 ? 14.961 -5.199 -21.297 1 91.62 215 ILE B N 1
ATOM 3862 C CA . ILE B 1 215 ? 15 -3.832 -20.781 1 91.62 215 ILE B CA 1
ATOM 3863 C C . ILE B 1 215 ? 16.234 -3.646 -19.906 1 91.62 215 ILE B C 1
ATOM 3865 O O . ILE B 1 215 ? 16.766 -2.537 -19.781 1 91.62 215 ILE B O 1
ATOM 3869 N N . ILE B 1 216 ? 16.703 -4.703 -19.266 1 96.62 216 ILE B N 1
ATOM 3870 C CA . ILE B 1 216 ? 17.891 -4.676 -18.422 1 96.62 216 ILE B CA 1
ATOM 3871 C C . ILE B 1 216 ? 19.109 -5.133 -19.234 1 96.62 216 ILE B C 1
ATOM 3873 O O . ILE B 1 216 ? 19.156 -6.281 -19.688 1 96.62 216 ILE B O 1
ATOM 3877 N N . SER B 1 217 ? 20.062 -4.262 -19.422 1 96.81 217 SER B N 1
ATOM 3878 C CA . SER B 1 217 ? 21.328 -4.684 -20.031 1 96.81 217 SER B CA 1
ATOM 3879 C C . SER B 1 217 ? 22.109 -5.621 -19.109 1 96.81 217 SER B C 1
ATOM 3881 O O . SER B 1 217 ? 22.344 -5.301 -17.953 1 96.81 217 SER B O 1
ATOM 3883 N N . THR B 1 218 ? 22.531 -6.68 -19.656 1 97 218 THR B N 1
ATOM 3884 C CA . THR B 1 218 ? 23.281 -7.633 -18.844 1 97 218 THR B CA 1
ATOM 3885 C C . THR B 1 218 ? 24.625 -7.066 -18.422 1 97 218 THR B C 1
ATOM 3887 O O . THR B 1 218 ? 25.266 -7.566 -17.5 1 97 218 THR B O 1
ATOM 3890 N N . GLU B 1 219 ? 25.078 -6.012 -19.094 1 97.25 219 GLU B N 1
ATOM 3891 C CA . GLU B 1 219 ? 26.312 -5.324 -18.719 1 97.25 219 GLU B CA 1
ATOM 3892 C C . GLU B 1 219 ? 26.172 -4.637 -17.359 1 97.25 219 GLU B C 1
ATOM 3894 O O . GLU B 1 219 ? 27.172 -4.305 -16.734 1 97.25 219 GLU B O 1
ATOM 3899 N N . TRP B 1 220 ? 24.922 -4.383 -17.016 1 98.25 220 TRP B N 1
ATOM 3900 C CA . TRP B 1 220 ? 24.688 -3.701 -15.75 1 98.25 220 TRP B CA 1
ATOM 3901 C C . TRP B 1 220 ? 24.734 -4.684 -14.586 1 98.25 220 TRP B C 1
ATOM 3903 O O . TRP B 1 220 ? 24.781 -4.273 -13.422 1 98.25 220 TRP B O 1
ATOM 3913 N N . LEU B 1 221 ? 24.719 -5.992 -14.836 1 98.38 221 LEU B N 1
ATOM 3914 C CA . LEU B 1 221 ? 24.656 -7.027 -13.812 1 98.38 221 LEU B CA 1
ATOM 3915 C C . LEU B 1 221 ? 26.047 -7.367 -13.297 1 98.38 221 LEU B C 1
ATOM 3917 O O . LEU B 1 221 ? 27.047 -7.094 -13.969 1 98.38 221 LEU B O 1
ATOM 3921 N N . HIS B 1 222 ? 26.109 -7.988 -12.047 1 97.38 222 HIS B N 1
ATOM 3922 C CA . HIS B 1 222 ? 27.391 -8.391 -11.469 1 97.38 222 HIS B CA 1
ATOM 3923 C C . HIS B 1 222 ? 27.234 -9.656 -10.617 1 97.38 222 HIS B C 1
ATOM 3925 O O . HIS B 1 222 ? 26.109 -10.062 -10.305 1 97.38 222 HIS B O 1
ATOM 3931 N N . SER B 1 223 ? 28.25 -10.344 -10.195 1 95.62 223 SER B N 1
ATOM 3932 C CA . SER B 1 223 ? 28.328 -11.719 -9.703 1 95.62 223 SER B CA 1
ATOM 3933 C C . SER B 1 223 ? 27.609 -11.867 -8.367 1 95.62 223 SER B C 1
ATOM 3935 O O . SER B 1 223 ? 27.141 -12.961 -8.023 1 95.62 223 SER B O 1
ATOM 3937 N N . GLY B 1 224 ? 27.312 -10.859 -7.633 1 95.75 224 GLY B N 1
ATOM 3938 C CA . GLY B 1 224 ? 26.688 -10.984 -6.324 1 95.75 224 GLY B CA 1
ATOM 3939 C C . GLY B 1 224 ? 25.188 -10.797 -6.355 1 95.75 224 GLY B C 1
ATOM 3940 O O . GLY B 1 224 ? 24.5 -11 -5.348 1 95.75 224 GLY B O 1
ATOM 3941 N N . GLN B 1 225 ? 24.625 -10.719 -7.484 1 98.44 225 GLN B N 1
ATOM 3942 C CA . GLN B 1 225 ? 23.219 -10.32 -7.57 1 98.44 225 GLN B CA 1
ATOM 3943 C C . GLN B 1 225 ? 22.312 -11.539 -7.68 1 98.44 225 GLN B C 1
ATOM 3945 O O . GLN B 1 225 ? 22.719 -12.586 -8.195 1 98.44 225 GLN B O 1
ATOM 3950 N N . ILE B 1 226 ? 21.188 -11.422 -7.133 1 98.88 226 ILE B N 1
ATOM 3951 C CA . ILE B 1 226 ? 20.047 -12.312 -7.324 1 98.88 226 ILE B CA 1
ATOM 3952 C C . ILE B 1 226 ? 19.031 -11.672 -8.266 1 98.88 226 ILE B C 1
ATOM 3954 O O . ILE B 1 226 ? 18.594 -10.547 -8.031 1 98.88 226 ILE B O 1
ATOM 3958 N N . VAL B 1 227 ? 18.734 -12.367 -9.359 1 98.75 227 VAL B N 1
ATOM 3959 C CA . VAL B 1 227 ? 17.812 -11.797 -10.344 1 98.75 227 VAL B CA 1
ATOM 3960 C C . VAL B 1 227 ? 16.531 -12.625 -10.406 1 98.75 227 VAL B C 1
ATOM 3962 O O . VAL B 1 227 ? 16.578 -13.836 -10.641 1 98.75 227 VAL B O 1
ATOM 3965 N N . VAL B 1 228 ? 15.422 -12.016 -10.164 1 98.88 228 VAL B N 1
ATOM 3966 C CA . VAL B 1 228 ? 14.109 -12.625 -10.328 1 98.88 228 VAL B CA 1
ATOM 3967 C C . VAL B 1 228 ? 13.406 -12.008 -11.539 1 98.88 228 VAL B C 1
ATOM 3969 O O . VAL B 1 228 ? 13.062 -10.828 -11.523 1 98.88 228 VAL B O 1
ATOM 3972 N N . ASP B 1 229 ? 13.227 -12.781 -12.531 1 98.62 229 ASP B N 1
ATOM 3973 C CA . ASP B 1 229 ? 12.609 -12.344 -13.781 1 98.62 229 ASP B CA 1
ATOM 3974 C C . ASP B 1 229 ? 11.125 -12.695 -13.805 1 98.62 229 ASP B C 1
ATOM 3976 O O . ASP B 1 229 ? 10.766 -13.867 -13.984 1 98.62 229 ASP B O 1
ATOM 3980 N N . VAL B 1 230 ? 10.242 -11.703 -13.695 1 98.31 230 VAL B N 1
ATOM 3981 C CA . VAL B 1 230 ? 8.797 -11.898 -13.578 1 98.31 230 VAL B CA 1
ATOM 3982 C C . VAL B 1 230 ? 8.172 -11.906 -14.969 1 98.31 230 VAL B C 1
ATOM 3984 O O . VAL B 1 230 ? 7.102 -12.5 -15.172 1 98.31 230 VAL B O 1
ATOM 3987 N N . GLY B 1 231 ? 8.836 -11.258 -15.93 1 95.81 231 GLY B N 1
ATOM 3988 C CA . GLY B 1 231 ? 8.273 -11.109 -17.266 1 95.81 231 GLY B CA 1
ATOM 3989 C C . GLY B 1 231 ? 8.086 -12.438 -17.969 1 95.81 231 GLY B C 1
ATOM 3990 O O . GLY B 1 231 ? 8.836 -13.383 -17.75 1 95.81 231 GLY B O 1
ATOM 3991 N N . ILE B 1 232 ? 7.062 -12.484 -18.844 1 93.19 232 ILE B N 1
ATOM 3992 C CA . ILE B 1 232 ? 6.801 -13.641 -19.688 1 93.19 232 ILE B CA 1
ATOM 3993 C C . ILE B 1 232 ? 6.516 -13.195 -21.109 1 93.19 232 ILE B C 1
ATOM 3995 O O . ILE B 1 232 ? 5.613 -12.383 -21.344 1 93.19 232 ILE B O 1
ATOM 3999 N N . HIS B 1 233 ? 7.312 -13.688 -21.984 1 93.81 233 HIS B N 1
ATOM 4000 C CA . HIS B 1 233 ? 7.152 -13.422 -23.406 1 93.81 233 HIS B CA 1
ATOM 4001 C C . HIS B 1 233 ? 7.18 -14.719 -24.219 1 93.81 233 HIS B C 1
ATOM 4003 O O . HIS B 1 233 ? 7.996 -15.602 -23.953 1 93.81 233 HIS B O 1
ATOM 4009 N N . ARG B 1 234 ? 6.27 -14.82 -25.109 1 91.44 234 ARG B N 1
ATOM 4010 C CA . ARG B 1 234 ? 6.293 -15.945 -26.031 1 91.44 234 ARG B CA 1
ATOM 4011 C C . ARG B 1 234 ? 7.016 -15.578 -27.328 1 91.44 234 ARG B C 1
ATOM 4013 O O . ARG B 1 234 ? 6.613 -14.648 -28.031 1 91.44 234 ARG B O 1
ATOM 4020 N N . LEU B 1 235 ? 8.086 -16.312 -27.625 1 92.81 235 LEU B N 1
ATOM 4021 C CA . LEU B 1 235 ? 8.852 -16.078 -28.859 1 92.81 235 LEU B CA 1
ATOM 4022 C C . LEU B 1 235 ? 8.156 -16.703 -30.062 1 92.81 235 LEU B C 1
ATOM 4024 O O . LEU B 1 235 ? 7.27 -17.547 -29.906 1 92.81 235 LEU B O 1
ATOM 4028 N N . PRO B 1 236 ? 8.562 -16.266 -31.25 1 92.62 236 PRO B N 1
ATOM 4029 C CA . PRO B 1 236 ? 7.945 -16.828 -32.469 1 92.62 236 PRO B CA 1
ATOM 4030 C C . PRO B 1 236 ? 8.086 -18.344 -32.531 1 92.62 236 PRO B C 1
ATOM 4032 O O . PRO B 1 236 ? 7.203 -19.016 -33.062 1 92.62 236 PRO B O 1
ATOM 4035 N N . ASN B 1 237 ? 9.109 -18.906 -31.984 1 93.69 237 ASN B N 1
ATOM 4036 C CA . ASN B 1 237 ? 9.336 -20.344 -32.031 1 93.69 237 ASN B CA 1
ATOM 4037 C C . ASN B 1 237 ? 8.562 -21.062 -30.922 1 93.69 237 ASN B C 1
ATOM 4039 O O . ASN B 1 237 ? 8.703 -22.266 -30.75 1 93.69 237 ASN B O 1
ATOM 4043 N N . GLY B 1 238 ? 7.82 -20.266 -30.141 1 91 238 GLY B N 1
ATOM 4044 C CA . GLY B 1 238 ? 6.973 -20.844 -29.109 1 91 238 GLY B CA 1
ATOM 4045 C C . GLY B 1 238 ? 7.629 -20.875 -27.734 1 91 238 GLY B C 1
ATOM 4046 O O . GLY B 1 238 ? 6.957 -21.062 -26.734 1 91 238 GLY B O 1
ATOM 4047 N N . LYS B 1 239 ? 8.844 -20.625 -27.812 1 93.19 239 LYS B N 1
ATOM 4048 C CA . LYS B 1 239 ? 9.562 -20.656 -26.547 1 93.19 239 LYS B CA 1
ATOM 4049 C C . LYS B 1 239 ? 9.219 -19.438 -25.688 1 93.19 239 LYS B C 1
ATOM 4051 O O . LYS B 1 239 ? 9 -18.344 -26.203 1 93.19 239 LYS B O 1
ATOM 4056 N N . LEU B 1 240 ? 9.141 -19.719 -24.328 1 94.06 240 LEU B N 1
ATOM 4057 C CA . LEU B 1 240 ? 8.891 -18.625 -23.406 1 94.06 240 LEU B CA 1
ATOM 4058 C C . LEU B 1 240 ? 10.195 -18.016 -22.906 1 94.06 240 LEU B C 1
ATOM 4060 O O . LEU B 1 240 ? 11.188 -18.734 -22.719 1 94.06 240 LEU B O 1
ATOM 4064 N N . THR B 1 241 ? 10.227 -16.719 -22.797 1 95.62 241 THR B N 1
ATOM 4065 C CA . THR B 1 241 ? 11.367 -16 -22.234 1 95.62 241 THR B CA 1
ATOM 4066 C C . THR B 1 241 ? 10.898 -14.875 -21.312 1 95.62 241 THR B C 1
ATOM 4068 O O . THR B 1 241 ? 9.703 -14.578 -21.25 1 95.62 241 THR B O 1
ATOM 4071 N N . GLY B 1 242 ? 11.828 -14.375 -20.547 1 96.69 242 GLY B N 1
ATOM 4072 C CA . GLY B 1 242 ? 11.477 -13.32 -19.609 1 96.69 242 GLY B CA 1
ATOM 4073 C C . GLY B 1 242 ? 11.906 -11.945 -20.078 1 96.69 242 GLY B C 1
ATOM 4074 O O . GLY B 1 242 ? 12.047 -11.703 -21.281 1 96.69 242 GLY B O 1
ATOM 4075 N N . ASP B 1 243 ? 11.953 -10.977 -19.094 1 97.44 243 ASP B N 1
ATOM 4076 C CA . ASP B 1 243 ? 12.359 -9.602 -19.344 1 97.44 243 ASP B CA 1
ATOM 4077 C C . ASP B 1 243 ? 13.867 -9.492 -19.531 1 97.44 243 ASP B C 1
ATOM 4079 O O . ASP B 1 243 ? 14.367 -8.508 -20.078 1 97.44 243 ASP B O 1
ATOM 4083 N N . VAL B 1 244 ? 14.586 -10.516 -19.031 1 97.56 244 VAL B N 1
ATOM 4084 C CA . VAL B 1 244 ? 16.047 -10.523 -19.031 1 97.56 244 VAL B CA 1
ATOM 4085 C C . VAL B 1 244 ? 16.562 -11.68 -19.875 1 97.56 244 VAL B C 1
ATOM 4087 O O . VAL B 1 244 ? 15.969 -12.766 -19.875 1 97.56 244 VAL B O 1
ATOM 4090 N N . ASN B 1 245 ? 17.688 -11.422 -20.641 1 96.69 245 ASN B N 1
ATOM 4091 C CA . ASN B 1 245 ? 18.328 -12.531 -21.344 1 96.69 245 ASN B CA 1
ATOM 4092 C C . ASN B 1 245 ? 18.906 -13.547 -20.359 1 96.69 245 ASN B C 1
ATOM 4094 O O . ASN B 1 245 ? 19.938 -13.305 -19.734 1 96.69 245 ASN B O 1
ATOM 4098 N N . PHE B 1 246 ? 18.297 -14.68 -20.328 1 96.62 246 PHE B N 1
ATOM 4099 C CA . PHE B 1 246 ? 18.594 -15.656 -19.297 1 96.62 246 PHE B CA 1
ATOM 4100 C C . PHE B 1 246 ? 20.047 -16.125 -19.391 1 96.62 246 PHE B C 1
ATOM 4102 O O . PHE B 1 246 ? 20.781 -16.109 -18.406 1 96.62 246 PHE B O 1
ATOM 4109 N N . ASP B 1 247 ? 20.453 -16.531 -20.562 1 96.06 247 ASP B N 1
ATOM 4110 C CA . ASP B 1 247 ? 21.766 -17.125 -20.734 1 96.06 247 ASP B CA 1
ATOM 4111 C C . ASP B 1 247 ? 22.875 -16.125 -20.406 1 96.06 247 ASP B C 1
ATOM 4113 O O . ASP B 1 247 ? 23.828 -16.453 -19.688 1 96.06 247 ASP B O 1
ATOM 4117 N N . GLU B 1 248 ? 22.766 -14.961 -20.906 1 96.88 248 GLU B N 1
ATOM 4118 C CA . GLU B 1 248 ? 23.75 -13.93 -20.625 1 96.88 248 GLU B CA 1
ATOM 4119 C C . GLU B 1 248 ? 23.766 -13.547 -19.156 1 96.88 248 GLU B C 1
ATOM 4121 O O . GLU B 1 248 ? 24.844 -13.391 -18.562 1 96.88 248 GLU B O 1
ATOM 4126 N N . ALA B 1 249 ? 22.656 -13.43 -18.547 1 97.81 249 ALA B N 1
ATOM 4127 C CA . ALA B 1 249 ? 22.562 -13.039 -17.141 1 97.81 249 ALA B CA 1
ATOM 4128 C C . ALA B 1 249 ? 23.094 -14.148 -16.234 1 97.81 249 ALA B C 1
ATOM 4130 O O . ALA B 1 249 ? 23.781 -13.875 -15.25 1 97.81 249 ALA B O 1
ATOM 4131 N N . ALA B 1 250 ? 22.734 -15.375 -16.594 1 97.56 250 ALA B N 1
ATOM 4132 C CA . ALA B 1 250 ? 23.141 -16.516 -15.781 1 97.56 250 ALA B CA 1
ATOM 4133 C C . ALA B 1 250 ? 24.656 -16.625 -15.703 1 97.56 250 ALA B C 1
ATOM 4135 O O . ALA B 1 250 ? 25.203 -17.156 -14.734 1 97.56 250 ALA B O 1
ATOM 4136 N N . ALA B 1 251 ? 25.312 -16.109 -16.656 1 97.31 251 ALA B N 1
ATOM 4137 C CA . ALA B 1 251 ? 26.766 -16.156 -16.703 1 97.31 251 ALA B CA 1
ATOM 4138 C C . ALA B 1 251 ? 27.375 -15.062 -15.812 1 97.31 251 ALA B C 1
ATOM 4140 O O . ALA B 1 251 ? 28.594 -15.055 -15.578 1 97.31 251 ALA B O 1
ATOM 4141 N N . LYS B 1 252 ? 26.578 -14.25 -15.258 1 97.19 252 LYS B N 1
ATOM 4142 C CA . LYS B 1 252 ? 27.125 -13.07 -14.578 1 97.19 252 LYS B CA 1
ATOM 4143 C C . LYS B 1 252 ? 26.688 -13.031 -13.117 1 97.19 252 LYS B C 1
ATOM 4145 O O . LYS B 1 252 ? 27.406 -12.516 -12.266 1 97.19 252 LYS B O 1
ATOM 4150 N N . VAL B 1 253 ? 25.531 -13.547 -12.773 1 98.38 253 VAL B N 1
ATOM 4151 C CA . VAL B 1 253 ? 24.938 -13.289 -11.461 1 98.38 253 VAL B CA 1
ATOM 4152 C C . VAL B 1 253 ? 25.031 -14.547 -10.594 1 98.38 253 VAL B C 1
ATOM 4154 O O . VAL B 1 253 ? 25.422 -15.609 -11.078 1 98.38 253 VAL B O 1
ATOM 4157 N N . ALA B 1 254 ? 24.672 -14.375 -9.305 1 98.31 254 ALA B N 1
ATOM 4158 C CA . ALA B 1 254 ? 24.75 -15.477 -8.352 1 98.31 254 ALA B CA 1
ATOM 4159 C C . ALA B 1 254 ? 23.547 -16.406 -8.477 1 98.31 254 ALA B C 1
ATOM 4161 O O . ALA B 1 254 ? 23.703 -17.625 -8.461 1 98.31 254 ALA B O 1
ATOM 4162 N N . TRP B 1 255 ? 22.391 -15.812 -8.539 1 98.56 255 TRP B N 1
ATOM 4163 C CA . TRP B 1 255 ? 21.125 -16.547 -8.633 1 98.56 255 TRP B CA 1
ATOM 4164 C C . TRP B 1 255 ? 20.234 -15.945 -9.703 1 98.56 255 TRP B C 1
ATOM 4166 O O . TRP B 1 255 ? 20.25 -14.734 -9.945 1 98.56 255 TRP B O 1
ATOM 4176 N N . ILE B 1 256 ? 19.406 -16.812 -10.344 1 98.56 256 ILE B N 1
ATOM 4177 C CA . ILE B 1 256 ? 18.469 -16.281 -11.328 1 98.56 256 ILE B CA 1
ATOM 4178 C C . ILE B 1 256 ? 17.281 -17.219 -11.477 1 98.56 256 ILE B C 1
ATOM 4180 O O . ILE B 1 256 ? 17.438 -18.438 -11.383 1 98.56 256 ILE B O 1
ATOM 4184 N N . THR B 1 257 ? 16.094 -16.703 -11.602 1 98.62 257 THR B N 1
ATOM 4185 C CA . THR B 1 257 ? 14.93 -17.516 -11.914 1 98.62 257 THR B CA 1
ATOM 4186 C C . THR B 1 257 ? 14.875 -17.828 -13.406 1 98.62 257 THR B C 1
ATOM 4188 O O . THR B 1 257 ? 15.078 -16.953 -14.242 1 98.62 257 THR B O 1
ATOM 4191 N N . PRO B 1 258 ? 14.57 -19.047 -13.703 1 97.69 258 PRO B N 1
ATOM 4192 C CA . PRO B 1 258 ? 14.328 -19.359 -15.109 1 97.69 258 PRO B CA 1
ATOM 4193 C C . PRO B 1 258 ? 12.945 -18.922 -15.586 1 97.69 258 PRO B C 1
ATOM 4195 O O . PRO B 1 258 ? 12.031 -18.766 -14.766 1 97.69 258 PRO B O 1
ATOM 4198 N N . VAL B 1 259 ? 12.797 -18.75 -16.859 1 95.88 259 VAL B N 1
ATOM 4199 C CA . VAL B 1 259 ? 11.516 -18.516 -17.5 1 95.88 259 VAL B CA 1
ATOM 4200 C C . VAL B 1 259 ? 11.367 -19.438 -18.703 1 95.88 259 VAL B C 1
ATOM 4202 O O . VAL B 1 259 ? 12.062 -19.281 -19.719 1 95.88 259 VAL B O 1
ATOM 4205 N N . PRO B 1 260 ? 10.594 -20.312 -18.703 1 95.12 260 PRO B N 1
ATOM 4206 C CA . PRO B 1 260 ? 9.625 -20.656 -17.656 1 95.12 260 PRO B CA 1
ATOM 4207 C C . PRO B 1 260 ? 10.25 -21.422 -16.5 1 95.12 260 PRO B C 1
ATOM 4209 O O . PRO B 1 260 ? 11.414 -21.828 -16.562 1 95.12 260 PRO B O 1
ATOM 4212 N N . GLY B 1 261 ? 9.438 -21.531 -15.375 1 96.62 261 GLY B N 1
ATOM 4213 C CA . GLY B 1 261 ? 9.797 -22.484 -14.328 1 96.62 261 GLY B CA 1
ATOM 4214 C C . GLY B 1 261 ? 10.242 -21.797 -13.039 1 96.62 261 GLY B C 1
ATOM 4215 O O . GLY B 1 261 ? 10.469 -22.469 -12.031 1 96.62 261 GLY B O 1
ATOM 4216 N N . GLY B 1 262 ? 10.367 -20.547 -13.086 1 97.56 262 GLY B N 1
ATOM 4217 C CA . GLY B 1 262 ? 10.758 -19.797 -11.891 1 97.56 262 GLY B CA 1
ATOM 4218 C C . GLY B 1 262 ? 9.57 -19.219 -11.141 1 97.56 262 GLY B C 1
ATOM 4219 O O . GLY B 1 262 ? 9.055 -19.844 -10.211 1 97.56 262 GLY B O 1
ATOM 4220 N N . VAL B 1 263 ? 9.055 -18.062 -11.594 1 97.94 263 VAL B N 1
ATOM 4221 C CA . VAL B 1 263 ? 8.031 -17.297 -10.898 1 97.94 263 VAL B CA 1
ATOM 4222 C C . VAL B 1 263 ? 6.648 -17.859 -11.211 1 97.94 263 VAL B C 1
ATOM 4224 O O . VAL B 1 263 ? 5.793 -17.953 -10.32 1 97.94 263 VAL B O 1
ATOM 4227 N N . GLY B 1 264 ? 6.383 -18.281 -12.414 1 95.38 264 GLY B N 1
ATOM 4228 C CA . GLY B 1 264 ? 5.086 -18.734 -12.891 1 95.38 264 GLY B CA 1
ATOM 4229 C C . GLY B 1 264 ? 4.477 -19.812 -12.031 1 95.38 264 GLY B C 1
ATOM 4230 O O . GLY B 1 264 ? 3.379 -19.641 -11.492 1 95.38 264 GLY B O 1
ATOM 4231 N N . PRO B 1 265 ? 5.137 -20.938 -11.906 1 96.12 265 PRO B N 1
ATOM 4232 C CA . PRO B 1 265 ? 4.617 -22.031 -11.07 1 96.12 265 PRO B CA 1
ATOM 4233 C C . PRO B 1 265 ? 4.266 -21.562 -9.656 1 96.12 265 PRO B C 1
ATOM 4235 O O . PRO B 1 265 ? 3.273 -22.016 -9.078 1 96.12 265 PRO B O 1
ATOM 4238 N N . MET B 1 266 ? 5.02 -20.625 -9.117 1 97.88 266 MET B N 1
ATOM 4239 C CA . MET B 1 266 ? 4.777 -20.125 -7.766 1 97.88 266 MET B CA 1
ATOM 4240 C C . MET B 1 266 ? 3.508 -19.281 -7.715 1 97.88 266 MET B C 1
ATOM 4242 O O . MET B 1 266 ? 2.814 -19.25 -6.699 1 97.88 266 MET B O 1
ATOM 4246 N N . THR B 1 267 ? 3.215 -18.578 -8.812 1 96.38 267 THR B N 1
ATOM 4247 C CA . THR B 1 267 ? 2.008 -17.766 -8.883 1 96.38 267 THR B CA 1
ATOM 4248 C C . THR B 1 267 ? 0.76 -18.625 -8.734 1 96.38 267 THR B C 1
ATOM 4250 O O . THR B 1 267 ? -0.111 -18.328 -7.91 1 96.38 267 THR B O 1
ATOM 4253 N N . ILE B 1 268 ? 0.686 -19.703 -9.453 1 95.06 268 ILE B N 1
ATOM 4254 C CA . ILE B 1 268 ? -0.46 -20.609 -9.414 1 95.06 268 ILE B CA 1
ATOM 4255 C C . ILE B 1 268 ? -0.551 -21.266 -8.039 1 95.06 268 ILE B C 1
ATOM 4257 O O . ILE B 1 268 ? -1.64 -21.375 -7.469 1 95.06 268 ILE B O 1
ATOM 4261 N N . THR B 1 269 ? 0.57 -21.688 -7.566 1 97.62 269 THR B N 1
ATOM 4262 C CA . THR B 1 269 ? 0.624 -22.312 -6.254 1 97.62 269 THR B CA 1
ATOM 4263 C C . THR B 1 269 ? 0.103 -21.375 -5.176 1 97.62 269 THR B C 1
ATOM 4265 O O . THR B 1 269 ? -0.656 -21.781 -4.297 1 97.62 269 THR B O 1
ATOM 4268 N N . THR B 1 270 ? 0.499 -20.109 -5.25 1 98.25 270 THR B N 1
ATOM 4269 C CA . THR B 1 270 ? 0.059 -19.125 -4.27 1 98.25 270 THR B CA 1
ATOM 4270 C C . THR B 1 270 ? -1.446 -18.891 -4.367 1 98.25 270 THR B C 1
ATOM 4272 O O . THR B 1 270 ? -2.115 -18.672 -3.355 1 98.25 270 THR B O 1
ATOM 4275 N N . LEU B 1 271 ? -1.951 -18.969 -5.582 1 97.81 271 LEU B N 1
ATOM 4276 C CA . LEU B 1 271 ? -3.395 -18.875 -5.777 1 97.81 271 LEU B CA 1
ATOM 4277 C C . LEU B 1 271 ? -4.109 -19.984 -5.012 1 97.81 271 LEU B C 1
ATOM 4279 O O . LEU B 1 271 ? -5.117 -19.734 -4.344 1 97.81 271 LEU B O 1
ATOM 4283 N N . LEU B 1 272 ? -3.611 -21.172 -5.062 1 98.5 272 LEU B N 1
ATOM 4284 C CA . LEU B 1 272 ? -4.172 -22.312 -4.34 1 98.5 272 LEU B CA 1
ATOM 4285 C C . LEU B 1 272 ? -4.043 -22.125 -2.834 1 98.5 272 LEU B C 1
ATOM 4287 O O . LEU B 1 272 ? -4.977 -22.422 -2.084 1 98.5 272 LEU B O 1
ATOM 4291 N N . GLN B 1 273 ? -2.902 -21.609 -2.422 1 98.69 273 GLN B N 1
ATOM 4292 C CA . GLN B 1 273 ? -2.676 -21.328 -1.007 1 98.69 273 GLN B CA 1
ATOM 4293 C C . GLN B 1 273 ? -3.674 -20.297 -0.481 1 98.69 273 GLN B C 1
ATOM 4295 O O . GLN B 1 273 ? -4.219 -20.453 0.612 1 98.69 273 GLN B O 1
ATOM 4300 N N . ASN B 1 274 ? -3.836 -19.234 -1.233 1 98.69 274 ASN B N 1
ATOM 4301 C CA . ASN B 1 274 ? -4.812 -18.219 -0.857 1 98.69 274 ASN B CA 1
ATOM 4302 C C . ASN B 1 274 ? -6.215 -18.812 -0.738 1 98.69 274 ASN B C 1
ATOM 4304 O O . ASN B 1 274 ? -6.973 -18.438 0.165 1 98.69 274 ASN B O 1
ATOM 4308 N N . THR B 1 275 ? -6.566 -19.703 -1.665 1 98.62 275 THR B N 1
ATOM 4309 C CA . THR B 1 275 ? -7.879 -20.328 -1.636 1 98.62 275 THR B CA 1
ATOM 4310 C C . THR B 1 275 ? -8.039 -21.172 -0.376 1 98.62 275 THR B C 1
ATOM 4312 O O . THR B 1 275 ? -9.078 -21.109 0.293 1 98.62 275 THR B O 1
ATOM 4315 N N . LEU B 1 276 ? -7.066 -21.953 -0.058 1 98.62 276 LEU B N 1
ATOM 4316 C CA . LEU B 1 276 ? -7.086 -22.75 1.165 1 98.62 276 LEU B CA 1
ATOM 4317 C C . LEU B 1 276 ? -7.207 -21.844 2.393 1 98.62 276 LEU B C 1
ATOM 4319 O O . LEU B 1 276 ? -8.023 -22.109 3.281 1 98.62 276 LEU B O 1
ATOM 4323 N N . PHE B 1 277 ? -6.41 -20.812 2.4 1 98.38 277 PHE B N 1
ATOM 4324 C CA . PHE B 1 277 ? -6.43 -19.859 3.5 1 98.38 277 PHE B CA 1
ATOM 4325 C C . PHE B 1 277 ? -7.828 -19.281 3.686 1 98.38 277 PHE B C 1
ATOM 4327 O O . PHE B 1 277 ? -8.336 -19.219 4.805 1 98.38 277 PHE B O 1
ATOM 4334 N N . ALA B 1 278 ? -8.391 -18.828 2.578 1 98.19 278 ALA B N 1
ATOM 4335 C CA . ALA B 1 278 ? -9.727 -18.25 2.617 1 98.19 278 ALA B CA 1
ATOM 4336 C C . ALA B 1 278 ? -10.742 -19.266 3.156 1 98.19 278 ALA B C 1
ATOM 4338 O O . ALA B 1 278 ? -11.578 -18.922 3.992 1 98.19 278 ALA B O 1
ATOM 4339 N N . ALA B 1 279 ? -10.656 -20.469 2.727 1 97.94 279 ALA B N 1
ATOM 4340 C CA . ALA B 1 279 ? -11.562 -21.516 3.174 1 97.94 279 ALA B CA 1
ATOM 4341 C C . ALA B 1 279 ? -11.422 -21.766 4.672 1 97.94 279 ALA B C 1
ATOM 4343 O O . ALA B 1 279 ? -12.422 -21.906 5.383 1 97.94 279 ALA B O 1
ATOM 4344 N N . GLN B 1 280 ? -10.227 -21.844 5.105 1 97.31 280 GLN B N 1
ATOM 4345 C CA . GLN B 1 280 ? -9.961 -22.078 6.52 1 97.31 280 GLN B CA 1
ATOM 4346 C C . GLN B 1 280 ? -10.531 -20.969 7.387 1 97.31 280 GLN B C 1
ATOM 4348 O O . GLN B 1 280 ? -11.086 -21.219 8.453 1 97.31 280 GLN B O 1
ATOM 4353 N N . LYS B 1 281 ? -10.352 -19.766 6.949 1 95.12 281 LYS B N 1
ATOM 4354 C CA . LYS B 1 281 ? -10.898 -18.641 7.684 1 95.12 281 LYS B CA 1
ATOM 4355 C C . LYS B 1 281 ? -12.422 -18.688 7.723 1 95.12 281 LYS B C 1
ATOM 4357 O O . LYS B 1 281 ? -13.039 -18.25 8.695 1 95.12 281 LYS B O 1
ATOM 4362 N N . ASN B 1 282 ? -12.953 -19.094 6.613 1 92.06 282 ASN B N 1
ATOM 4363 C CA . ASN B 1 282 ? -14.406 -19.172 6.52 1 92.06 282 ASN B CA 1
ATOM 4364 C C . ASN B 1 282 ? -14.961 -20.312 7.371 1 92.06 282 ASN B C 1
ATOM 4366 O O . ASN B 1 282 ? -16.031 -20.188 7.965 1 92.06 282 ASN B O 1
ATOM 4370 N N . LEU B 1 283 ? -14.281 -21.359 7.402 1 88.62 283 LEU B N 1
ATOM 4371 C CA . LEU B 1 283 ? -14.781 -22.578 8.023 1 88.62 283 LEU B CA 1
ATOM 4372 C C . LEU B 1 283 ? -14.383 -22.641 9.5 1 88.62 283 LEU B C 1
ATOM 4374 O O . LEU B 1 283 ? -15.086 -23.25 10.312 1 88.62 283 LEU B O 1
ATOM 4378 N N . PHE B 1 284 ? -13.133 -22.125 9.773 1 82.06 284 PHE B N 1
ATOM 4379 C CA . PHE B 1 284 ? -12.672 -22.141 11.156 1 82.06 284 PHE B CA 1
ATOM 4380 C C . PHE B 1 284 ? -12.711 -20.734 11.742 1 82.06 284 PHE B C 1
ATOM 4382 O O . PHE B 1 284 ? -11.68 -20.062 11.844 1 82.06 284 PHE B O 1
ATOM 4389 N N . PRO B 1 285 ? -13.711 -20.062 11.711 1 62.44 285 PRO B N 1
ATOM 4390 C CA . PRO B 1 285 ? -13.656 -18.656 12.141 1 62.44 285 PRO B CA 1
ATOM 4391 C C . PRO B 1 285 ? -12.906 -18.469 13.461 1 62.44 285 PRO B C 1
ATOM 4393 O O . PRO B 1 285 ? -12.953 -19.344 14.328 1 62.44 285 PRO B O 1
ATOM 4396 N N . SER B 1 286 ? -11.828 -17.797 13.414 1 56.69 286 SER B N 1
ATOM 4397 C CA . SER B 1 286 ? -11.016 -17.531 14.602 1 56.69 286 SER B CA 1
ATOM 4398 C C . SER B 1 286 ? -11.891 -17.188 15.805 1 56.69 286 SER B C 1
ATOM 4400 O O . SER B 1 286 ? -12.891 -16.484 15.664 1 56.69 286 SER B O 1
ATOM 4402 N N . GLU B 1 287 ? -11.836 -17.922 16.953 1 42.38 287 GLU B N 1
ATOM 4403 C CA . GLU B 1 287 ? -12.258 -17.344 18.219 1 42.38 287 GLU B CA 1
ATOM 4404 C C . GLU B 1 287 ? -11.57 -15.992 18.453 1 42.38 287 GLU B C 1
ATOM 4406 O O . GLU B 1 287 ? -10.391 -15.828 18.156 1 42.38 287 GLU B O 1
#

Foldseek 3Di:
DFAAALFLQVVLVVLLQVLLVVQVVCVVVPHDGFEEEEEEEADDPVLVVVVVVLCVSCVSSVYHYHYHYHHNPDDQVNLLVVLVVLQPDLRHLAYHYGDDHDPNYDPLVSLCSHDCLRHLQQLHPVQLVCLLVLNHARAHLLLVLQVVSCVVVVPQLAAFEEEEEDCDSRHQVSNQSNSVSSHHNYHYHYPPRDCVLVSLLRGQEYEYDHQAAQPDPLVSAAARHAYEFPHWDQDPVRDIATNHDNVSNSVGYHYYYGVVRRRVSSSSSSSSVSSSSSSCCSVVVDD/DFAAALFLQVVLVVLLQVLLVVQVVCVVVPHDGFEEEEEEEADDPVLVVVVVVLVVSCVSSVYHYHYHYHHNPDDQVNLLVVLVVLQPDLRHLAYHYGDDHDPNYDPLVSLCSHDCLRHLQQLHPVQLVCLLVLNHARAHQLLVLQVVSCVVVPPQLAAFEEEEEDCDSRHQVSNQSNSVSSHHNYHYHYPPRDCVLVSLLRGQEYEYDHQAAQPDPLVSAAARHAYEFPHWDQDPVRDIATNHDNVSNSVGYHYYYGVVRRRVSSSSSSSSVSSSSSSCCSVVVDD

Solvent-accessible surface area (backbone atoms only — not comparable to full-atom values): 28625 Å² total; per-residue (Å²): 102,75,32,45,71,46,59,15,45,63,52,26,53,55,50,41,50,51,49,23,53,53,43,50,52,40,41,74,74,71,42,78,62,33,17,36,37,42,36,37,54,37,83,53,65,69,54,49,53,53,50,50,51,49,51,51,54,30,55,72,32,56,36,47,70,46,82,42,83,38,57,72,80,59,47,60,64,59,51,50,52,51,42,50,53,47,63,69,32,91,69,40,24,16,46,40,73,53,72,75,63,57,87,92,44,60,62,70,62,55,47,62,60,39,48,61,74,24,23,25,54,12,72,22,32,44,26,42,12,21,34,60,58,68,56,61,69,38,51,29,19,51,35,52,20,47,51,52,52,43,51,75,71,66,54,76,51,60,31,34,40,31,28,32,36,18,64,41,69,71,40,25,44,50,33,49,35,55,42,43,64,63,32,22,22,35,31,44,33,46,94,53,37,77,58,57,61,63,52,56,54,64,26,41,33,35,37,37,44,66,73,42,70,54,73,56,58,63,84,45,57,47,56,78,19,32,38,41,40,63,16,77,40,74,43,96,89,62,47,57,33,31,19,47,56,58,72,67,38,32,51,37,20,41,30,32,36,41,47,71,43,9,48,62,43,19,23,58,41,33,35,52,48,32,25,48,50,26,26,46,50,68,72,52,56,76,131,103,75,32,45,72,47,59,16,46,63,50,27,54,55,50,43,52,51,48,24,52,51,44,51,52,40,41,75,73,70,42,80,61,33,17,37,36,39,36,37,54,37,84,54,66,70,54,50,52,52,52,50,51,50,50,52,53,29,55,71,31,54,35,47,71,46,81,42,83,38,55,71,81,61,48,60,65,59,52,51,52,51,43,49,54,47,63,68,32,91,67,42,24,16,44,40,74,52,72,76,63,58,85,90,43,62,62,69,60,56,48,60,60,40,48,61,71,23,24,26,54,12,73,21,31,44,26,42,12,22,34,60,58,68,56,61,70,36,50,32,19,52,34,52,20,46,52,52,52,42,50,75,72,66,54,73,51,60,30,34,40,31,27,34,37,20,65,41,68,70,40,26,45,50,32,49,34,54,40,42,64,63,32,21,22,36,32,42,32,45,93,51,39,77,57,58,60,62,53,57,53,65,26,41,33,35,38,39,45,66,72,42,69,54,72,57,59,62,84,46,57,47,56,80,20,32,38,40,39,64,16,78,39,76,43,97,88,63,47,55,35,32,19,45,57,58,72,69,37,32,50,36,19,40,31,32,35,41,46,71,43,10,48,61,44,19,23,57,43,31,33,52,50,32,25,48,52,27,26,47,50,70,71,51,58,79,130